Protein 1PFK (pdb70)

InterPro domains:
  IPR000023 Phosphofructokinase domain [PF00365] (4-276)
  IPR012003 ATP-dependent 6-phosphofructokinase, prokaryotic-type [PIRSF000532] (1-318)
  IPR012828 ATP-dependent 6-phosphofructokinase, prokaryotic [MF_00339] (2-320)
  IPR012828 ATP-dependent 6-phosphofructokinase, prokaryotic [TIGR02482] (4-301)
  IPR012828 ATP-dependent 6-phosphofructokinase, prokaryotic [cd00763] (3-320)
  IPR015912 Phosphofructokinase, conserved site [PS00433] (244-262)
  IPR022953 ATP-dependent 6-phosphofructokinase [PR00476] (7-26)
  IPR022953 ATP-dependent 6-phosphofructokinase [PR00476] (32-45)
  IPR022953 ATP-dependent 6-phosphofructokinase [PR00476] (94-110)
  IPR022953 ATP-dependent 6-phosphofructokinase [PR00476] (121-138)
  IPR022953 ATP-dependent 6-phosphofructokinase [PR00476] (139-157)
  IPR022953 ATP-dependent 6-phosphofructokinase [PR00476] (159-175)
  IPR022953 ATP-dependent 6-phosphofructokinase [PR00476] (177-194)
  IPR022953 ATP-dependent 6-phosphofructokinase [PR00476] (213-225)
  IPR022953 ATP-dependent 6-phosphofructokinase [PR00476] (240-262)
  IPR035966 Phosphofructokinase superfamily [G3DSA:3.40.50.460] (143-252)
  IPR035966 Phosphofructokinase superfamily [SSF53784] (3-309)

Foldseek 3Di:
DAQEAEEEEEDFWAFLQLLLVLLQQVLQVVVNHWYKYAAAALVSLLVLPIDTDHNVVSPPRLFFGGDPSHYHDDVCLVDPVSLVSSVVSCVVVVHQAYEYEYDLVSLVSQLSNVVVPHFYEYAFGDCQQPFFPANGGQRVVVLLCVLLVVLVVVCVVLLVALAEEEEEDERPQHCPSLLVSCQSSVAQEEEHNVDDDDLPVVLVSVLVCVVVPNSYHYYGYYPPPDDQVVSQVVSCVSRVHHYYYDYSPPVSRGGTGDPVSSVVSSVLSSVRVVCVVVPDGQKYWHQDPNDIDIDRSCCRSPPGDDDDPVVSVVVSVVSD/DAQEAEEEEEDAFFALQLLLVLLQQVLQVVVNHWYKYAAAGPVSLLVVPIDTDHNVNSPPRLQFGGDPRHHHDDPVLVPVVSVVSSVVSCVVVVHQEYEYEEALVRLVSQLVVVVVRHFYEYAFGDLQQPFFPANGGFRVVVLLVVLLVVLVVVVVVQLVQLAEEEEEDENPQHCPSQLSSCQSSLAQEEEHNVDDDDLVVVLVSVVVCVVVVDSYHYYGYYPPPDDVVVSQVVSCVSRVHHYDYHYPPCVSRGGTGDPVNSVVSNVQSSVRVVCVVVPHGQWYWYADPNDIDIDRSCCRVPPGDDDDPVVSVVVSVVSD

CATH classification: 3.40.50.450 (+1 more: 3.40.50.460)

Nearest PDB structures (foldseek):
  2pfk-assembly2_D  TM=9.946E-01  e=9.854E-57  Escherichia coli
  4i7e-assembly1_A  TM=9.784E-01  e=2.507E-45  Geobacillus stearothermophilus
  4i4i-assembly1_C  TM=9.813E-01  e=7.685E-44  Geobacillus stearothermophilus
  1mto-assembly2_E  TM=9.834E-01  e=1.560E-43  Geobacillus stearothermophilus
  1zxx-assembly1_A  TM=9.725E-01  e=1.229E-40  Lactobacillus delbrueckii subsp. bulgaricus

B-factor: mean 38.92, std 16.3, range [6.6, 99.99]

Sequence (640 aa):
MIKKIGVLTSGGDAPGMNAAIRGVVRSALTEGLEVMGIYDGYLGLYEDRMVQLDRYSVSDMINRGGTFLGSARFPEFRDENIRAVAIENLKKRGIDALVVIGGDGSYMGAMRLTEMGFPCIGLPGTIDNDIKGTDYTIGFFTALSTVVEAIDRLRDTSSSHQRISVVEVMGRYCGDLTLAAAIAGGCEFVVVPEVEFSREDLVNEIKAGIAKGKKHAIVAITEHMCDVDELAHFIEKETGRETRATVLGHIQRGGSPVPYDRILASRMGAYAIDLLLAGYGGRCVGIQNEQLVHHDIIDAIENMKRPFKGDWLDCAKKLYMIKKIGVLTSGGDAPGMNAAIRGVVRSALTEGLEVMGIYDGYLGLYEDRMVQLDRYSVSDMINRGGTFLGSARFPEFRDENIRAVAIENLKKRGIDALVVIGGDGSYMGAMRLTEMGFPCIGLPGTIDNDIKGTDYTIGFFTALSTVVEAIDRLRDTSSSHQRISVVEVMGRYCGDLTLAAAIAGGCEFVVVPEVEFSREDLVNEIKAGIAKGKKHAIVAITEHMCDVDELAHFIEKETGRETRATVLGHIQRGGSPVPYDRILASRMGAYAIDLLLAGYGGRCVGIQNEQLVHHDIIDAIENMKRPFKGDWLDCAKKLY

Structure (mmCIF, N/CA/C/O backbone):
data_1PFK
#
_entry.id   1PFK
#
_cell.length_a   112.300
_cell.length_b   85.400
_cell.length_c   77.100
_cell.angle_alpha   90.00
_cell.angle_beta   90.00
_cell.angle_gamma   90.00
#
_symmetry.space_group_name_H-M   'P 21 21 2'
#
loop_
_entity.id
_entity.type
_entity.pdbx_description
1 polymer PHOSPHOFRUCTOKINASE
2 non-polymer 1,6-di-O-phosphono-beta-D-fructofuranose
3 non-polymer 'MAGNESIUM ION'
4 non-polymer "ADENOSINE-5'-DIPHOSPHATE"
5 water water
#
loop_
_atom_site.group_PDB
_atom_site.id
_atom_site.type_symbol
_atom_site.label_atom_id
_atom_site.label_alt_id
_atom_site.label_comp_id
_atom_site.label_asym_id
_atom_site.label_entity_id
_atom_site.label_seq_id
_atom_site.pdbx_PDB_ins_code
_atom_site.Cartn_x
_atom_site.Cartn_y
_atom_site.Cartn_z
_atom_site.occupancy
_atom_site.B_iso_or_equiv
_atom_site.auth_seq_id
_atom_site.auth_comp_id
_atom_site.auth_asym_id
_atom_site.auth_atom_id
_atom_site.pdbx_PDB_model_num
ATOM 1 N N . MET A 1 1 ? 29.153 15.048 31.593 1.00 81.05 0 MET A N 1
ATOM 2 C CA . MET A 1 1 ? 27.731 15.334 31.887 1.00 80.28 0 MET A CA 1
ATOM 3 C C . MET A 1 1 ? 26.935 14.627 30.789 1.00 74.98 0 MET A C 1
ATOM 4 O O . MET A 1 1 ? 27.544 13.914 29.973 1.00 74.90 0 MET A O 1
ATOM 9 N N . ILE A 1 2 ? 25.651 14.847 30.782 1.00 68.62 1 ILE A N 1
ATOM 10 C CA . ILE A 1 2 ? 24.699 14.268 29.831 1.00 63.20 1 ILE A CA 1
ATOM 11 C C . ILE A 1 2 ? 24.480 12.790 30.182 1.00 57.58 1 ILE A C 1
ATOM 12 O O . ILE A 1 2 ? 25.269 11.910 29.845 1.00 55.46 1 ILE A O 1
ATOM 17 N N . LYS A 1 3 ? 23.381 12.607 30.888 1.00 53.19 2 LYS A N 1
ATOM 18 C CA . LYS A 1 3 ? 22.935 11.287 31.344 1.00 50.10 2 LYS A CA 1
ATOM 19 C C . LYS A 1 3 ? 21.489 11.088 30.885 1.00 44.33 2 LYS A C 1
ATOM 20 O O . LYS A 1 3 ? 21.093 9.942 30.657 1.00 43.91 2 LYS A O 1
ATOM 26 N N . LYS A 1 4 ? 20.764 12.177 30.751 1.00 38.44 3 LYS A N 1
ATOM 27 C CA . LYS A 1 4 ? 19.350 12.097 30.328 1.00 36.88 3 LYS A CA 1
ATOM 28 C C . LYS A 1 4 ? 18.970 13.119 29.270 1.00 35.54 3 LYS A C 1
ATOM 29 O O . LYS A 1 4 ? 19.275 14.321 29.403 1.00 37.45 3 LYS A O 1
ATOM 35 N N . ILE A 1 5 ? 18.320 12.684 28.194 1.00 32.09 4 ILE A N 1
ATOM 36 C CA . ILE A 1 5 ? 17.904 13.556 27.083 1.00 28.83 4 ILE A CA 1
ATOM 37 C C . ILE A 1 5 ? 16.394 13.532 26.902 1.00 26.17 4 ILE A C 1
ATOM 38 O O . ILE A 1 5 ? 15.781 12.561 27.383 1.00 24.84 4 ILE A O 1
ATOM 43 N N . GLY A 1 6 ? 15.874 14.544 26.225 1.00 24.23 5 GLY A N 1
ATOM 44 C CA . GLY A 1 6 ? 14.417 14.633 25.965 1.00 24.77 5 GLY A CA 1
ATOM 45 C C . GLY A 1 6 ? 14.178 14.599 24.449 1.00 25.90 5 GLY A C 1
ATOM 46 O O . GLY A 1 6 ? 15.157 14.844 23.712 1.00 27.33 5 GLY A O 1
ATOM 47 N N . VAL A 1 7 ? 12.966 14.309 24.000 1.00 23.03 6 VAL A N 1
ATOM 48 C CA . VAL A 1 7 ? 12.662 14.250 22.565 1.00 21.76 6 VAL A CA 1
ATOM 49 C C . VAL A 1 7 ? 11.192 14.575 22.282 1.00 20.73 6 VAL A C 1
ATOM 50 O O . VAL A 1 7 ? 10.277 14.011 22.910 1.00 18.83 6 VAL A O 1
ATOM 54 N N . LEU A 1 8 ? 11.030 15.486 21.325 1.00 19.69 7 LEU A N 1
ATOM 55 C CA . LEU A 1 8 ? 9.660 15.890 20.945 1.00 22.15 7 LEU A CA 1
ATOM 56 C C . LEU A 1 8 ? 9.494 16.030 19.428 1.00 23.51 7 LEU A C 1
ATOM 57 O O . LEU A 1 8 ? 10.489 16.091 18.676 1.00 23.00 7 LEU A O 1
ATOM 62 N N . THR A 1 9 ? 8.223 16.092 19.026 1.00 21.21 8 THR A N 1
ATOM 63 C CA . THR A 1 9 ? 7.885 16.286 17.600 1.00 19.01 8 THR A CA 1
ATOM 64 C C . THR A 1 9 ? 7.056 17.572 17.596 1.00 18.61 8 THR A C 1
ATOM 65 O O . THR A 1 9 ? 6.106 17.728 18.372 1.00 17.44 8 THR A O 1
ATOM 69 N N . SER A 1 10 ? 7.470 18.472 16.725 1.00 19.02 9 SER A N 1
ATOM 70 C CA . SER A 1 10 ? 6.846 19.797 16.600 1.00 19.99 9 SER A CA 1
ATOM 71 C C . SER A 1 10 ? 6.477 20.153 15.170 1.00 20.55 9 SER A C 1
ATOM 72 O O . SER A 1 10 ? 7.132 19.704 14.216 1.00 21.68 9 SER A O 1
ATOM 75 N N . GLY A 1 11 ? 5.449 20.965 15.023 1.00 20.48 10 GLY A N 1
ATOM 76 C CA . GLY A 1 11 ? 4.975 21.402 13.705 1.00 21.84 10 GLY A CA 1
ATOM 77 C C . GLY A 1 11 ? 4.110 20.362 12.993 1.00 22.70 10 GLY A C 1
ATOM 78 O O . GLY A 1 11 ? 3.553 19.455 13.626 1.00 20.83 10 GLY A O 1
ATOM 79 N N . GLY A 1 12 ? 4.015 20.547 11.668 1.00 22.35 11 GLY A N 1
ATOM 80 C CA . GLY A 1 12 ? 3.204 19.656 10.822 1.00 21.08 11 GLY A CA 1
ATOM 81 C C . GLY A 1 12 ? 3.785 18.248 10.839 1.00 22.94 11 GLY A C 1
ATOM 82 O O . GLY A 1 12 ? 4.987 18.051 10.588 1.00 23.47 11 GLY A O 1
ATOM 83 N N . ASP A 1 13 ? 2.946 17.270 11.145 1.00 23.28 12 ASP A N 1
ATOM 84 C CA . ASP A 1 13 ? 3.430 15.870 11.184 1.00 21.68 12 ASP A CA 1
ATOM 85 C C . ASP A 1 13 ? 3.854 15.481 9.754 1.00 20.67 12 ASP A C 1
ATOM 86 O O . ASP A 1 13 ? 3.385 15.997 8.731 1.00 16.05 12 ASP A O 1
ATOM 91 N N . ALA A 1 14 ? 4.774 14.533 9.774 1.00 21.60 13 ALA A N 1
ATOM 92 C CA . ALA A 1 14 ? 5.401 13.931 8.606 1.00 22.65 13 ALA A CA 1
ATOM 93 C C . ALA A 1 14 ? 5.740 12.448 8.815 1.00 23.34 13 ALA A C 1
ATOM 94 O O . ALA A 1 14 ? 6.269 12.016 9.853 1.00 23.31 13 ALA A O 1
ATOM 96 N N . PRO A 1 15 ? 5.444 11.682 7.773 1.00 22.67 14 PRO A N 1
ATOM 97 C CA . PRO A 1 15 ? 5.717 10.227 7.787 1.00 21.69 14 PRO A CA 1
ATOM 98 C C . PRO A 1 15 ? 7.214 10.014 7.947 1.00 20.98 14 PRO A C 1
ATOM 99 O O . PRO A 1 15 ? 8.035 10.529 7.159 1.00 19.62 14 PRO A O 1
ATOM 103 N N . GLY A 1 16 ? 7.576 9.274 9.003 1.00 20.54 15 GLY A N 1
ATOM 104 C CA . GLY A 1 16 ? 9.010 9.019 9.280 1.00 18.98 15 GLY A CA 1
ATOM 105 C C . GLY A 1 16 ? 9.388 9.549 10.664 1.00 17.70 15 GLY A C 1
ATOM 106 O O . GLY A 1 16 ? 10.450 9.158 11.207 1.00 16.12 15 GLY A O 1
ATOM 107 N N . MET A 1 17 ? 8.527 10.393 11.205 1.00 17.12 16 MET A N 1
ATOM 108 C CA . MET A 1 17 ? 8.734 10.965 12.554 1.00 18.40 16 MET A CA 1
ATOM 109 C C . MET A 1 17 ? 8.888 9.811 13.566 1.00 17.12 16 MET A C 1
ATOM 110 O O . MET A 1 17 ? 9.860 9.833 14.341 1.00 13.60 16 MET A O 1
ATOM 115 N N . ASN A 1 18 ? 7.952 8.857 13.514 1.00 16.84 17 ASN A N 1
ATOM 116 C CA . ASN A 1 18 ? 8.043 7.703 14.423 1.00 17.12 17 ASN A CA 1
ATOM 117 C C . ASN A 1 18 ? 9.414 7.044 14.242 1.00 17.84 17 ASN A C 1
ATOM 118 O O . ASN A 1 18 ? 10.002 6.658 15.255 1.00 19.49 17 ASN A O 1
ATOM 123 N N . ALA A 1 19 ? 9.885 6.939 13.010 1.00 18.48 18 ALA A N 1
ATOM 124 C CA . ALA A 1 19 ? 11.192 6.331 12.729 1.00 16.83 18 ALA A CA 1
ATOM 125 C C . ALA A 1 19 ? 12.337 7.157 13.323 1.00 19.40 18 ALA A C 1
ATOM 126 O O . ALA A 1 19 ? 13.342 6.542 13.743 1.00 20.92 18 ALA A O 1
ATOM 128 N N . ALA A 1 20 ? 12.204 8.469 13.347 1.00 19.97 19 ALA A N 1
ATOM 129 C CA . ALA A 1 20 ? 13.248 9.357 13.889 1.00 22.17 19 ALA A CA 1
ATOM 130 C C . ALA A 1 20 ? 13.382 9.179 15.413 1.00 20.59 19 ALA A C 1
ATOM 131 O O . ALA A 1 20 ? 14.475 9.083 15.985 1.00 15.96 19 ALA A O 1
ATOM 133 N N . ILE A 1 21 ? 12.204 9.175 16.031 1.00 18.05 20 ILE A N 1
ATOM 134 C CA . ILE A 1 21 ? 12.099 8.996 17.474 1.00 17.87 20 ILE A CA 1
ATOM 135 C C . ILE A 1 21 ? 12.825 7.692 17.838 1.00 19.96 20 ILE A C 1
ATOM 136 O O . ILE A 1 21 ? 13.717 7.670 18.705 1.00 22.26 20 ILE A O 1
ATOM 141 N N . ARG A 1 22 ? 12.401 6.633 17.160 1.00 17.92 21 ARG A N 1
ATOM 142 C CA . ARG A 1 22 ? 12.957 5.287 17.383 1.00 17.83 21 ARG A CA 1
ATOM 143 C C . ARG A 1 22 ? 14.467 5.360 17.203 1.00 18.23 21 ARG A C 1
ATOM 144 O O . ARG A 1 22 ? 15.213 4.752 17.980 1.00 20.04 21 ARG A O 1
ATOM 152 N N . GLY A 1 23 ? 14.896 6.118 16.215 1.00 18.44 22 GLY A N 1
ATOM 153 C CA . GLY A 1 23 ? 16.346 6.250 15.957 1.00 20.04 22 GLY A CA 1
ATOM 154 C C . GLY A 1 23 ? 17.035 6.733 17.234 1.00 22.11 22 GLY A C 1
ATOM 155 O O . GLY A 1 23 ? 17.992 6.095 17.689 1.00 19.99 22 GLY A O 1
ATOM 156 N N . VAL A 1 24 ? 16.515 7.830 17.765 1.00 23.74 23 VAL A N 1
ATOM 157 C CA . VAL A 1 24 ? 16.991 8.498 18.962 1.00 25.74 23 VAL A CA 1
ATOM 158 C C . VAL A 1 24 ? 17.008 7.621 20.219 1.00 25.81 23 VAL A C 1
ATOM 159 O O . VAL A 1 24 ? 18.051 7.503 20.869 1.00 26.32 23 VAL A O 1
ATOM 163 N N . VAL A 1 25 ? 15.857 7.072 20.550 1.00 25.60 24 VAL A N 1
ATOM 164 C CA . VAL A 1 25 ? 15.659 6.240 21.733 1.00 23.95 24 VAL A CA 1
ATOM 165 C C . VAL A 1 25 ? 16.595 5.036 21.727 1.00 27.19 24 VAL A C 1
ATOM 166 O O . VAL A 1 25 ? 17.293 4.782 22.733 1.00 31.62 24 VAL A O 1
ATOM 170 N N . ARG A 1 26 ? 16.612 4.335 20.612 1.00 25.26 25 ARG A N 1
ATOM 171 C CA . ARG A 1 26 ? 17.457 3.141 20.528 1.00 25.04 25 ARG A CA 1
ATOM 172 C C . ARG A 1 26 ? 18.922 3.496 20.667 1.00 25.25 25 ARG A C 1
ATOM 173 O O . ARG A 1 26 ? 19.595 2.777 21.434 1.00 25.93 25 ARG A O 1
ATOM 181 N N . SER A 1 27 ? 19.407 4.519 20.006 1.00 28.41 26 SER A N 1
ATOM 182 C CA . SER A 1 27 ? 20.830 4.902 20.091 1.00 32.03 26 SER A CA 1
ATOM 183 C C . SER A 1 27 ? 21.197 5.284 21.531 1.00 33.89 26 SER A C 1
ATOM 184 O O . SER A 1 27 ? 22.196 4.740 22.045 1.00 35.88 26 SER A O 1
ATOM 187 N N . ALA A 1 28 ? 20.394 6.178 22.080 1.00 31.96 27 ALA A N 1
ATOM 188 C CA . ALA A 1 28 ? 20.583 6.668 23.456 1.00 30.83 27 ALA A CA 1
ATOM 189 C C . ALA A 1 28 ? 20.702 5.529 24.469 1.00 31.14 27 ALA A C 1
ATOM 190 O O . ALA A 1 28 ? 21.632 5.437 25.286 1.00 30.36 27 ALA A O 1
ATOM 192 N N . LEU A 1 29 ? 19.755 4.610 24.435 1.00 33.32 28 LEU A N 1
ATOM 193 C CA . LEU A 1 29 ? 19.723 3.446 25.329 1.00 34.76 28 LEU A CA 1
ATOM 194 C C . LEU A 1 29 ? 21.050 2.702 25.267 1.00 35.91 28 LEU A C 1
ATOM 195 O O . LEU A 1 29 ? 21.636 2.429 26.322 1.00 39.68 28 LEU A O 1
ATOM 200 N N . THR A 1 30 ? 21.472 2.404 24.071 1.00 36.75 29 THR A N 1
ATOM 201 C CA . THR A 1 30 ? 22.728 1.710 23.790 1.00 41.33 29 THR A CA 1
ATOM 202 C C . THR A 1 30 ? 23.929 2.418 24.394 1.00 44.36 29 THR A C 1
ATOM 203 O O . THR A 1 30 ? 24.919 1.745 24.753 1.00 46.56 29 THR A O 1
ATOM 207 N N . GLU A 1 31 ? 23.864 3.739 24.482 1.00 46.20 30 GLU A N 1
ATOM 208 C CA . GLU A 1 31 ? 24.984 4.512 25.033 1.00 47.70 30 GLU A CA 1
ATOM 209 C C . GLU A 1 31 ? 24.856 4.799 26.520 1.00 47.03 30 GLU A C 1
ATOM 210 O O . GLU A 1 31 ? 25.630 5.615 27.045 1.00 47.19 30 GLU A O 1
ATOM 216 N N . GLY A 1 32 ? 23.927 4.134 27.180 1.00 45.87 31 GLY A N 1
ATOM 217 C CA . GLY A 1 32 ? 23.685 4.260 28.602 1.00 45.64 31 GLY A CA 1
ATOM 218 C C . GLY A 1 32 ? 22.782 5.390 29.046 1.00 47.04 31 GLY A C 1
ATOM 219 O O . GLY A 1 32 ? 22.417 5.426 30.249 1.00 49.95 31 GLY A O 1
ATOM 220 N N . LEU A 1 33 ? 22.422 6.288 28.139 1.00 44.20 32 LEU A N 1
ATOM 221 C CA . LEU A 1 33 ? 21.554 7.418 28.470 1.00 39.67 32 LEU A CA 1
ATOM 222 C C . LEU A 1 33 ? 20.121 6.940 28.765 1.00 39.82 32 LEU A C 1
ATOM 223 O O . LEU A 1 33 ? 19.739 5.792 28.512 1.00 39.87 32 LEU A O 1
ATOM 228 N N . GLU A 1 34 ? 19.389 7.906 29.270 1.00 38.77 33 GLU A N 1
ATOM 229 C CA . GLU A 1 34 ? 17.975 7.788 29.622 1.00 39.60 33 GLU A CA 1
ATOM 230 C C . GLU A 1 34 ? 17.220 8.758 28.701 1.00 36.55 33 GLU A C 1
ATOM 231 O O . GLU A 1 34 ? 17.766 9.815 28.358 1.00 36.82 33 GLU A O 1
ATOM 237 N N . VAL A 1 35 ? 16.015 8.386 28.334 1.00 32.80 34 VAL A N 1
ATOM 238 C CA . VAL A 1 35 ? 15.177 9.151 27.425 1.00 29.91 34 VAL A CA 1
ATOM 239 C C . VAL A 1 35 ? 13.786 9.458 27.946 1.00 30.87 34 VAL A C 1
ATOM 240 O O . VAL A 1 35 ? 13.080 8.577 28.429 1.00 32.38 34 VAL A O 1
ATOM 244 N N . MET A 1 36 ? 13.423 10.718 27.788 1.00 31.33 35 MET A N 1
ATOM 245 C CA . MET A 1 36 ? 12.108 11.219 28.201 1.00 32.53 35 MET A CA 1
ATOM 246 C C . MET A 1 36 ? 11.440 11.665 26.895 1.00 31.74 35 MET A C 1
ATOM 247 O O . MET A 1 36 ? 12.114 12.342 26.101 1.00 33.59 35 MET A O 1
ATOM 252 N N . GLY A 1 37 ? 10.192 11.297 26.749 1.00 29.97 36 GLY A N 1
ATOM 253 C CA . GLY A 1 37 ? 9.424 11.690 25.554 1.00 30.15 36 GLY A CA 1
ATOM 254 C C . GLY A 1 37 ? 8.492 12.818 26.020 1.00 30.48 36 GLY A C 1
ATOM 255 O O . GLY A 1 37 ? 7.799 12.658 27.043 1.00 30.68 36 GLY A O 1
ATOM 256 N N . ILE A 1 38 ? 8.517 13.913 25.281 1.00 29.17 37 ILE A N 1
ATOM 257 C CA . ILE A 1 38 ? 7.661 15.065 25.610 1.00 27.45 37 ILE A CA 1
ATOM 258 C C . ILE A 1 38 ? 6.492 15.000 24.631 1.00 27.55 37 ILE A C 1
ATOM 259 O O . ILE A 1 38 ? 6.742 14.834 23.420 1.00 27.46 37 ILE A O 1
ATOM 264 N N . TYR A 1 39 ? 5.302 15.101 25.162 1.00 28.93 38 TYR A N 1
ATOM 265 C CA . TYR A 1 39 ? 4.072 15.064 24.381 1.00 32.84 38 TYR A CA 1
ATOM 266 C C . TYR A 1 39 ? 3.740 16.443 23.790 1.00 31.77 38 TYR A C 1
ATOM 267 O O . TYR A 1 39 ? 4.137 17.451 24.372 1.00 31.25 38 TYR A O 1
ATOM 276 N N . ASP A 1 40 ? 3.006 16.401 22.703 1.00 30.10 39 ASP A N 1
ATOM 277 C CA . ASP A 1 40 ? 2.496 17.561 21.987 1.00 28.91 39 ASP A CA 1
ATOM 278 C C . ASP A 1 40 ? 3.441 18.713 21.732 1.00 28.62 39 ASP A C 1
ATOM 279 O O . ASP A 1 40 ? 3.074 19.875 21.983 1.00 26.06 39 ASP A O 1
ATOM 284 N N . GLY A 1 41 ? 4.623 18.395 21.240 1.00 29.86 40 GLY A N 1
ATOM 285 C CA . GLY A 1 41 ? 5.640 19.392 20.917 1.00 30.02 40 GLY A CA 1
ATOM 286 C C . GLY A 1 41 ? 5.896 20.386 22.044 1.00 29.68 40 GLY A C 1
ATOM 287 O O . GLY A 1 41 ? 6.040 19.997 23.211 1.00 29.08 40 GLY A O 1
ATOM 288 N N . TYR A 1 42 ? 5.971 21.657 21.656 1.00 29.41 41 TYR A N 1
ATOM 289 C CA . TYR A 1 42 ? 6.247 22.724 22.630 1.00 29.30 41 TYR A CA 1
ATOM 290 C C . TYR A 1 42 ? 5.099 22.934 23.604 1.00 29.52 41 TYR A C 1
ATOM 291 O O . TYR A 1 42 ? 5.339 23.603 24.627 1.00 31.85 41 TYR A O 1
ATOM 300 N N . LEU A 1 43 ? 3.923 22.402 23.333 1.00 28.46 42 LEU A N 1
ATOM 301 C CA . LEU A 1 43 ? 2.777 22.555 24.245 1.00 27.75 42 LEU A CA 1
ATOM 302 C C . LEU A 1 43 ? 2.998 21.688 25.484 1.00 29.35 42 LEU A C 1
ATOM 303 O O . LEU A 1 43 ? 2.893 22.195 26.623 1.00 31.89 42 LEU A O 1
ATOM 308 N N . GLY A 1 44 ? 3.332 20.420 25.317 1.00 27.43 43 GLY A N 1
ATOM 309 C CA . GLY A 1 44 ? 3.579 19.501 26.436 1.00 24.16 43 GLY A CA 1
ATOM 310 C C . GLY A 1 44 ? 4.844 19.896 27.172 1.00 25.80 43 GLY A C 1
ATOM 311 O O . GLY A 1 44 ? 4.996 19.606 28.369 1.00 25.38 43 GLY A O 1
ATOM 312 N N . LEU A 1 45 ? 5.763 20.551 26.476 1.00 30.52 44 LEU A N 1
ATOM 313 C CA . LEU A 1 45 ? 7.030 20.974 27.131 1.00 33.68 44 LEU A CA 1
ATOM 314 C C . LEU A 1 45 ? 6.654 22.017 28.189 1.00 38.75 44 LEU A C 1
ATOM 315 O O . LEU A 1 45 ? 7.083 21.962 29.355 1.00 39.55 44 LEU A O 1
ATOM 320 N N . TYR A 1 46 ? 5.806 22.941 27.740 1.00 41.36 45 TYR A N 1
ATOM 321 C CA . TYR A 1 46 ? 5.312 24.028 28.593 1.00 42.57 45 TYR A CA 1
ATOM 322 C C . TYR A 1 46 ? 4.478 23.460 29.739 1.00 42.25 45 TYR A C 1
ATOM 323 O O . TYR A 1 46 ? 4.715 23.807 30.919 1.00 43.32 45 TYR A O 1
ATOM 332 N N . GLU A 1 47 ? 3.532 22.595 29.421 1.00 39.82 46 GLU A N 1
ATOM 333 C CA . GLU A 1 47 ? 2.653 21.971 30.414 1.00 36.98 46 GLU A CA 1
ATOM 334 C C . GLU A 1 47 ? 3.332 20.843 31.164 1.00 35.78 46 GLU A C 1
ATOM 335 O O . GLU A 1 47 ? 2.694 20.178 31.996 1.00 35.92 46 GLU A O 1
ATOM 341 N N . ASP A 1 48 ? 4.598 20.606 30.889 1.00 36.68 47 ASP A N 1
ATOM 342 C CA . ASP A 1 48 ? 5.353 19.533 31.569 1.00 38.40 47 ASP A CA 1
ATOM 343 C C . ASP A 1 48 ? 4.694 18.167 31.419 1.00 38.70 47 ASP A C 1
ATOM 344 O O . ASP A 1 48 ? 4.515 17.457 32.434 1.00 40.98 47 ASP A O 1
ATOM 349 N N . ARG A 1 49 ? 4.336 17.759 30.204 1.00 36.92 48 ARG A N 1
ATOM 350 C CA . ARG A 1 49 ? 3.703 16.449 29.929 1.00 32.94 48 ARG A CA 1
ATOM 351 C C . ARG A 1 49 ? 4.746 15.543 29.291 1.00 31.39 48 ARG A C 1
ATOM 352 O O . ARG A 1 49 ? 5.088 15.715 28.114 1.00 31.57 48 ARG A O 1
ATOM 360 N N . MET A 1 50 ? 5.245 14.591 30.059 1.00 31.53 49 MET A N 1
ATOM 361 C CA . MET A 1 50 ? 6.291 13.674 29.580 1.00 34.12 49 MET A CA 1
ATOM 362 C C . MET A 1 50 ? 6.130 12.271 30.147 1.00 37.53 49 MET A C 1
ATOM 363 O O . MET A 1 50 ? 5.415 12.104 31.153 1.00 42.16 49 MET A O 1
ATOM 368 N N . VAL A 1 51 ? 6.787 11.321 29.524 1.00 38.11 50 VAL A N 1
ATOM 369 C CA . VAL A 1 51 ? 6.839 9.900 29.837 1.00 39.66 50 VAL A CA 1
ATOM 370 C C . VAL A 1 51 ? 8.267 9.370 29.616 1.00 42.01 50 VAL A C 1
ATOM 371 O O . VAL A 1 51 ? 9.015 9.935 28.801 1.00 43.42 50 VAL A O 1
ATOM 375 N N . GLN A 1 52 ? 8.572 8.294 30.320 1.00 43.37 51 GLN A N 1
ATOM 376 C CA . GLN A 1 52 ? 9.905 7.662 30.178 1.00 44.23 51 GLN A CA 1
ATOM 377 C C . GLN A 1 52 ? 9.715 6.663 29.036 1.00 41.80 51 GLN A C 1
ATOM 378 O O . GLN A 1 52 ? 8.630 6.076 28.869 1.00 41.13 51 GLN A O 1
ATOM 384 N N . LEU A 1 53 ? 10.745 6.523 28.224 1.00 39.07 52 LEU A N 1
ATOM 385 C CA . LEU A 1 53 ? 10.724 5.623 27.061 1.00 35.25 52 LEU A CA 1
ATOM 386 C C . LEU A 1 53 ? 11.802 4.556 27.220 1.00 35.71 52 LEU A C 1
ATOM 387 O O . LEU A 1 53 ? 12.941 4.892 27.573 1.00 34.79 52 LEU A O 1
ATOM 392 N N . ASP A 1 54 ? 11.415 3.327 26.953 1.00 37.51 53 ASP A N 1
ATOM 393 C CA . ASP A 1 54 ? 12.335 2.166 27.024 1.00 38.77 53 ASP A CA 1
ATOM 394 C C . ASP A 1 54 ? 12.499 1.700 25.567 1.00 37.44 53 ASP A C 1
ATOM 395 O O . ASP A 1 54 ? 12.023 2.416 24.670 1.00 37.99 53 ASP A O 1
ATOM 400 N N . ARG A 1 55 ? 13.143 0.567 25.375 1.00 35.59 54 ARG A N 1
ATOM 401 C CA . ARG A 1 55 ? 13.372 0.032 24.033 1.00 33.21 54 ARG A CA 1
ATOM 402 C C . ARG A 1 55 ? 12.066 -0.427 23.376 1.00 34.48 54 ARG A C 1
ATOM 403 O O . ARG A 1 55 ? 11.950 -0.366 22.136 1.00 32.77 54 ARG A O 1
ATOM 411 N N . TYR A 1 56 ? 11.109 -0.843 24.188 1.00 34.53 55 TYR A N 1
ATOM 412 C CA . TYR A 1 56 ? 9.822 -1.342 23.707 1.00 35.88 55 TYR A CA 1
ATOM 413 C C . TYR A 1 56 ? 8.836 -0.262 23.308 1.00 32.46 55 TYR A C 1
ATOM 414 O O . TYR A 1 56 ? 7.930 -0.528 22.485 1.00 29.76 55 TYR A O 1
ATOM 423 N N . SER A 1 57 ? 8.991 0.930 23.855 1.00 30.71 56 SER A N 1
ATOM 424 C CA . SER A 1 57 ? 8.041 2.009 23.516 1.00 30.90 56 SER A CA 1
ATOM 425 C C . SER A 1 57 ? 8.144 2.435 22.057 1.00 31.67 56 SER A C 1
ATOM 426 O O . SER A 1 57 ? 7.165 3.026 21.569 1.00 33.50 56 SER A O 1
ATOM 429 N N . VAL A 1 58 ? 9.224 2.147 21.358 1.00 30.56 57 VAL A N 1
ATOM 430 C CA . VAL A 1 58 ? 9.431 2.502 19.952 1.00 27.59 57 VAL A CA 1
ATOM 431 C C . VAL A 1 58 ? 9.304 1.287 19.027 1.00 29.15 57 VAL A C 1
ATOM 432 O O . VAL A 1 58 ? 9.636 1.333 17.814 1.00 29.93 57 VAL A O 1
ATOM 436 N N . SER A 1 59 ? 8.827 0.189 19.579 1.00 29.09 58 SER A N 1
ATOM 437 C CA . SER A 1 59 ? 8.627 -1.058 18.802 1.00 28.38 58 SER A CA 1
ATOM 438 C C . SER A 1 59 ? 7.346 -0.871 17.992 1.00 30.52 58 SER A C 1
ATOM 439 O O . SER A 1 59 ? 6.460 -0.121 18.469 1.00 32.83 58 SER A O 1
ATOM 442 N N . ASP A 1 60 ? 7.271 -1.487 16.834 1.00 31.91 59 ASP A N 1
ATOM 443 C CA . ASP A 1 60 ? 6.069 -1.390 15.982 1.00 34.49 59 ASP A CA 1
ATOM 444 C C . ASP A 1 60 ? 5.721 0.043 15.584 1.00 33.72 59 ASP A C 1
ATOM 445 O O . ASP A 1 60 ? 4.524 0.306 15.362 1.00 32.56 59 ASP A O 1
ATOM 450 N N . MET A 1 61 ? 6.729 0.882 15.481 1.00 33.77 60 MET A N 1
ATOM 451 C CA . MET A 1 61 ? 6.538 2.288 15.118 1.00 35.95 60 MET A CA 1
ATOM 452 C C . MET A 1 61 ? 7.166 2.649 13.765 1.00 34.05 60 MET A C 1
ATOM 453 O O . MET A 1 61 ? 6.729 3.621 13.129 1.00 33.12 60 MET A O 1
ATOM 458 N N . ILE A 1 62 ? 8.201 1.903 13.410 1.00 29.94 61 ILE A N 1
ATOM 459 C CA . ILE A 1 62 ? 8.972 2.147 12.194 1.00 26.48 61 ILE A CA 1
ATOM 460 C C . ILE A 1 62 ? 8.153 2.231 10.916 1.00 26.51 61 ILE A C 1
ATOM 461 O O . ILE A 1 62 ? 8.587 3.033 10.056 1.00 27.60 61 ILE A O 1
ATOM 466 N N . ASN A 1 63 ? 7.064 1.502 10.778 1.00 24.53 62 ASN A N 1
ATOM 467 C CA . ASN A 1 63 ? 6.272 1.573 9.546 1.00 26.29 62 ASN A CA 1
ATOM 468 C C . ASN A 1 63 ? 5.001 2.398 9.665 1.00 27.29 62 ASN A C 1
ATOM 469 O O . ASN A 1 63 ? 4.174 2.308 8.731 1.00 27.53 62 ASN A O 1
ATOM 474 N N . ARG A 1 64 ? 4.839 3.160 10.731 1.00 28.62 63 ARG A N 1
ATOM 475 C CA . ARG A 1 64 ? 3.654 3.990 10.959 1.00 28.80 63 ARG A CA 1
ATOM 476 C C . ARG A 1 64 ? 3.892 5.475 10.709 1.00 26.92 63 ARG A C 1
ATOM 477 O O . ARG A 1 64 ? 4.964 6.046 10.972 1.00 26.63 63 ARG A O 1
ATOM 485 N N . GLY A 1 65 ? 2.848 6.101 10.185 1.00 24.16 64 GLY A N 1
ATOM 486 C CA . GLY A 1 65 ? 2.836 7.542 9.878 1.00 21.45 64 GLY A CA 1
ATOM 487 C C . GLY A 1 65 ? 2.598 8.286 11.209 1.00 20.99 64 GLY A C 1
ATOM 488 O O . GLY A 1 65 ? 2.541 7.657 12.274 1.00 20.90 64 GLY A O 1
ATOM 489 N N . GLY A 1 66 ? 2.489 9.596 11.131 1.00 18.46 65 GLY A N 1
ATOM 490 C CA . GLY A 1 66 ? 2.277 10.425 12.297 1.00 17.89 65 GLY A CA 1
ATOM 491 C C . GLY A 1 66 ? 3.436 10.301 13.291 1.00 17.88 65 GLY A C 1
ATOM 492 O O . GLY A 1 66 ? 4.554 9.821 13.012 1.00 17.55 65 GLY A O 1
ATOM 493 N N . THR A 1 67 ? 3.064 10.767 14.474 1.00 15.99 66 THR A N 1
ATOM 494 C CA . THR A 1 67 ? 3.960 10.803 15.645 1.00 18.91 66 THR A CA 1
ATOM 495 C C . THR A 1 67 ? 3.148 10.405 16.872 1.00 20.55 66 THR A C 1
ATOM 496 O O . THR A 1 67 ? 2.113 11.055 17.127 1.00 21.82 66 THR A O 1
ATOM 500 N N . PHE A 1 68 ? 3.595 9.388 17.568 1.00 21.28 67 PHE A N 1
ATOM 501 C CA . PHE A 1 68 ? 2.928 8.858 18.765 1.00 25.51 67 PHE A CA 1
ATOM 502 C C . PHE A 1 68 ? 3.022 9.775 19.988 1.00 28.26 67 PHE A C 1
ATOM 503 O O . PHE A 1 68 ? 2.279 9.537 20.967 1.00 31.35 67 PHE A O 1
ATOM 511 N N . LEU A 1 69 ? 3.912 10.750 20.006 1.00 27.99 68 LEU A N 1
ATOM 512 C CA . LEU A 1 69 ? 4.075 11.703 21.104 1.00 24.78 68 LEU A CA 1
ATOM 513 C C . LEU A 1 69 ? 3.126 12.894 20.879 1.00 25.99 68 LEU A C 1
ATOM 514 O O . LEU A 1 69 ? 2.881 13.694 21.795 1.00 27.17 68 LEU A O 1
ATOM 519 N N . GLY A 1 70 ? 2.653 12.977 19.655 1.00 25.62 69 GLY A N 1
ATOM 520 C CA . GLY A 1 70 ? 1.760 14.055 19.212 1.00 26.50 69 GLY A CA 1
ATOM 521 C C . GLY A 1 70 ? 2.662 15.226 18.803 1.00 27.68 69 GLY A C 1
ATOM 522 O O . GLY A 1 70 ? 3.880 15.241 19.029 1.00 28.42 69 GLY A O 1
ATOM 523 N N . SER A 1 71 ? 2.049 16.195 18.178 1.00 30.15 70 SER A N 1
ATOM 524 C CA . SER A 1 71 ? 2.737 17.411 17.730 1.00 34.96 70 SER A CA 1
ATOM 525 C C . SER A 1 71 ? 1.723 18.536 17.929 1.00 40.29 70 SER A C 1
ATOM 526 O O . SER A 1 71 ? 0.528 18.226 18.098 1.00 44.23 70 SER A O 1
ATOM 529 N N . ALA A 1 72 ? 2.181 19.766 17.914 1.00 43.94 71 ALA A N 1
ATOM 530 C CA . ALA A 1 72 ? 1.247 20.889 18.090 1.00 47.01 71 ALA A CA 1
ATOM 531 C C . ALA A 1 72 ? 1.852 22.146 17.476 1.00 49.68 71 ALA A C 1
ATOM 532 O O . ALA A 1 72 ? 3.061 22.226 17.217 1.00 51.02 71 ALA A O 1
ATOM 534 N N . ARG A 1 73 ? 0.945 23.081 17.263 1.00 51.02 72 ARG A N 1
ATOM 535 C CA . ARG A 1 73 ? 1.294 24.410 16.722 1.00 50.16 72 ARG A CA 1
ATOM 536 C C . ARG A 1 73 ? 0.951 25.312 17.918 1.00 49.81 72 ARG A C 1
ATOM 537 O O . ARG A 1 73 ? -0.237 25.593 18.118 1.00 50.54 72 ARG A O 1
ATOM 545 N N . PHE A 1 74 ? 1.969 25.648 18.676 1.00 48.02 73 PHE A N 1
ATOM 546 C CA . PHE A 1 74 ? 1.880 26.495 19.889 1.00 45.34 73 PHE A CA 1
ATOM 547 C C . PHE A 1 74 ? 2.651 27.799 19.627 1.00 45.89 73 PHE A C 1
ATOM 548 O O . PHE A 1 74 ? 3.812 27.930 20.046 1.00 44.52 73 PHE A O 1
ATOM 556 N N . PRO A 1 75 ? 1.970 28.717 18.948 1.00 46.38 74 PRO A N 1
ATOM 557 C CA . PRO A 1 75 ? 2.508 30.020 18.574 1.00 46.33 74 PRO A CA 1
ATOM 558 C C . PRO A 1 75 ? 3.050 30.859 19.722 1.00 46.38 74 PRO A C 1
ATOM 559 O O . PRO A 1 75 ? 3.976 31.674 19.533 1.00 48.23 74 PRO A O 1
ATOM 563 N N . GLU A 1 76 ? 2.479 30.660 20.880 1.00 44.06 75 GLU A N 1
ATOM 564 C CA . GLU A 1 76 ? 2.824 31.364 22.112 1.00 45.77 75 GLU A CA 1
ATOM 565 C C . GLU A 1 76 ? 4.276 31.123 22.500 1.00 44.87 75 GLU A C 1
ATOM 566 O O . GLU A 1 76 ? 4.874 31.925 23.248 1.00 44.52 75 GLU A O 1
ATOM 572 N N . PHE A 1 77 ? 4.847 30.042 21.985 1.00 43.31 76 PHE A N 1
ATOM 573 C CA . PHE A 1 77 ? 6.247 29.702 22.285 1.00 42.83 76 PHE A CA 1
ATOM 574 C C . PHE A 1 77 ? 7.154 30.880 21.912 1.00 45.60 76 PHE A C 1
ATOM 575 O O . PHE A 1 77 ? 8.339 30.887 22.280 1.00 45.06 76 PHE A O 1
ATOM 583 N N . ARG A 1 78 ? 6.579 31.830 21.183 1.00 47.98 77 ARG A N 1
ATOM 584 C CA . ARG A 1 78 ? 7.313 33.019 20.742 1.00 50.71 77 ARG A CA 1
ATOM 585 C C . ARG A 1 78 ? 7.663 33.898 21.941 1.00 50.47 77 ARG A C 1
ATOM 586 O O . ARG A 1 78 ? 8.673 34.618 21.882 1.00 47.30 77 ARG A O 1
ATOM 594 N N . ASP A 1 79 ? 6.821 33.786 22.963 1.00 51.73 78 ASP A N 1
ATOM 595 C CA . ASP A 1 79 ? 7.014 34.555 24.205 1.00 53.87 78 ASP A CA 1
ATOM 596 C C . ASP A 1 79 ? 8.175 33.916 24.978 1.00 54.94 78 ASP A C 1
ATOM 597 O O . ASP A 1 79 ? 8.207 32.690 25.192 1.00 55.50 78 ASP A O 1
ATOM 602 N N . GLU A 1 80 ? 9.094 34.769 25.377 1.00 55.48 79 GLU A N 1
ATOM 603 C CA . GLU A 1 80 ? 10.283 34.394 26.137 1.00 57.30 79 GLU A CA 1
ATOM 604 C C . GLU A 1 80 ? 9.947 33.953 27.558 1.00 56.20 79 GLU A C 1
ATOM 605 O O . GLU A 1 80 ? 10.811 33.351 28.226 1.00 55.41 79 GLU A O 1
ATOM 611 N N . ASN A 1 81 ? 8.741 34.263 28.008 1.00 56.25 80 ASN A N 1
ATOM 612 C CA . ASN A 1 81 ? 8.341 33.889 29.379 1.00 57.35 80 ASN A CA 1
ATOM 613 C C . ASN A 1 81 ? 7.786 32.474 29.420 1.00 54.05 80 ASN A C 1
ATOM 614 O O . ASN A 1 81 ? 7.989 31.751 30.413 1.00 53.20 80 ASN A O 1
ATOM 619 N N . ILE A 1 82 ? 7.148 32.126 28.320 1.00 50.84 81 ILE A N 1
ATOM 620 C CA . ILE A 1 82 ? 6.605 30.767 28.161 1.00 47.53 81 ILE A CA 1
ATOM 621 C C . ILE A 1 82 ? 7.813 29.837 28.032 1.00 46.56 81 ILE A C 1
ATOM 622 O O . ILE A 1 82 ? 7.796 28.747 28.621 1.00 48.89 81 ILE A O 1
ATOM 627 N N . ARG A 1 83 ? 8.845 30.258 27.330 1.00 44.27 82 ARG A N 1
ATOM 628 C CA . ARG A 1 83 ? 10.066 29.458 27.139 1.00 41.78 82 ARG A CA 1
ATOM 629 C C . ARG A 1 83 ? 10.798 29.346 28.469 1.00 40.92 82 ARG A C 1
ATOM 630 O O . ARG A 1 83 ? 11.504 28.349 28.700 1.00 42.41 82 ARG A O 1
ATOM 638 N N . ALA A 1 84 ? 10.609 30.359 29.298 1.00 39.72 83 ALA A N 1
ATOM 639 C CA . ALA A 1 84 ? 11.246 30.365 30.636 1.00 39.04 83 ALA A CA 1
ATOM 640 C C . ALA A 1 84 ? 10.681 29.204 31.462 1.00 38.19 83 ALA A C 1
ATOM 641 O O . ALA A 1 84 ? 11.393 28.454 32.152 1.00 36.93 83 ALA A O 1
ATOM 643 N N . VAL A 1 85 ? 9.373 29.052 31.381 1.00 38.48 84 VAL A N 1
ATOM 644 C CA . VAL A 1 85 ? 8.637 27.987 32.079 1.00 40.16 84 VAL A CA 1
ATOM 645 C C . VAL A 1 85 ? 9.133 26.632 31.561 1.00 41.71 84 VAL A C 1
ATOM 646 O O . VAL A 1 85 ? 9.558 25.763 32.346 1.00 43.29 84 VAL A O 1
ATOM 650 N N . ALA A 1 86 ? 9.093 26.462 30.250 1.00 40.88 85 ALA A N 1
ATOM 651 C CA . ALA A 1 86 ? 9.542 25.226 29.598 1.00 38.62 85 ALA A CA 1
ATOM 652 C C . ALA A 1 86 ? 10.922 24.785 30.093 1.00 36.32 85 ALA A C 1
ATOM 653 O O . ALA A 1 86 ? 11.088 23.598 30.414 1.00 30.80 85 ALA A O 1
ATOM 655 N N . ILE A 1 87 ? 11.855 25.728 30.153 1.00 38.15 86 ILE A N 1
ATOM 656 C CA . ILE A 1 87 ? 13.222 25.409 30.593 1.00 42.80 86 ILE A CA 1
ATOM 657 C C . ILE A 1 87 ? 13.288 24.956 32.052 1.00 42.85 86 ILE A C 1
ATOM 658 O O . ILE A 1 87 ? 14.117 24.091 32.411 1.00 40.49 86 ILE A O 1
ATOM 663 N N . GLU A 1 88 ? 12.398 25.547 32.831 1.00 43.94 87 GLU A N 1
ATOM 664 C CA . GLU A 1 88 ? 12.338 25.178 34.256 1.00 46.04 87 GLU A CA 1
ATOM 665 C C . GLU A 1 88 ? 11.898 23.716 34.290 1.00 42.02 87 GLU A C 1
ATOM 666 O O . GLU A 1 88 ? 12.554 22.915 34.978 1.00 41.68 87 GLU A O 1
ATOM 672 N N . ASN A 1 89 ? 10.857 23.404 33.528 1.00 37.41 88 ASN A N 1
ATOM 673 C CA . ASN A 1 89 ? 10.352 22.014 33.485 1.00 34.11 88 ASN A CA 1
ATOM 674 C C . ASN A 1 89 ? 11.500 21.052 33.126 1.00 32.55 88 ASN A C 1
ATOM 675 O O . ASN A 1 89 ? 11.647 19.978 33.741 1.00 30.67 88 ASN A O 1
ATOM 680 N N . LEU A 1 90 ? 12.282 21.464 32.145 1.00 31.46 89 LEU A N 1
ATOM 681 C CA . LEU A 1 90 ? 13.406 20.643 31.698 1.00 34.92 89 LEU A CA 1
ATOM 682 C C . LEU A 1 90 ? 14.383 20.390 32.841 1.00 39.24 89 LEU A C 1
ATOM 683 O O . LEU A 1 90 ? 14.716 19.216 33.079 1.00 39.50 89 LEU A O 1
ATOM 688 N N . LYS A 1 91 ? 14.807 21.442 33.531 1.00 43.46 90 LYS A N 1
ATOM 689 C CA . LYS A 1 91 ? 15.775 21.301 34.637 1.00 46.30 90 LYS A CA 1
ATOM 690 C C . LYS A 1 91 ? 15.240 20.508 35.821 1.00 46.66 90 LYS A C 1
ATOM 691 O O . LYS A 1 91 ? 15.993 19.722 36.443 1.00 47.11 90 LYS A O 1
ATOM 697 N N . LYS A 1 92 ? 13.976 20.657 36.138 1.00 46.04 91 LYS A N 1
ATOM 698 C CA . LYS A 1 92 ? 13.311 19.956 37.232 1.00 47.27 91 LYS A CA 1
ATOM 699 C C . LYS A 1 92 ? 13.283 18.444 37.046 1.00 46.81 91 LYS A C 1
ATOM 700 O O . LYS A 1 92 ? 13.273 17.687 38.032 1.00 47.11 91 LYS A O 1
ATOM 706 N N . ARG A 1 93 ? 13.231 18.027 35.791 1.00 45.64 92 ARG A N 1
ATOM 707 C CA . ARG A 1 93 ? 13.176 16.619 35.404 1.00 43.48 92 ARG A CA 1
ATOM 708 C C . ARG A 1 93 ? 14.567 16.016 35.295 1.00 42.30 92 ARG A C 1
ATOM 709 O O . ARG A 1 93 ? 14.706 14.802 35.095 1.00 42.21 92 ARG A O 1
ATOM 717 N N . GLY A 1 94 ? 15.561 16.865 35.378 1.00 43.58 93 GLY A N 1
ATOM 718 C CA . GLY A 1 94 ? 16.967 16.458 35.282 1.00 45.79 93 GLY A CA 1
ATOM 719 C C . GLY A 1 94 ? 17.440 16.235 33.856 1.00 46.90 93 GLY A C 1
ATOM 720 O O . GLY A 1 94 ? 18.505 15.608 33.670 1.00 49.81 93 GLY A O 1
ATOM 721 N N . ILE A 1 95 ? 16.712 16.734 32.876 1.00 45.38 94 ILE A N 1
ATOM 722 C CA . ILE A 1 95 ? 17.049 16.600 31.449 1.00 42.04 94 ILE A CA 1
ATOM 723 C C . ILE A 1 95 ? 18.199 17.502 31.021 1.00 40.95 94 ILE A C 1
ATOM 724 O O . ILE A 1 95 ? 18.110 18.722 31.208 1.00 42.81 94 ILE A O 1
ATOM 729 N N . ASP A 1 96 ? 19.223 16.938 30.417 1.00 38.84 95 ASP A N 1
ATOM 730 C CA . ASP A 1 96 ? 20.416 17.647 29.955 1.00 37.66 95 ASP A CA 1
ATOM 731 C C . ASP A 1 96 ? 20.348 18.291 28.575 1.00 36.95 95 ASP A C 1
ATOM 732 O O . ASP A 1 96 ? 20.937 19.374 28.354 1.00 36.59 95 ASP A O 1
ATOM 737 N N . ALA A 1 97 ? 19.669 17.626 27.656 1.00 34.54 96 ALA A N 1
ATOM 738 C CA . ALA A 1 97 ? 19.516 18.095 26.275 1.00 29.77 96 ALA A CA 1
ATOM 739 C C . ALA A 1 97 ? 18.190 17.629 25.665 1.00 28.16 96 ALA A C 1
ATOM 740 O O . ALA A 1 97 ? 17.500 16.676 26.063 1.00 25.73 96 ALA A O 1
ATOM 742 N N . LEU A 1 98 ? 17.872 18.380 24.617 1.00 26.93 97 LEU A N 1
ATOM 743 C CA . LEU A 1 98 ? 16.663 18.203 23.822 1.00 23.78 97 LEU A CA 1
ATOM 744 C C . LEU A 1 98 ? 16.983 17.939 22.352 1.00 23.46 97 LEU A C 1
ATOM 745 O O . LEU A 1 98 ? 17.895 18.518 21.747 1.00 23.69 97 LEU A O 1
ATOM 750 N N . VAL A 1 99 ? 16.185 17.051 21.801 1.00 22.55 98 VAL A N 1
ATOM 751 C CA . VAL A 1 99 ? 16.197 16.617 20.403 1.00 19.53 98 VAL A CA 1
ATOM 752 C C . VAL A 1 99 ? 14.789 16.996 19.905 1.00 19.84 98 VAL A C 1
ATOM 753 O O . VAL A 1 99 ? 13.804 16.447 20.412 1.00 19.68 98 VAL A O 1
ATOM 757 N N . VAL A 1 100 ? 14.781 17.926 18.985 1.00 20.14 99 VAL A N 1
ATOM 758 C CA . VAL A 1 100 ? 13.571 18.456 18.368 1.00 19.66 99 VAL A CA 1
ATOM 759 C C . VAL A 1 1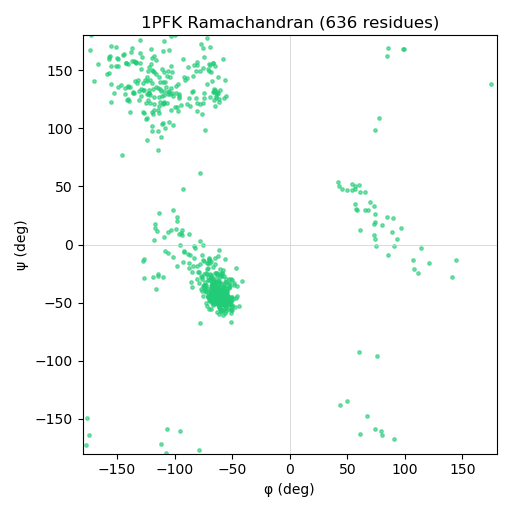00 ? 13.475 17.983 16.917 1.00 20.49 99 VAL A C 1
ATOM 760 O O . VAL A 1 100 ? 14.446 18.175 16.168 1.00 21.68 99 VAL A O 1
ATOM 764 N N . ILE A 1 101 ? 12.325 17.439 16.596 1.00 20.65 100 ILE A N 1
ATOM 765 C CA . ILE A 1 101 ? 12.017 16.949 15.250 1.00 20.44 100 ILE A CA 1
ATOM 766 C C . ILE A 1 101 ? 10.827 17.772 14.751 1.00 21.75 100 ILE A C 1
ATOM 767 O O . ILE A 1 101 ? 9.721 17.636 15.291 1.00 22.54 100 ILE A O 1
ATOM 772 N N . GLY A 1 102 ? 11.082 18.590 13.752 1.00 23.63 101 GLY A N 1
ATOM 773 C CA . GLY A 1 102 ? 10.040 19.447 13.161 1.00 25.22 101 GLY A CA 1
ATOM 774 C C . GLY A 1 102 ? 10.560 20.196 11.936 1.00 26.37 101 GLY A C 1
ATOM 775 O O . GLY A 1 102 ? 11.613 19.849 11.368 1.00 25.45 101 GLY A O 1
ATOM 776 N N . GLY A 1 103 ? 9.802 21.215 11.575 1.00 28.78 102 GLY A N 1
ATOM 777 C CA . GLY A 1 103 ? 10.114 22.053 10.417 1.00 35.58 102 GLY A CA 1
ATOM 778 C C . GLY A 1 103 ? 10.879 23.330 10.722 1.00 40.10 102 GLY A C 1
ATOM 779 O O . GLY A 1 103 ? 11.547 23.520 11.752 1.00 42.17 102 GLY A O 1
ATOM 780 N N . ASP A 1 104 ? 10.779 24.230 9.756 1.00 41.67 103 ASP A N 1
ATOM 781 C CA . ASP A 1 104 ? 11.414 25.552 9.776 1.00 43.08 103 ASP A CA 1
ATOM 782 C C . ASP A 1 104 ? 11.025 26.316 11.049 1.00 43.14 103 ASP A C 1
ATOM 783 O O . ASP A 1 104 ? 11.894 26.961 11.677 1.00 42.16 103 ASP A O 1
ATOM 788 N N . GLY A 1 105 ? 9.755 26.245 11.403 1.00 43.00 104 GLY A N 1
ATOM 789 C CA . GLY A 1 105 ? 9.209 26.910 12.602 1.00 42.00 104 GLY A CA 1
ATOM 790 C C . GLY A 1 105 ? 9.804 26.329 13.883 1.00 40.66 104 GLY A C 1
ATOM 791 O O . GLY A 1 105 ? 10.262 27.051 14.783 1.00 43.07 104 GLY A O 1
ATOM 792 N N . SER A 1 106 ? 9.810 25.010 13.969 1.00 37.31 105 SER A N 1
ATOM 793 C CA . SER A 1 106 ? 10.361 24.284 15.125 1.00 32.81 105 SER A CA 1
ATOM 794 C C . SER A 1 106 ? 11.841 24.613 15.275 1.00 32.17 105 SER A C 1
ATOM 795 O O . SER A 1 106 ? 12.341 24.657 16.414 1.00 32.04 105 SER A O 1
ATOM 798 N N . TYR A 1 107 ? 12.517 24.859 14.162 1.00 31.69 106 TYR A N 1
ATOM 799 C CA . TYR A 1 107 ? 13.948 25.204 14.181 1.00 32.85 106 TYR A CA 1
ATOM 800 C C . TYR A 1 107 ? 14.162 26.544 14.883 1.00 36.27 106 TYR A C 1
ATOM 801 O O . TYR A 1 107 ? 15.198 26.742 15.540 1.00 36.33 106 TYR A O 1
ATOM 810 N N . MET A 1 108 ? 13.186 27.429 14.756 1.00 40.37 107 MET A N 1
ATOM 811 C CA . MET A 1 108 ? 13.252 28.749 15.408 1.00 44.94 107 MET A CA 1
ATOM 812 C C . MET A 1 108 ? 13.148 28.545 16.928 1.00 42.85 107 MET A C 1
ATOM 813 O O . MET A 1 108 ? 13.968 29.140 17.654 1.00 44.05 107 MET A O 1
ATOM 818 N N . GLY A 1 109 ? 12.209 27.723 17.365 1.00 38.51 108 GLY A N 1
ATOM 819 C CA . GLY A 1 109 ? 12.030 27.442 18.792 1.00 35.72 108 GLY A CA 1
ATOM 820 C C . GLY A 1 109 ? 13.317 26.902 19.420 1.00 35.66 108 GLY A C 1
ATOM 821 O O . GLY A 1 109 ? 13.765 27.358 20.491 1.00 34.32 108 GLY A O 1
ATOM 822 N N . ALA A 1 110 ? 13.891 25.923 18.746 1.00 35.43 109 ALA A N 1
ATOM 823 C CA . ALA A 1 110 ? 15.120 25.231 19.131 1.00 35.41 109 ALA A CA 1
ATOM 824 C C . ALA A 1 110 ? 16.289 26.199 19.300 1.00 36.32 109 ALA A C 1
ATOM 825 O O . ALA A 1 110 ? 17.134 26.058 20.192 1.00 33.62 109 ALA A O 1
ATOM 827 N N . MET A 1 111 ? 16.292 27.148 18.382 1.00 40.06 110 MET A N 1
ATOM 828 C CA . MET A 1 111 ? 17.297 28.213 18.307 1.00 42.68 110 MET A CA 1
ATOM 829 C C . MET A 1 111 ? 17.138 29.144 19.512 1.00 41.87 110 MET A C 1
ATOM 830 O O . MET A 1 111 ? 18.130 29.447 20.194 1.00 39.92 110 MET A O 1
ATOM 835 N N . ARG A 1 112 ? 15.903 29.552 19.759 1.00 41.79 111 ARG A N 1
ATOM 836 C CA . ARG A 1 112 ? 15.579 30.428 20.896 1.00 41.82 111 ARG A CA 1
ATOM 837 C C . ARG A 1 112 ? 15.956 29.787 22.234 1.00 39.93 111 ARG A C 1
ATOM 838 O O . ARG A 1 112 ? 16.427 30.515 23.124 1.00 41.15 111 ARG A O 1
ATOM 846 N N . LEU A 1 113 ? 15.743 28.497 22.371 1.00 36.08 112 LEU A N 1
ATOM 847 C CA . LEU A 1 113 ? 16.074 27.731 23.575 1.00 33.02 112 LEU A CA 1
ATOM 848 C C . LEU A 1 113 ? 17.589 27.573 23.748 1.00 32.73 112 LEU A C 1
ATOM 849 O O . LEU A 1 113 ? 18.057 27.434 24.894 1.00 32.71 112 LEU A O 1
ATOM 854 N N . THR A 1 114 ? 18.299 27.543 22.636 1.00 33.37 113 THR A N 1
ATOM 855 C CA . THR A 1 114 ? 19.756 27.387 22.637 1.00 37.31 113 THR A CA 1
ATOM 856 C C . THR A 1 114 ? 20.354 28.721 23.117 1.00 43.55 113 THR A C 1
ATOM 857 O O . THR A 1 114 ? 21.371 28.793 23.828 1.00 44.49 113 THR A O 1
ATOM 861 N N . GLU A 1 115 ? 19.682 29.770 22.671 1.00 46.80 114 GLU A N 1
ATOM 862 C CA . GLU A 1 115 ? 20.027 31.157 22.971 1.00 50.35 114 GLU A CA 1
ATOM 863 C C . GLU A 1 115 ? 19.861 31.438 24.463 1.00 48.24 114 GLU A C 1
ATOM 864 O O . GLU A 1 115 ? 20.515 32.357 24.984 1.00 47.57 114 GLU A O 1
ATOM 870 N N . MET A 1 116 ? 19.010 30.656 25.101 1.00 46.52 115 MET A N 1
ATOM 871 C CA . MET A 1 116 ? 18.682 30.757 26.522 1.00 45.14 115 MET A CA 1
ATOM 872 C C . MET A 1 116 ? 19.579 29.870 27.380 1.00 43.51 115 MET A C 1
ATOM 873 O O . MET A 1 116 ? 19.492 29.920 28.618 1.00 43.63 115 MET A O 1
ATOM 878 N N . GLY A 1 117 ? 20.418 29.076 26.745 1.00 42.01 116 GLY A N 1
ATOM 879 C CA . GLY A 1 117 ? 21.345 28.172 27.403 1.00 40.39 116 GLY A CA 1
ATOM 880 C C . GLY A 1 117 ? 21.020 26.695 27.336 1.00 40.21 116 GLY A C 1
ATOM 881 O O . GLY A 1 117 ? 21.915 25.893 27.657 1.00 41.27 116 GLY A O 1
ATOM 882 N N . PHE A 1 118 ? 19.821 26.308 26.944 1.00 39.26 117 PHE A N 1
ATOM 883 C CA . PHE A 1 118 ? 19.431 24.880 26.854 1.00 35.28 117 PHE A CA 1
ATOM 884 C C . PHE A 1 118 ? 19.827 24.329 25.479 1.00 30.56 117 PHE A C 1
ATOM 885 O O . PHE A 1 118 ? 19.347 24.845 24.453 1.00 28.77 117 PHE A O 1
ATOM 893 N N . PRO A 1 119 ? 20.685 23.324 25.514 1.00 26.84 118 PRO A N 1
ATOM 894 C CA . PRO A 1 119 ? 21.198 22.683 24.310 1.00 26.68 118 PRO A CA 1
ATOM 895 C C . PRO A 1 119 ? 20.232 21.740 23.602 1.00 25.86 118 PRO A C 1
ATOM 896 O O . PRO A 1 119 ? 19.756 20.742 24.177 1.00 24.15 118 PRO A O 1
ATOM 900 N N . CYS A 1 120 ? 20.001 22.087 22.340 1.00 23.71 119 CYS A N 1
ATOM 901 C CA . CYS A 1 120 ? 19.114 21.322 21.465 1.00 24.52 119 CYS A CA 1
ATOM 902 C C . CYS A 1 120 ? 19.853 20.812 20.232 1.00 26.95 119 CYS A C 1
ATOM 903 O O . CYS A 1 120 ? 20.991 21.193 19.934 1.00 28.47 119 CYS A O 1
ATOM 906 N N . ILE A 1 121 ? 19.181 19.925 19.537 1.00 27.77 120 ILE A N 1
ATOM 907 C CA . ILE A 1 121 ? 19.581 19.305 18.285 1.00 27.59 120 ILE A CA 1
ATOM 908 C C . ILE A 1 121 ? 18.286 19.218 17.450 1.00 28.40 120 ILE A C 1
ATOM 909 O O . ILE A 1 121 ? 17.302 18.630 17.940 1.00 28.12 120 ILE A O 1
ATOM 914 N N . GLY A 1 122 ? 18.322 19.792 16.255 1.00 28.13 121 GLY A N 1
ATOM 915 C CA . GLY A 1 122 ? 17.176 19.792 15.332 1.00 25.63 121 GLY A CA 1
ATOM 916 C C . GLY A 1 122 ? 17.357 18.774 14.197 1.00 25.09 121 GLY A C 1
ATOM 917 O O . GLY A 1 122 ? 18.421 18.634 13.579 1.00 24.47 121 GLY A O 1
ATOM 918 N N . LEU A 1 123 ? 16.298 18.028 13.935 1.00 23.46 122 LEU A N 1
ATOM 919 C CA . LEU A 1 123 ? 16.127 16.995 12.917 1.00 21.40 122 LEU A CA 1
ATOM 920 C C . LEU A 1 123 ? 15.003 17.476 11.984 1.00 21.71 122 LEU A C 1
ATOM 921 O O . LEU A 1 123 ? 13.930 17.826 12.493 1.00 21.05 122 LEU A O 1
ATOM 926 N N . PRO A 1 124 ? 15.278 17.495 10.691 1.00 22.78 123 PRO A N 1
ATOM 927 C CA . PRO A 1 124 ? 14.325 17.973 9.674 1.00 22.39 123 PRO A CA 1
ATOM 928 C C . PRO A 1 124 ? 13.152 17.062 9.369 1.00 21.82 123 PRO A C 1
ATOM 929 O O . PRO A 1 124 ? 13.218 16.089 8.585 1.00 19.71 123 PRO A O 1
ATOM 933 N N . GLY A 1 125 ? 12.034 17.403 10.008 1.00 21.00 124 GLY A N 1
ATOM 934 C CA . GLY A 1 125 ? 10.794 16.637 9.866 1.00 18.13 124 GLY A CA 1
ATOM 935 C C . GLY A 1 125 ? 9.665 17.476 9.298 1.00 19.02 124 GLY A C 1
ATOM 936 O O . GLY A 1 125 ? 9.013 18.187 10.074 1.00 22.14 124 GLY A O 1
ATOM 937 N N . THR A 1 126 ? 9.445 17.361 7.993 1.00 17.65 125 THR A N 1
ATOM 938 C CA . THR A 1 126 ? 8.373 18.086 7.302 1.00 12.83 125 THR A CA 1
ATOM 939 C C . THR A 1 126 ? 8.191 17.592 5.875 1.00 13.02 125 THR A C 1
ATOM 940 O O . THR A 1 126 ? 9.208 17.389 5.176 1.00 11.24 125 THR A O 1
ATOM 944 N N . ILE A 1 127 ? 6.959 17.482 5.411 1.00 14.51 126 ILE A N 1
ATOM 945 C CA . ILE A 1 127 ? 6.788 17.027 4.010 1.00 19.94 126 ILE A CA 1
ATOM 946 C C . ILE A 1 127 ? 7.245 18.051 2.968 1.00 23.52 126 ILE A C 1
ATOM 947 O O . ILE A 1 127 ? 7.608 17.706 1.829 1.00 23.64 126 ILE A O 1
ATOM 952 N N . ASP A 1 128 ? 7.239 19.325 3.307 1.00 26.27 127 ASP A N 1
ATOM 953 C CA . ASP A 1 128 ? 7.568 20.476 2.474 1.00 27.22 127 ASP A CA 1
ATOM 954 C C . ASP A 1 128 ? 8.932 20.576 1.802 1.00 27.24 127 ASP A C 1
ATOM 955 O O . ASP A 1 128 ? 8.979 21.121 0.671 1.00 25.90 127 ASP A O 1
ATOM 960 N N . ASN A 1 129 ? 9.995 20.135 2.424 1.00 26.92 128 ASN A N 1
ATOM 961 C CA . ASN A 1 129 ? 11.354 20.169 1.896 1.00 29.75 128 ASN A CA 1
ATOM 962 C C . ASN A 1 129 ? 11.946 21.580 1.921 1.00 31.83 128 ASN A C 1
ATOM 963 O O . ASN A 1 129 ? 12.856 21.876 1.129 1.00 29.54 128 ASN A O 1
ATOM 968 N N . ASP A 1 130 ? 11.466 22.399 2.838 1.00 36.53 129 ASP A N 1
ATOM 969 C CA . ASP A 1 130 ? 11.877 23.797 2.979 1.00 38.87 129 ASP A CA 1
ATOM 970 C C . ASP A 1 130 ? 12.907 24.173 4.026 1.00 38.24 129 ASP A C 1
ATOM 971 O O . ASP A 1 130 ? 13.047 25.392 4.268 1.00 39.04 129 ASP A O 1
ATOM 976 N N . ILE A 1 131 ? 13.618 23.247 4.627 1.00 37.67 130 ILE A N 1
ATOM 977 C CA . ILE A 1 131 ? 14.644 23.596 5.627 1.00 36.69 130 ILE A CA 1
ATOM 978 C C . ILE A 1 131 ? 15.974 23.774 4.889 1.00 38.07 130 ILE A C 1
ATOM 979 O O . ILE A 1 131 ? 16.325 23.054 3.937 1.00 36.66 130 ILE A O 1
ATOM 984 N N . LYS A 1 132 ? 16.701 24.768 5.362 1.00 40.53 131 LYS A N 1
ATOM 985 C CA . LYS A 1 132 ? 18.021 25.077 4.777 1.00 43.19 131 LYS A CA 1
ATOM 986 C C . LYS A 1 132 ? 19.067 24.174 5.420 1.00 41.05 131 LYS A C 1
ATOM 987 O O . LYS A 1 132 ? 19.010 23.772 6.604 1.00 40.01 131 LYS A O 1
ATOM 993 N N . GLY A 1 133 ? 20.025 23.819 4.575 1.00 39.32 132 GLY A N 1
ATOM 994 C CA . GLY A 1 133 ? 21.149 22.965 4.941 1.00 37.76 132 GLY A CA 1
ATOM 995 C C . GLY A 1 133 ? 20.964 21.468 4.799 1.00 35.56 132 GLY A C 1
ATOM 996 O O . GLY A 1 133 ? 21.831 20.715 5.281 1.00 36.64 132 GLY A O 1
ATOM 997 N N . THR A 1 134 ? 19.909 21.020 4.169 1.00 33.13 133 THR A N 1
ATOM 998 C CA . THR A 1 134 ? 19.582 19.615 3.924 1.00 30.42 133 THR A CA 1
ATOM 999 C C . THR A 1 134 ? 18.944 19.484 2.538 1.00 29.70 133 THR A C 1
ATOM 1000 O O . THR A 1 134 ? 18.072 20.308 2.193 1.00 28.25 133 THR A O 1
ATOM 1004 N N . ASP A 1 135 ? 19.392 18.482 1.793 1.00 28.72 134 ASP A N 1
ATOM 1005 C CA . ASP A 1 135 ? 18.845 18.210 0.451 1.00 28.70 134 ASP A CA 1
ATOM 1006 C C . ASP A 1 135 ? 17.371 17.806 0.626 1.00 28.53 134 ASP A C 1
ATOM 1007 O O . ASP A 1 135 ? 16.510 18.287 -0.128 1.00 28.96 134 ASP A O 1
ATOM 1012 N N . TYR A 1 136 ? 17.123 16.965 1.618 1.00 26.69 135 TYR A N 1
ATOM 1013 C CA . TYR A 1 136 ? 15.790 16.466 1.950 1.00 25.21 135 TYR A CA 1
ATOM 1014 C C . TYR A 1 136 ? 15.530 16.464 3.459 1.00 24.95 135 TYR A C 1
ATOM 1015 O O . TYR A 1 136 ? 16.425 16.465 4.304 1.00 24.47 135 TYR A O 1
ATOM 1024 N N . THR A 1 137 ? 14.247 16.465 3.743 1.00 24.55 136 THR A N 1
ATOM 1025 C CA . THR A 1 137 ? 13.610 16.457 5.053 1.00 22.85 136 THR A CA 1
ATOM 1026 C C . THR A 1 137 ? 12.754 15.190 5.142 1.00 23.56 136 THR A C 1
ATOM 1027 O O . THR A 1 137 ? 12.252 14.719 4.097 1.00 25.62 136 THR A O 1
ATOM 1031 N N . ILE A 1 138 ? 12.612 14.702 6.357 1.00 21.11 137 ILE A N 1
ATOM 1032 C CA . ILE A 1 138 ? 11.832 13.487 6.596 1.00 20.85 137 ILE A CA 1
ATOM 1033 C C . ILE A 1 138 ? 10.365 13.707 6.231 1.00 19.99 137 ILE A C 1
ATOM 1034 O O . ILE A 1 138 ? 9.747 14.662 6.735 1.00 20.01 137 ILE A O 1
ATOM 1039 N N . GLY A 1 139 ? 9.867 12.819 5.381 1.00 16.76 138 GLY A N 1
ATOM 1040 C CA . GLY A 1 139 ? 8.475 12.904 4.941 1.00 14.11 138 GLY A CA 1
ATOM 1041 C C . GLY A 1 139 ? 8.361 13.355 3.493 1.00 13.97 138 GLY A C 1
ATOM 1042 O O . GLY A 1 139 ? 7.304 13.121 2.883 1.00 13.29 138 GLY A O 1
ATOM 1043 N N . PHE A 1 140 ? 9.384 13.993 2.958 1.00 14.98 139 PHE A N 1
ATOM 1044 C CA . PHE A 1 140 ? 9.316 14.461 1.558 1.00 18.31 139 PHE A CA 1
ATOM 1045 C C . PHE A 1 140 ? 9.018 13.312 0.589 1.00 19.72 139 PHE A C 1
ATOM 1046 O O . PHE A 1 140 ? 8.005 13.354 -0.146 1.00 19.64 139 PHE A O 1
ATOM 1054 N N . PHE A 1 141 ? 9.882 12.308 0.574 1.00 19.18 140 PHE A N 1
ATOM 1055 C CA . PHE A 1 141 ? 9.725 11.150 -0.325 1.00 19.46 140 PHE A CA 1
ATOM 1056 C C . PHE A 1 141 ? 8.384 10.439 -0.237 1.00 19.08 140 PHE A C 1
ATOM 1057 O O . PHE A 1 141 ? 7.842 9.970 -1.267 1.00 19.07 140 PHE A O 1
ATOM 1065 N N . THR A 1 142 ? 7.867 10.355 0.975 1.00 17.21 141 THR A N 1
ATOM 1066 C CA . THR A 1 142 ? 6.587 9.689 1.230 1.00 15.24 141 THR A CA 1
ATOM 1067 C C . THR A 1 142 ? 5.476 10.522 0.609 1.00 17.80 141 THR A C 1
ATOM 1068 O O . THR A 1 142 ? 4.631 9.951 -0.106 1.00 21.10 141 THR A O 1
ATOM 1072 N N . ALA A 1 143 ? 5.493 11.818 0.876 1.00 17.81 142 ALA A N 1
ATOM 1073 C CA . ALA A 1 143 ? 4.450 12.693 0.285 1.00 17.77 142 ALA A CA 1
ATOM 1074 C C . ALA A 1 143 ? 4.577 12.654 -1.245 1.00 17.32 142 ALA A C 1
ATOM 1075 O O . ALA A 1 143 ? 3.552 12.659 -1.946 1.00 17.22 142 ALA A O 1
ATOM 1077 N N . LEU A 1 144 ? 5.796 12.561 -1.758 1.00 15.10 143 LEU A N 1
ATOM 1078 C CA . LEU A 1 144 ? 6.029 12.479 -3.191 1.00 15.35 143 LEU A CA 1
ATOM 1079 C C . LEU A 1 144 ? 5.330 11.250 -3.783 1.00 19.40 143 LEU A C 1
ATOM 1080 O O . LEU A 1 144 ? 4.814 11.328 -4.923 1.00 23.15 143 LEU A O 1
ATOM 1085 N N . SER A 1 145 ? 5.320 10.141 -3.055 1.00 19.11 144 SER A N 1
ATOM 1086 C CA . SER A 1 145 ? 4.661 8.920 -3.550 1.00 18.16 144 SER A CA 1
ATOM 1087 C C . SER A 1 145 ? 3.145 9.061 -3.487 1.00 19.89 144 SER A C 1
ATOM 1088 O O . SER A 1 145 ? 2.431 8.555 -4.381 1.00 22.38 144 SER A O 1
ATOM 1091 N N . THR A 1 146 ? 2.683 9.710 -2.424 1.00 19.62 145 THR A N 1
ATOM 1092 C CA . THR A 1 146 ? 1.235 9.893 -2.257 1.00 18.98 145 THR A CA 1
ATOM 1093 C C . THR A 1 146 ? 0.683 10.683 -3.455 1.00 18.43 145 THR A C 1
ATOM 1094 O O . THR A 1 146 ? -0.381 10.359 -3.986 1.00 16.64 145 THR A O 1
ATOM 1098 N N . VAL A 1 147 ? 1.441 11.700 -3.821 1.00 17.31 146 VAL A N 1
ATOM 1099 C CA . VAL A 1 147 ? 1.106 12.593 -4.923 1.00 18.17 146 VAL A CA 1
ATOM 1100 C C . VAL A 1 147 ? 1.193 11.875 -6.281 1.00 18.82 146 VAL A C 1
ATOM 1101 O O . VAL A 1 147 ? 0.189 11.928 -7.037 1.00 18.76 146 VAL A O 1
ATOM 1105 N N . VAL A 1 148 ? 2.362 11.301 -6.553 1.00 16.70 147 VAL A N 1
ATOM 1106 C CA . VAL A 1 148 ? 2.568 10.622 -7.842 1.00 17.32 147 VAL A CA 1
ATOM 1107 C C . VAL A 1 148 ? 1.492 9.549 -8.080 1.00 19.40 147 VAL A C 1
ATOM 1108 O O . VAL A 1 148 ? 0.981 9.400 -9.209 1.00 17.70 147 VAL A O 1
ATOM 1112 N N . GLU A 1 149 ? 1.191 8.819 -7.018 1.00 20.65 148 GLU A N 1
ATOM 1113 C CA . GLU A 1 149 ? 0.168 7.768 -7.097 1.00 22.93 148 GLU A CA 1
ATOM 1114 C C . GLU A 1 149 ? -1.151 8.424 -7.466 1.00 22.76 148 GLU A C 1
ATOM 1115 O O . GLU A 1 149 ? -1.893 7.902 -8.308 1.00 24.47 148 GLU A O 1
ATOM 1121 N N . ALA A 1 150 ? -1.453 9.563 -6.857 1.00 23.45 149 ALA A N 1
ATOM 1122 C CA . ALA A 1 150 ? -2.713 10.274 -7.150 1.00 23.87 149 ALA A CA 1
ATOM 1123 C C . ALA A 1 150 ? -2.771 10.579 -8.654 1.00 22.78 149 ALA A C 1
ATOM 1124 O O . ALA A 1 150 ? -3.812 10.382 -9.294 1.00 20.29 149 ALA A O 1
ATOM 1126 N N . ILE A 1 151 ? -1.625 11.050 -9.134 1.00 22.34 150 ILE A N 1
ATOM 1127 C CA . ILE A 1 151 ? -1.503 11.410 -10.555 1.00 22.32 150 ILE A CA 1
ATOM 1128 C C . ILE A 1 151 ? -1.692 10.216 -11.484 1.00 22.67 150 ILE A C 1
ATOM 1129 O O . ILE A 1 151 ? -2.386 10.421 -12.510 1.00 25.18 150 ILE A O 1
ATOM 1134 N N . ASP A 1 152 ? -1.119 9.075 -11.143 1.00 21.32 151 ASP A N 1
ATOM 1135 C CA . ASP A 1 152 ? -1.281 7.882 -12.007 1.00 19.71 151 ASP A CA 1
ATOM 1136 C C . ASP A 1 152 ? -2.788 7.639 -12.207 1.00 20.07 151 ASP A C 1
ATOM 1137 O O . ASP A 1 152 ? -3.261 7.300 -13.311 1.00 22.78 151 ASP A O 1
ATOM 1142 N N . ARG A 1 153 ? -3.544 7.810 -11.143 1.00 18.56 152 ARG A N 1
ATOM 1143 C CA . ARG A 1 153 ? -4.983 7.611 -11.131 1.00 17.85 152 ARG A CA 1
ATOM 1144 C C . ARG A 1 153 ? -5.748 8.624 -11.972 1.00 17.95 152 ARG A C 1
ATOM 1145 O O . ARG A 1 153 ? -6.758 8.191 -12.540 1.00 18.81 152 ARG A O 1
ATOM 1153 N N . LEU A 1 154 ? -5.311 9.860 -11.994 1.00 20.12 153 LEU A N 1
ATOM 1154 C CA . LEU A 1 154 ? -6.003 10.912 -12.760 1.00 22.88 153 LEU A CA 1
ATOM 1155 C C . LEU A 1 154 ? -5.691 10.761 -14.253 1.00 25.91 153 LEU A C 1
ATOM 1156 O O . LEU A 1 154 ? -6.565 11.112 -15.059 1.00 26.41 153 LEU A O 1
ATOM 1161 N N . ARG A 1 155 ? -4.502 10.231 -14.551 1.00 25.66 154 ARG A N 1
ATOM 1162 C CA . ARG A 1 155 ? -4.144 10.016 -15.970 1.00 22.05 154 ARG A CA 1
ATOM 1163 C C . ARG A 1 155 ? -5.167 9.044 -16.575 1.00 24.96 154 ARG A C 1
ATOM 1164 O O . ARG A 1 155 ? -5.639 9.264 -17.718 1.00 26.98 154 ARG A O 1
ATOM 1172 N N . ASP A 1 156 ? -5.512 8.001 -15.811 1.00 22.51 155 ASP A N 1
ATOM 1173 C CA . ASP A 1 156 ? -6.467 7.028 -16.347 1.00 23.71 155 ASP A CA 1
ATOM 1174 C C . ASP A 1 156 ? -7.838 7.636 -16.677 1.00 24.74 155 ASP A C 1
ATOM 1175 O O . ASP A 1 156 ? -8.405 7.303 -17.739 1.00 27.73 155 ASP A O 1
ATOM 1180 N N . THR A 1 157 ? -8.371 8.437 -15.778 1.00 22.04 156 THR A N 1
ATOM 1181 C CA . THR A 1 157 ? -9.714 9.005 -15.977 1.00 20.34 156 THR A CA 1
ATOM 1182 C C . THR A 1 157 ? -9.755 10.159 -16.964 1.00 23.20 156 THR A C 1
ATOM 1183 O O . THR A 1 157 ? -10.718 10.271 -17.762 1.00 23.49 156 THR A O 1
ATOM 1187 N N . SER A 1 158 ? -8.716 10.989 -16.896 1.00 23.57 157 SER A N 1
ATOM 1188 C CA . SER A 1 158 ? -8.708 12.134 -17.834 1.00 26.66 157 SER A CA 1
ATOM 1189 C C . SER A 1 158 ? -8.431 11.594 -19.236 1.00 28.32 157 SER A C 1
ATOM 1190 O O . SER A 1 158 ? -8.927 12.255 -20.173 1.00 30.52 157 SER A O 1
ATOM 1193 N N . SER A 1 159 ? -7.769 10.457 -19.381 1.00 27.37 158 SER A N 1
ATOM 1194 C CA . SER A 1 159 ? -7.540 9.887 -20.717 1.00 27.95 158 SER A CA 1
ATOM 1195 C C . SER A 1 159 ? -8.838 9.364 -21.353 1.00 27.79 158 SER A C 1
ATOM 1196 O O . SER A 1 159 ? -9.050 9.621 -22.547 1.00 28.05 158 SER A O 1
ATOM 1199 N N . SER A 1 160 ? -9.626 8.644 -20.585 1.00 27.11 159 SER A N 1
ATOM 1200 C CA . SER A 1 160 ? -10.883 8.072 -21.062 1.00 29.48 159 SER A CA 1
ATOM 1201 C C . SER A 1 160 ? -11.841 9.148 -21.577 1.00 31.48 159 SER A C 1
ATOM 1202 O O . SER A 1 160 ? -12.752 8.902 -22.392 1.00 33.13 159 SER A O 1
ATOM 1205 N N . HIS A 1 161 ? -11.638 10.346 -21.060 1.00 32.68 160 HIS A N 1
ATOM 1206 C CA . HIS A 1 161 ? -12.515 11.479 -21.391 1.00 32.61 160 HIS A CA 1
ATOM 1207 C C . HIS A 1 161 ? -11.892 12.666 -22.097 1.00 32.49 160 HIS A C 1
ATOM 1208 O O . HIS A 1 161 ? -12.614 13.653 -22.330 1.00 31.95 160 HIS A O 1
ATOM 1215 N N . GLN A 1 162 ? -10.627 12.595 -22.445 1.00 33.08 161 GLN A N 1
ATOM 1216 C CA . GLN A 1 162 ? -9.977 13.725 -23.136 1.00 35.20 161 GLN A CA 1
ATOM 1217 C C . GLN A 1 162 ? -10.185 14.989 -22.302 1.00 34.33 161 GLN A C 1
ATOM 1218 O O . GLN A 1 162 ? -10.657 16.028 -22.793 1.00 35.95 161 GLN A O 1
ATOM 1224 N N . ARG A 1 163 ? -9.828 14.890 -21.028 1.00 31.20 162 ARG A N 1
ATOM 1225 C CA . ARG A 1 163 ? -9.964 16.005 -20.088 1.00 26.82 162 ARG A CA 1
ATOM 1226 C C . ARG A 1 163 ? -8.603 16.556 -19.683 1.00 25.22 162 ARG A C 1
ATOM 1227 O O . ARG A 1 163 ? -7.562 15.961 -19.931 1.00 26.14 162 ARG A O 1
ATOM 1235 N N . ILE A 1 164 ? -8.668 17.720 -19.069 1.00 24.44 163 ILE A N 1
ATOM 1236 C CA . ILE A 1 164 ? -7.500 18.427 -18.535 1.00 22.60 163 ILE A CA 1
ATOM 1237 C C . ILE A 1 164 ? -7.763 18.355 -17.016 1.00 23.75 163 ILE A C 1
ATOM 1238 O O . ILE A 1 164 ? -8.901 18.588 -16.574 1.00 24.49 163 ILE A O 1
ATOM 1243 N N . SER A 1 165 ? -6.709 18.006 -16.322 1.00 22.73 164 SER A N 1
ATOM 1244 C CA . SER A 1 165 ? -6.800 17.863 -14.857 1.00 22.09 164 SER A CA 1
ATOM 1245 C C . SER A 1 165 ? -5.798 18.796 -14.187 1.00 22.25 164 SER A C 1
ATOM 1246 O O . SER A 1 165 ? -4.625 18.835 -14.602 1.00 20.51 164 SER A O 1
ATOM 1249 N N . VAL A 1 166 ? -6.303 19.548 -13.211 1.00 22.08 165 VAL A N 1
ATOM 1250 C CA . VAL A 1 166 ? -5.463 20.481 -12.425 1.00 22.40 165 VAL A CA 1
ATOM 1251 C C . VAL A 1 166 ? -5.379 19.866 -11.008 1.00 22.17 165 VAL A C 1
ATOM 1252 O O . VAL A 1 166 ? -6.423 19.638 -10.353 1.00 22.36 165 VAL A O 1
ATOM 1256 N N . VAL A 1 167 ? -4.155 19.597 -10.620 1.00 19.16 166 VAL A N 1
ATOM 1257 C CA . VAL A 1 167 ? -3.836 19.001 -9.322 1.00 18.85 166 VAL A CA 1
ATOM 1258 C C . VAL A 1 167 ? -3.079 20.017 -8.447 1.00 18.56 166 VAL A C 1
ATOM 1259 O O . VAL A 1 167 ? -2.000 20.459 -8.903 1.00 14.45 166 VAL A O 1
ATOM 1263 N N . GLU A 1 168 ? -3.683 20.264 -7.293 1.00 16.82 167 GLU A N 1
ATOM 1264 C CA . GLU A 1 168 ? -3.103 21.199 -6.318 1.00 17.94 167 GLU A CA 1
ATOM 1265 C C . GLU A 1 168 ? -2.338 20.409 -5.251 1.00 16.43 167 GLU A C 1
ATOM 1266 O O . GLU A 1 168 ? -2.908 19.593 -4.519 1.00 14.58 167 GLU A O 1
ATOM 1272 N N . VAL A 1 169 ? -1.057 20.662 -5.189 1.00 17.74 168 VAL A N 1
ATOM 1273 C CA . VAL A 1 169 ? -0.095 20.045 -4.300 1.00 20.78 168 VAL A CA 1
ATOM 1274 C C . VAL A 1 169 ? 0.304 20.899 -3.104 1.00 24.76 168 VAL A C 1
ATOM 1275 O O . VAL A 1 169 ? 0.356 22.135 -3.188 1.00 28.35 168 VAL A O 1
ATOM 1279 N N . MET A 1 170 ? 0.598 20.211 -2.011 1.00 27.66 169 MET A N 1
ATOM 1280 C CA . MET A 1 170 ? 1.042 20.880 -0.774 1.00 31.26 169 MET A CA 1
ATOM 1281 C C . MET A 1 170 ? 2.476 21.391 -1.008 1.00 35.02 169 MET A C 1
ATOM 1282 O O . MET A 1 170 ? 3.069 21.157 -2.087 1.00 35.35 169 MET A O 1
ATOM 1287 N N . GLY A 1 171 ? 2.998 22.062 0.010 1.00 36.78 170 GLY A N 1
ATOM 1288 C CA . GLY A 1 171 ? 4.359 22.601 -0.081 1.00 42.69 170 GLY A CA 1
ATOM 1289 C C . GLY A 1 171 ? 4.456 23.968 0.574 1.00 47.43 170 GLY A C 1
ATOM 1290 O O . GLY A 1 171 ? 5.543 24.322 1.070 1.00 50.52 170 GLY A O 1
ATOM 1291 N N . ARG A 1 172 ? 3.348 24.693 0.584 1.00 49.37 171 ARG A N 1
ATOM 1292 C CA . ARG A 1 172 ? 3.287 26.035 1.201 1.00 49.31 171 ARG A CA 1
ATOM 1293 C C . ARG A 1 172 ? 3.971 27.055 0.296 1.00 47.82 171 ARG A C 1
ATOM 1294 O O . ARG A 1 172 ? 3.347 27.580 -0.645 1.00 45.31 171 ARG A O 1
ATOM 1302 N N . TYR A 1 173 ? 5.232 27.333 0.560 1.00 48.13 172 TYR A N 1
ATOM 1303 C CA . TYR A 1 173 ? 6.013 28.290 -0.228 1.00 50.00 172 TYR A CA 1
ATOM 1304 C C . TYR A 1 173 ? 7.184 27.608 -0.923 1.00 47.21 172 TYR A C 1
ATOM 1305 O O . TYR A 1 173 ? 8.118 28.296 -1.377 1.00 48.87 172 TYR A O 1
ATOM 1314 N N . CYS A 1 174 ? 7.128 26.292 -1.028 1.00 41.20 173 CYS A N 1
ATOM 1315 C CA . CYS A 1 174 ? 8.206 25.519 -1.680 1.00 35.78 173 CYS A CA 1
ATOM 1316 C C . CYS A 1 174 ? 7.629 24.616 -2.770 1.00 34.05 173 CYS A C 1
ATOM 1317 O O . CYS A 1 174 ? 6.627 23.891 -2.612 1.00 35.68 173 CYS A O 1
ATOM 1320 N N . GLY A 1 175 ? 8.299 24.693 -3.903 1.00 31.45 174 GLY A N 1
ATOM 1321 C CA . GLY A 1 175 ? 7.960 23.954 -5.106 1.00 30.70 174 GLY A CA 1
ATOM 1322 C C . GLY A 1 175 ? 8.542 22.570 -5.278 1.00 28.51 174 GLY A C 1
ATOM 1323 O O . GLY A 1 175 ? 8.084 21.941 -6.253 1.00 30.16 174 GLY A O 1
ATOM 1324 N N . ASP A 1 176 ? 9.450 22.094 -4.453 1.00 26.58 175 ASP A N 1
ATOM 1325 C CA . ASP A 1 176 ? 10.032 20.741 -4.620 1.00 25.42 175 ASP A CA 1
ATOM 1326 C C . ASP A 1 176 ? 8.958 19.686 -4.857 1.00 23.77 175 ASP A C 1
ATOM 1327 O O . ASP A 1 176 ? 8.983 18.934 -5.855 1.00 21.22 175 ASP A O 1
ATOM 1332 N N . LEU A 1 177 ? 7.989 19.637 -3.945 1.00 22.89 176 LEU A N 1
ATOM 1333 C CA . LEU A 1 177 ? 6.909 18.652 -4.067 1.00 22.73 176 LEU A CA 1
ATOM 1334 C C . LEU A 1 177 ? 6.273 18.702 -5.458 1.00 21.48 176 LEU A C 1
ATOM 1335 O O . LEU A 1 177 ? 6.239 17.670 -6.142 1.00 19.53 176 LEU A O 1
ATOM 1340 N N . THR A 1 178 ? 5.763 19.885 -5.790 1.00 17.92 177 THR A N 1
ATOM 1341 C CA . THR A 1 178 ? 5.108 20.052 -7.080 1.00 17.58 177 THR A CA 1
ATOM 1342 C C . THR A 1 178 ? 5.997 19.652 -8.258 1.00 21.39 177 THR A C 1
ATOM 1343 O O . THR A 1 178 ? 5.537 18.933 -9.187 1.00 22.60 177 THR A O 1
ATOM 1347 N N . LEU A 1 179 ? 7.245 20.091 -8.207 1.00 20.64 178 LEU A N 1
ATOM 1348 C CA . LEU A 1 179 ? 8.202 19.839 -9.292 1.00 22.28 178 LEU A CA 1
ATOM 1349 C C . LEU A 1 179 ? 8.611 18.376 -9.459 1.00 23.02 178 LEU A C 1
ATOM 1350 O O . LEU A 1 179 ? 8.538 17.861 -10.612 1.00 20.90 178 LEU A O 1
ATOM 1355 N N . ALA A 1 180 ? 9.015 17.741 -8.366 1.00 20.45 179 ALA A N 1
ATOM 1356 C CA . ALA A 1 180 ? 9.393 16.315 -8.484 1.00 19.87 179 ALA A CA 1
ATOM 1357 C C . ALA A 1 180 ? 8.166 15.532 -8.974 1.00 18.80 179 ALA A C 1
ATOM 1358 O O . ALA A 1 180 ? 8.248 14.622 -9.832 1.00 19.51 179 ALA A O 1
ATOM 1360 N N . ALA A 1 181 ? 7.009 15.901 -8.455 1.00 15.66 180 ALA A N 1
ATOM 1361 C CA . ALA A 1 181 ? 5.767 15.227 -8.841 1.00 18.61 180 ALA A CA 1
ATOM 1362 C C . ALA A 1 181 ? 5.464 15.385 -10.337 1.00 21.81 180 ALA A C 1
ATOM 1363 O O . ALA A 1 181 ? 5.104 14.355 -10.945 1.00 23.28 180 ALA A O 1
ATOM 1365 N N . ALA A 1 182 ? 5.642 16.583 -10.891 1.00 21.23 181 ALA A N 1
ATOM 1366 C CA . ALA A 1 182 ? 5.339 16.819 -12.311 1.00 20.46 181 ALA A CA 1
ATOM 1367 C C . ALA A 1 182 ? 6.220 15.990 -13.254 1.00 19.95 181 ALA A C 1
ATOM 1368 O O . ALA A 1 182 ? 5.717 15.488 -14.290 1.00 16.99 181 ALA A O 1
ATOM 1370 N N . ILE A 1 183 ? 7.481 15.840 -12.893 1.00 17.49 182 ILE A N 1
ATOM 1371 C CA . ILE A 1 183 ? 8.372 15.027 -13.741 1.00 16.80 182 ILE A CA 1
ATOM 1372 C C . ILE A 1 183 ? 7.996 13.552 -13.616 1.00 18.84 182 ILE A C 1
ATOM 1373 O O . ILE A 1 183 ? 7.883 12.849 -14.634 1.00 20.61 182 ILE A O 1
ATOM 1378 N N . ALA A 1 184 ? 7.756 13.085 -12.389 1.00 19.02 183 ALA A N 1
ATOM 1379 C CA . ALA A 1 184 ? 7.423 11.665 -12.162 1.00 16.56 183 ALA A CA 1
ATOM 1380 C C . ALA A 1 184 ? 6.063 11.282 -12.732 1.00 16.78 183 ALA A C 1
ATOM 1381 O O . ALA A 1 184 ? 5.897 10.087 -13.112 1.00 16.01 183 ALA A O 1
ATOM 1383 N N . GLY A 1 185 ? 5.156 12.244 -12.802 1.00 13.75 184 GLY A N 1
ATOM 1384 C CA . GLY A 1 185 ? 3.838 11.894 -13.358 1.00 20.22 184 GLY A CA 1
ATOM 1385 C C . GLY A 1 185 ? 3.753 12.230 -14.852 1.00 25.66 184 GLY A C 1
ATOM 1386 O O . GLY A 1 185 ? 2.682 11.991 -15.427 1.00 27.69 184 GLY A O 1
ATOM 1387 N N . GLY A 1 186 ? 4.814 12.772 -15.428 1.00 26.66 185 GLY A N 1
ATOM 1388 C CA . GLY A 1 186 ? 4.865 13.168 -16.840 1.00 26.42 185 GLY A CA 1
ATOM 1389 C C . GLY A 1 186 ? 3.822 14.241 -17.165 1.00 25.50 185 GLY A C 1
ATOM 1390 O O . GLY A 1 186 ? 3.096 14.174 -18.163 1.00 24.00 185 GLY A O 1
ATOM 1391 N N . CYS A 1 187 ? 3.754 15.225 -16.290 1.00 25.72 186 CYS A N 1
ATOM 1392 C CA . CYS A 1 187 ? 2.811 16.345 -16.393 1.00 27.85 186 CYS A CA 1
ATOM 1393 C C . CYS A 1 187 ? 3.119 17.268 -17.563 1.00 31.85 186 CYS A C 1
ATOM 1394 O O . CYS A 1 187 ? 4.287 17.454 -17.947 1.00 33.43 186 CYS A O 1
ATOM 1397 N N . GLU A 1 188 ? 2.061 17.844 -18.116 1.00 33.07 187 GLU A N 1
ATOM 1398 C CA . GLU A 1 188 ? 2.064 18.756 -19.256 1.00 32.16 187 GLU A CA 1
ATOM 1399 C C . GLU A 1 188 ? 2.580 20.155 -18.973 1.00 32.22 187 GLU A C 1
ATOM 1400 O O . GLU A 1 188 ? 3.194 20.797 -19.841 1.00 32.13 187 GLU A O 1
ATOM 1406 N N . PHE A 1 189 ? 2.331 20.587 -17.758 1.00 33.34 188 PHE A N 1
ATOM 1407 C CA . PHE A 1 189 ? 2.761 21.914 -17.298 1.00 34.36 188 PHE A CA 1
ATOM 1408 C C . PHE A 1 189 ? 2.859 21.891 -15.776 1.00 30.67 188 PHE A C 1
ATOM 1409 O O . PHE A 1 189 ? 2.107 21.217 -15.071 1.00 29.53 188 PHE A O 1
ATOM 1417 N N . VAL A 1 190 ? 3.804 22.665 -15.298 1.00 28.75 189 VAL A N 1
ATOM 1418 C CA . VAL A 1 190 ? 4.056 22.800 -13.861 1.00 28.82 189 VAL A CA 1
ATOM 1419 C C . VAL A 1 190 ? 4.091 24.286 -13.497 1.00 33.12 189 VAL A C 1
ATOM 1420 O O . VAL A 1 190 ? 4.749 25.084 -14.198 1.00 35.81 189 VAL A O 1
ATOM 1424 N N . VAL A 1 191 ? 3.400 24.606 -12.424 1.00 33.54 190 VAL A N 1
ATOM 1425 C CA . VAL A 1 191 ? 3.303 25.962 -11.879 1.00 33.70 190 VAL A CA 1
ATOM 1426 C C . VAL A 1 191 ? 3.903 25.968 -10.468 1.00 33.30 190 VAL A C 1
ATOM 1427 O O . VAL A 1 191 ? 3.297 25.256 -9.635 1.00 35.22 190 VAL A O 1
ATOM 1431 N N . VAL A 1 192 ? 4.976 26.678 -10.218 1.00 31.67 191 VAL A N 1
ATOM 1432 C CA . VAL A 1 192 ? 5.566 26.719 -8.864 1.00 33.74 191 VAL A CA 1
ATOM 1433 C C . VAL A 1 192 ? 5.744 28.185 -8.456 1.00 36.02 191 VAL A C 1
ATOM 1434 O O . VAL A 1 192 ? 5.755 29.100 -9.292 1.00 38.20 191 VAL A O 1
ATOM 1438 N N . PRO A 1 193 ? 5.885 28.423 -7.169 1.00 37.66 192 PRO A N 1
ATOM 1439 C CA . PRO A 1 193 ? 6.039 29.787 -6.646 1.00 40.17 192 PRO A CA 1
ATOM 1440 C C . PRO A 1 193 ? 7.390 30.429 -6.878 1.00 42.02 192 PRO A C 1
ATOM 1441 O O . PRO A 1 193 ? 7.502 31.662 -6.725 1.00 42.80 192 PRO A O 1
ATOM 1445 N N . GLU A 1 194 ? 8.404 29.678 -7.248 1.00 44.36 193 GLU A N 1
ATOM 1446 C CA . GLU A 1 194 ? 9.749 30.215 -7.485 1.00 47.45 193 GLU A CA 1
ATOM 1447 C C . GLU A 1 194 ? 9.887 30.802 -8.887 1.00 50.36 193 GLU A C 1
ATOM 1448 O O . GLU A 1 194 ? 10.877 31.491 -9.200 1.00 51.28 193 GLU A O 1
ATOM 1454 N N . VAL A 1 195 ? 8.898 30.513 -9.711 1.00 52.27 194 VAL A N 1
ATOM 1455 C CA . VAL A 1 195 ? 8.893 31.022 -11.104 1.00 54.71 194 VAL A CA 1
ATOM 1456 C C . VAL A 1 195 ? 7.606 31.808 -11.306 1.00 56.76 194 VAL A C 1
ATOM 1457 O O . VAL A 1 195 ? 6.575 31.546 -10.674 1.00 55.64 194 VAL A O 1
ATOM 1461 N N . GLU A 1 196 ? 7.718 32.792 -12.170 1.00 60.94 195 GLU A N 1
ATOM 1462 C CA . GLU A 1 196 ? 6.628 33.702 -12.560 1.00 64.70 195 GLU A CA 1
ATOM 1463 C C . GLU A 1 196 ? 5.536 32.890 -13.245 1.00 62.91 195 GLU A C 1
ATOM 1464 O O . GLU A 1 196 ? 5.886 32.120 -14.155 1.00 62.33 195 GLU A O 1
ATOM 1470 N N . PHE A 1 197 ?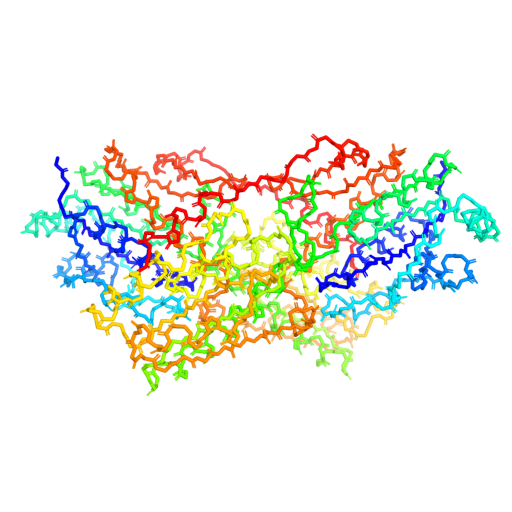 4.293 33.057 -12.848 1.00 62.03 196 PHE A N 1
ATOM 1471 C CA . PHE A 1 197 ? 3.163 32.305 -13.436 1.00 62.30 196 PHE A CA 1
ATOM 1472 C C . PHE A 1 197 ? 2.389 33.100 -14.486 1.00 63.43 196 PHE A C 1
ATOM 1473 O O . PHE A 1 197 ? 1.750 34.132 -14.236 1.00 64.37 196 PHE A O 1
ATOM 1481 N N . SER A 1 198 ? 2.406 32.558 -15.691 1.00 64.08 197 SER A N 1
ATOM 1482 C CA . SER A 1 198 ? 1.796 33.073 -16.913 1.00 63.18 197 SER A CA 1
ATOM 1483 C C . SER A 1 198 ? 0.617 32.328 -17.512 1.00 61.62 197 SER A C 1
ATOM 1484 O O . SER A 1 198 ? 0.832 31.430 -18.355 1.00 61.20 197 SER A O 1
ATOM 1487 N N . ARG A 1 199 ? -0.597 32.703 -17.153 1.00 60.76 198 ARG A N 1
ATOM 1488 C CA . ARG A 1 199 ? -1.808 32.065 -17.674 1.00 62.07 198 ARG A CA 1
ATOM 1489 C C . ARG A 1 199 ? -1.702 31.787 -19.180 1.00 63.74 198 ARG A C 1
ATOM 1490 O O . ARG A 1 199 ? -2.277 30.839 -19.730 1.00 62.08 198 ARG A O 1
ATOM 1498 N N . GLU A 1 200 ? -0.965 32.661 -19.829 1.00 66.78 199 GLU A N 1
ATOM 1499 C CA . GLU A 1 200 ? -0.736 32.636 -21.275 1.00 70.56 199 GLU A CA 1
ATOM 1500 C C . GLU A 1 200 ? 0.008 31.396 -21.746 1.00 68.96 199 GLU A C 1
ATOM 1501 O O . GLU A 1 200 ? -0.476 30.623 -22.596 1.00 66.92 199 GLU A O 1
ATOM 1507 N N . ASP A 1 201 ? 1.185 31.227 -21.175 1.00 68.56 200 ASP A N 1
ATOM 1508 C CA . ASP A 1 201 ? 2.082 30.098 -21.472 1.00 68.48 200 ASP A CA 1
ATOM 1509 C C . ASP A 1 201 ? 1.370 28.763 -21.272 1.00 65.32 200 ASP A C 1
ATOM 1510 O O . ASP A 1 201 ? 1.560 27.821 -22.053 1.00 63.88 200 ASP A O 1
ATOM 1515 N N . LEU A 1 202 ? 0.577 28.736 -20.223 1.00 62.80 201 LEU A N 1
ATOM 1516 C CA . LEU A 1 202 ? -0.208 27.556 -19.821 1.00 61.22 201 LEU A CA 1
ATOM 1517 C C . LEU A 1 202 ? -1.213 27.154 -20.896 1.00 59.18 201 LEU A C 1
ATOM 1518 O O . LEU A 1 202 ? -1.251 25.989 -21.344 1.00 58.18 201 LEU A O 1
ATOM 1523 N N . VAL A 1 203 ? -2.012 28.107 -21.333 1.00 57.65 202 VAL A N 1
ATOM 1524 C CA . VAL A 1 203 ? -3.015 27.848 -22.382 1.00 57.79 202 VAL A CA 1
ATOM 1525 C C . VAL A 1 203 ? -2.316 27.463 -23.690 1.00 58.77 202 VAL A C 1
ATOM 1526 O O . VAL A 1 203 ? -2.700 26.506 -24.384 1.00 57.64 202 VAL A O 1
ATOM 1530 N N . ASN A 1 204 ? -1.262 28.202 -23.993 1.00 60.62 203 ASN A N 1
ATOM 1531 C CA . ASN A 1 204 ? -0.483 27.960 -25.220 1.00 62.52 203 ASN A CA 1
ATOM 1532 C C . ASN A 1 204 ? 0.164 26.581 -25.195 1.00 61.59 203 ASN A C 1
ATOM 1533 O O . ASN A 1 204 ? 0.132 25.888 -26.241 1.00 60.92 203 ASN A O 1
ATOM 1538 N N . GLU A 1 205 ? 0.711 26.193 -24.051 1.00 60.79 204 GLU A N 1
ATOM 1539 C CA . GLU A 1 205 ? 1.356 24.862 -23.979 1.00 59.56 204 GLU A CA 1
ATOM 1540 C C . GLU A 1 205 ? 0.330 23.755 -24.201 1.00 56.71 204 GLU A C 1
ATOM 1541 O O . GLU A 1 205 ? 0.552 22.831 -24.998 1.00 56.41 204 GLU A O 1
ATOM 1547 N N . ILE A 1 206 ? -0.783 23.850 -23.520 1.00 54.29 205 ILE A N 1
ATOM 1548 C CA . ILE A 1 206 ? -1.906 22.910 -23.578 1.00 52.70 205 ILE A CA 1
ATOM 1549 C C . ILE A 1 206 ? -2.453 22.770 -24.994 1.00 52.32 205 ILE A C 1
ATOM 1550 O O . ILE A 1 206 ? -2.702 21.654 -25.487 1.00 51.79 205 ILE A O 1
ATOM 1555 N N . LYS A 1 207 ? -2.650 23.897 -25.652 1.00 51.69 206 LYS A N 1
ATOM 1556 C CA . LYS A 1 207 ? -3.159 23.950 -27.034 1.00 50.53 206 LYS A CA 1
ATOM 1557 C C . LYS A 1 207 ? -2.198 23.184 -27.937 1.00 49.01 206 LYS A C 1
ATOM 1558 O O . LYS A 1 207 ? -2.631 22.384 -28.782 1.00 45.72 206 LYS A O 1
ATOM 1564 N N . ALA A 1 208 ? -0.917 23.437 -27.701 1.00 49.24 207 ALA A N 1
ATOM 1565 C CA . ALA A 1 208 ? 0.173 22.780 -28.434 1.00 51.76 207 ALA A CA 1
ATOM 1566 C C . ALA A 1 208 ? -0.019 21.259 -28.322 1.00 52.98 207 ALA A C 1
ATOM 1567 O O . ALA A 1 208 ? -0.049 20.507 -29.310 1.00 53.28 207 ALA A O 1
ATOM 1569 N N . GLY A 1 209 ? -0.185 20.837 -27.078 1.00 52.94 208 GLY A N 1
ATOM 1570 C CA . GLY A 1 209 ? -0.404 19.438 -26.708 1.00 52.24 208 GLY A CA 1
ATOM 1571 C C . GLY A 1 209 ? -1.539 18.795 -27.508 1.00 50.79 208 GLY A C 1
ATOM 1572 O O . GLY A 1 209 ? -1.363 17.654 -27.983 1.00 50.67 208 GLY A O 1
ATOM 1573 N N . ILE A 1 210 ? -2.638 19.508 -27.633 1.00 48.70 209 ILE A N 1
ATOM 1574 C CA . ILE A 1 210 ? -3.812 19.044 -28.372 1.00 50.05 209 ILE A CA 1
ATOM 1575 C C . ILE A 1 210 ? -3.522 18.936 -29.876 1.00 50.86 209 ILE A C 1
ATOM 1576 O O . ILE A 1 210 ? -4.064 18.048 -30.566 1.00 49.87 209 ILE A O 1
ATOM 1581 N N . ALA A 1 211 ? -2.682 19.835 -30.362 1.00 51.73 210 ALA A N 1
ATOM 1582 C CA . ALA A 1 211 ? -2.302 19.860 -31.777 1.00 54.13 210 ALA A CA 1
ATOM 1583 C C . ALA A 1 211 ? -1.598 18.545 -32.127 1.00 56.18 210 ALA A C 1
ATOM 1584 O O . ALA A 1 211 ? -1.868 17.942 -33.175 1.00 58.05 210 ALA A O 1
ATOM 1586 N N . LYS A 1 212 ? -0.704 18.139 -31.245 1.00 56.39 211 LYS A N 1
ATOM 1587 C CA . LYS A 1 212 ? 0.104 16.925 -31.339 1.00 55.22 211 LYS A CA 1
ATOM 1588 C C . LYS A 1 212 ? -0.686 15.653 -31.027 1.00 52.45 211 LYS A C 1
ATOM 1589 O O . LYS A 1 212 ? -0.100 14.556 -31.089 1.00 51.48 211 LYS A O 1
ATOM 1595 N N . GLY A 1 213 ? -1.959 15.770 -30.710 1.00 50.11 212 GLY A N 1
ATOM 1596 C CA . GLY A 1 213 ? -2.855 14.681 -30.403 1.00 48.19 212 GLY A CA 1
ATOM 1597 C C . GLY A 1 213 ? -2.925 14.100 -29.002 1.00 47.08 212 GLY A C 1
ATOM 1598 O O . GLY A 1 213 ? -3.373 12.932 -28.864 1.00 47.89 212 GLY A O 1
ATOM 1599 N N . LYS A 1 214 ? -2.544 14.844 -27.974 1.00 42.60 213 LYS A N 1
ATOM 1600 C CA . LYS A 1 214 ? -2.590 14.366 -26.588 1.00 38.02 213 LYS A CA 1
ATOM 1601 C C . LYS A 1 214 ? -4.047 14.180 -26.178 1.00 38.97 213 LYS A C 1
ATOM 1602 O O . LYS A 1 214 ? -4.840 15.117 -26.417 1.00 39.38 213 LYS A O 1
ATOM 1608 N N . LYS A 1 215 ? -4.327 13.022 -25.601 1.00 37.91 214 LYS A N 1
ATOM 1609 C CA . LYS A 1 215 ? -5.689 12.700 -25.143 1.00 38.18 214 LYS A CA 1
ATOM 1610 C C . LYS A 1 215 ? -6.003 13.384 -23.810 1.00 39.27 214 LYS A C 1
ATOM 1611 O O . LYS A 1 215 ? -7.176 13.751 -23.603 1.00 41.48 214 LYS A O 1
ATOM 1614 N N . HIS A 1 216 ? -5.018 13.553 -22.948 1.00 37.81 215 HIS A N 1
ATOM 1615 C CA . HIS A 1 216 ? -5.202 14.217 -21.650 1.00 35.41 215 HIS A CA 1
ATOM 1616 C C . HIS A 1 216 ? -4.128 15.300 -21.477 1.00 33.27 215 HIS A C 1
ATOM 1617 O O . HIS A 1 216 ? -3.195 15.481 -22.279 1.00 34.49 215 HIS A O 1
ATOM 1624 N N . ALA A 1 217 ? -4.285 15.992 -20.365 1.00 29.45 216 ALA A N 1
ATOM 1625 C CA . ALA A 1 217 ? -3.302 17.014 -19.970 1.00 27.40 216 ALA A CA 1
ATOM 1626 C C . ALA A 1 217 ? -3.407 17.153 -18.445 1.00 25.15 216 ALA A C 1
ATOM 1627 O O . ALA A 1 217 ? -4.508 17.432 -17.943 1.00 22.37 216 ALA A O 1
ATOM 1629 N N . ILE A 1 218 ? -2.259 16.927 -17.804 1.00 22.42 217 ILE A N 1
ATOM 1630 C CA . ILE A 1 218 ? -2.207 17.064 -16.342 1.00 19.97 217 ILE A CA 1
ATOM 1631 C C . ILE A 1 218 ? -1.391 18.301 -15.961 1.00 21.36 217 ILE A C 1
ATOM 1632 O O . ILE A 1 218 ? -0.197 18.346 -16.349 1.00 21.70 217 ILE A O 1
ATOM 1637 N N . VAL A 1 219 ? -1.992 19.223 -15.230 1.00 22.27 218 VAL A N 1
ATOM 1638 C CA . VAL A 1 219 ? -1.285 20.431 -14.752 1.00 25.09 218 VAL A CA 1
ATOM 1639 C C . VAL A 1 219 ? -1.117 20.317 -13.221 1.00 24.99 218 VAL A C 1
ATOM 1640 O O . VAL A 1 219 ? -2.129 20.200 -12.504 1.00 26.36 218 VAL A O 1
ATOM 1644 N N . ALA A 1 220 ? 0.114 20.354 -12.791 1.00 25.82 219 ALA A N 1
ATOM 1645 C CA . ALA A 1 220 ? 0.544 20.261 -11.391 1.00 27.88 219 ALA A CA 1
ATOM 1646 C C . ALA A 1 220 ? 0.926 21.663 -10.885 1.00 29.50 219 ALA A C 1
ATOM 1647 O O . ALA A 1 220 ? 1.911 22.225 -11.385 1.00 30.56 219 ALA A O 1
ATOM 1649 N N . ILE A 1 221 ? 0.173 22.142 -9.922 1.00 31.04 220 ILE A N 1
ATOM 1650 C CA . ILE A 1 221 ? 0.362 23.458 -9.315 1.00 32.75 220 ILE A CA 1
ATOM 1651 C C . ILE A 1 221 ? 0.476 23.485 -7.791 1.00 32.17 220 ILE A C 1
ATOM 1652 O O . ILE A 1 221 ? -0.260 22.818 -7.046 1.00 32.84 220 ILE A O 1
ATOM 1657 N N . THR A 1 222 ? 1.399 24.314 -7.309 1.00 30.66 221 THR A N 1
ATOM 1658 C CA . THR A 1 222 ? 1.605 24.481 -5.861 1.00 29.10 221 THR A CA 1
ATOM 1659 C C . THR A 1 222 ? 0.415 25.222 -5.246 1.00 31.30 221 THR A C 1
ATOM 1660 O O . THR A 1 222 ? -0.223 26.047 -5.916 1.00 30.74 221 THR A O 1
ATOM 1664 N N . GLU A 1 223 ? 0.121 24.920 -3.988 1.00 34.89 222 GLU A N 1
ATOM 1665 C CA . GLU A 1 223 ? -0.992 25.583 -3.276 1.00 37.33 222 GLU A CA 1
ATOM 1666 C C . GLU A 1 223 ? -0.690 27.056 -2.994 1.00 39.45 222 GLU A C 1
ATOM 1667 O O . GLU A 1 223 ? 0.460 27.511 -2.896 1.00 38.76 222 GLU A O 1
ATOM 1673 N N . HIS A 1 224 ? -1.760 27.813 -2.861 1.00 43.50 223 HIS A N 1
ATOM 1674 C CA . HIS A 1 224 ? -1.795 29.246 -2.576 1.00 46.18 223 HIS A CA 1
ATOM 1675 C C . HIS A 1 224 ? -1.288 30.078 -3.749 1.00 47.77 223 HIS A C 1
ATOM 1676 O O . HIS A 1 224 ? -0.599 31.102 -3.520 1.00 50.48 223 HIS A O 1
ATOM 1683 N N . MET A 1 225 ? -1.595 29.655 -4.959 1.00 47.15 224 MET A N 1
ATOM 1684 C CA . MET A 1 225 ? -1.123 30.417 -6.138 1.00 46.49 224 MET A CA 1
ATOM 1685 C C . MET A 1 225 ? -2.303 31.005 -6.879 1.00 48.10 224 MET A C 1
ATOM 1686 O O . MET A 1 225 ? -2.164 32.027 -7.559 1.00 50.86 224 MET A O 1
ATOM 1691 N N . CYS A 1 226 ? -3.419 30.339 -6.686 1.00 49.66 225 CYS A N 1
ATOM 1692 C CA . CYS A 1 226 ? -4.686 30.752 -7.292 1.00 51.63 225 CYS A CA 1
ATOM 1693 C C . CYS A 1 226 ? -5.772 29.804 -6.797 1.00 51.06 225 CYS A C 1
ATOM 1694 O O . CYS A 1 226 ? -5.570 28.970 -5.909 1.00 52.45 225 CYS A O 1
ATOM 1697 N N . ASP A 1 227 ? -6.913 29.991 -7.407 1.00 49.61 226 ASP A N 1
ATOM 1698 C CA . ASP A 1 227 ? -8.132 29.212 -7.138 1.00 47.63 226 ASP A CA 1
ATOM 1699 C C . ASP A 1 227 ? -8.199 28.203 -8.289 1.00 47.13 226 ASP A C 1
ATOM 1700 O O . ASP A 1 227 ? -8.563 28.584 -9.419 1.00 47.71 226 ASP A O 1
ATOM 1705 N N . VAL A 1 228 ? -7.818 26.982 -7.959 1.00 45.00 227 VAL A N 1
ATOM 1706 C CA . VAL A 1 228 ? -7.796 25.893 -8.964 1.00 41.65 227 VAL A CA 1
ATOM 1707 C C . VAL A 1 228 ? -9.160 25.807 -9.640 1.00 41.78 227 VAL A C 1
ATOM 1708 O O . VAL A 1 228 ? -9.220 25.462 -10.827 1.00 41.46 227 VAL A O 1
ATOM 1712 N N . ASP A 1 229 ? -10.219 26.162 -8.946 1.00 43.61 228 ASP A N 1
ATOM 1713 C CA . ASP A 1 229 ? -11.577 26.153 -9.494 1.00 47.19 228 ASP A CA 1
ATOM 1714 C C . ASP A 1 229 ? -11.758 27.242 -10.561 1.00 47.73 228 ASP A C 1
ATOM 1715 O O . ASP A 1 229 ? -12.430 27.017 -11.583 1.00 46.95 228 ASP A O 1
ATOM 1720 N N . GLU A 1 230 ? -11.179 28.394 -10.257 1.00 48.36 229 GLU A N 1
ATOM 1721 C CA . GLU A 1 230 ? -11.278 29.542 -11.167 1.00 50.71 229 GLU A CA 1
ATOM 1722 C C . GLU A 1 230 ? -10.422 29.251 -12.397 1.00 47.78 229 GLU A C 1
ATOM 1723 O O . GLU A 1 230 ? -10.835 29.435 -13.553 1.00 45.91 229 GLU A O 1
ATOM 1729 N N . LEU A 1 231 ? -9.228 28.763 -12.091 1.00 44.19 230 LEU A N 1
ATOM 1730 C CA . LEU A 1 231 ? -8.233 28.402 -13.092 1.00 41.43 230 LEU A CA 1
ATOM 1731 C C . LEU A 1 231 ? -8.737 27.295 -14.020 1.00 42.08 230 LEU A C 1
ATOM 1732 O O . LEU A 1 231 ? -8.361 27.262 -15.198 1.00 41.43 230 LEU A O 1
ATOM 1737 N N . ALA A 1 232 ? -9.559 26.426 -13.470 1.00 43.11 231 ALA A N 1
ATOM 1738 C CA . ALA A 1 232 ? -10.132 25.281 -14.175 1.00 44.00 231 ALA A CA 1
ATOM 1739 C C . ALA A 1 232 ? -11.132 25.737 -15.229 1.00 46.45 231 ALA A C 1
ATOM 1740 O O . ALA A 1 232 ? -11.066 25.256 -16.369 1.00 46.09 231 ALA A O 1
ATOM 1742 N N . HIS A 1 233 ? -12.006 26.610 -14.792 1.00 50.77 232 HIS A N 1
ATOM 1743 C CA . HIS A 1 233 ? -13.051 27.213 -15.641 1.00 55.31 232 HIS A CA 1
ATOM 1744 C C . HIS A 1 233 ? -12.376 27.978 -16.783 1.00 52.64 232 HIS A C 1
ATOM 1745 O O . HIS A 1 233 ? -12.710 27.826 -17.967 1.00 51.93 232 HIS A O 1
ATOM 1752 N N . PHE A 1 234 ? -11.387 28.782 -16.425 1.00 50.04 233 PHE A N 1
ATOM 1753 C CA . PHE A 1 234 ? -10.636 29.596 -17.395 1.00 47.88 233 PHE A CA 1
ATOM 1754 C C . PHE A 1 234 ? -10.047 28.709 -18.496 1.00 47.65 233 PHE A C 1
ATOM 1755 O O . PHE A 1 234 ? -10.083 29.091 -19.687 1.00 48.99 233 PHE A O 1
ATOM 1763 N N . ILE A 1 235 ? -9.512 27.563 -18.096 1.00 43.37 234 ILE A N 1
ATOM 1764 C CA . ILE A 1 235 ? -8.899 26.627 -19.064 1.00 37.74 234 ILE A CA 1
ATOM 1765 C C . ILE A 1 235 ? -9.952 26.013 -19.967 1.00 35.32 234 ILE A C 1
ATOM 1766 O O . ILE A 1 235 ? -9.763 25.940 -21.192 1.00 35.72 234 ILE A O 1
ATOM 1771 N N . GLU A 1 236 ? -11.046 25.623 -19.355 1.00 34.06 235 GLU A N 1
ATOM 1772 C CA . GLU A 1 236 ? -12.161 25.018 -20.096 1.00 36.88 235 GLU A CA 1
ATOM 1773 C C . GLU A 1 236 ? -12.671 25.936 -21.205 1.00 40.32 235 GLU A C 1
ATOM 1774 O O . GLU A 1 236 ? -12.905 25.472 -22.351 1.00 42.10 235 GLU A O 1
ATOM 1780 N N . LYS A 1 237 ? -12.821 27.220 -20.900 1.00 39.93 236 LYS A N 1
ATOM 1781 C CA . LYS A 1 237 ? -13.316 28.219 -21.852 1.00 38.62 236 LYS A CA 1
ATOM 1782 C C . LYS A 1 237 ? -12.353 28.430 -23.021 1.00 46.47 236 LYS A C 1
ATOM 1783 O O . LYS A 1 237 ? -12.804 28.354 -24.180 1.00 50.63 236 LYS A O 1
ATOM 1785 N N . GLU A 1 238 ? -11.111 28.671 -22.674 1.00 51.30 237 GLU A N 1
ATOM 1786 C CA . GLU A 1 238 ? -10.033 28.899 -23.630 1.00 55.14 237 GLU A CA 1
ATOM 1787 C C . GLU A 1 238 ? -9.572 27.711 -24.458 1.00 56.17 237 GLU A C 1
ATOM 1788 O O . GLU A 1 238 ? -8.808 27.950 -25.424 1.00 56.73 237 GLU A O 1
ATOM 1794 N N . THR A 1 239 ? -9.979 26.489 -24.139 1.00 56.28 238 THR A N 1
ATOM 1795 C CA . THR A 1 239 ? -9.541 25.308 -24.896 1.00 55.21 238 THR A CA 1
ATOM 1796 C C . THR A 1 239 ? -10.668 24.418 -25.400 1.00 52.77 238 THR A C 1
ATOM 1797 O O . THR A 1 239 ? -10.408 23.531 -26.237 1.00 52.15 238 THR A O 1
ATOM 1801 N N . GLY A 1 240 ? -11.862 24.612 -24.885 1.00 50.70 239 GLY A N 1
ATOM 1802 C CA . GLY A 1 240 ? -13.018 23.810 -25.294 1.00 49.99 239 GLY A CA 1
ATOM 1803 C C . GLY A 1 240 ? -12.986 22.398 -24.724 1.00 49.42 239 GLY A C 1
ATOM 1804 O O . GLY A 1 240 ? -13.871 21.589 -25.057 1.00 50.07 239 GLY A O 1
ATOM 1805 N N . ARG A 1 241 ? -12.005 22.129 -23.883 1.00 47.92 240 ARG A N 1
ATOM 1806 C CA . ARG A 1 241 ? -11.851 20.807 -23.257 1.00 46.85 240 ARG A CA 1
ATOM 1807 C C . ARG A 1 241 ? -12.257 20.819 -21.791 1.00 43.82 240 ARG A C 1
ATOM 1808 O O . ARG A 1 241 ? -11.797 21.709 -21.050 1.00 44.19 240 ARG A O 1
ATOM 1816 N N . GLU A 1 242 ? -13.080 19.859 -21.387 1.00 40.19 241 GLU A N 1
ATOM 1817 C CA . GLU A 1 242 ? -13.515 19.816 -19.973 1.00 39.51 241 GLU A CA 1
ATOM 1818 C C . GLU A 1 242 ? -12.307 19.661 -19.044 1.00 35.66 241 GLU A C 1
ATOM 1819 O O . GLU A 1 242 ? -11.375 18.871 -19.250 1.00 35.45 241 GLU A O 1
ATOM 1825 N N . THR A 1 243 ? -12.320 20.490 -18.017 1.00 30.79 242 THR A N 1
ATOM 1826 C CA . THR A 1 243 ? -11.266 20.571 -17.001 1.00 28.84 242 THR A CA 1
ATOM 1827 C C . THR A 1 243 ? -11.804 20.220 -15.625 1.00 27.67 242 THR A C 1
ATOM 1828 O O . THR A 1 243 ? -12.984 20.448 -15.350 1.00 27.17 242 THR A O 1
ATOM 1832 N N . ARG A 1 244 ? -10.920 19.647 -14.844 1.00 28.61 243 ARG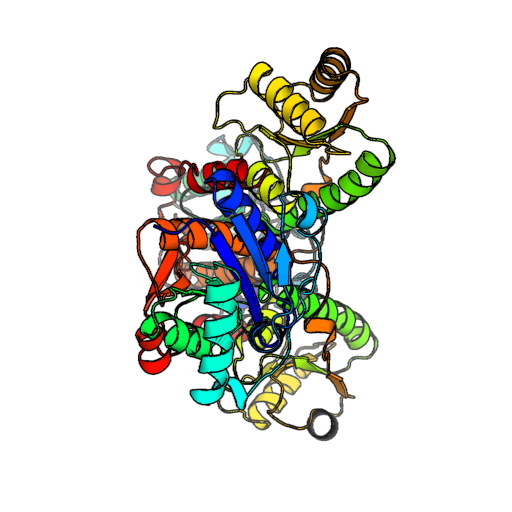 A N 1
ATOM 1833 C CA . ARG A 1 244 ? -11.268 19.224 -13.470 1.00 29.91 243 ARG A CA 1
ATOM 1834 C C . ARG A 1 244 ? -10.077 19.548 -12.570 1.00 28.99 243 ARG A C 1
ATOM 1835 O O . ARG A 1 244 ? -8.905 19.343 -12.937 1.00 28.05 243 ARG A O 1
ATOM 1843 N N . ALA A 1 245 ? -10.463 20.118 -11.431 1.00 28.30 244 ALA A N 1
ATOM 1844 C CA . ALA A 1 245 ? -9.453 20.492 -10.420 1.00 27.98 244 ALA A CA 1
ATOM 1845 C C . ALA A 1 245 ? -9.598 19.528 -9.233 1.00 25.65 244 ALA A C 1
ATOM 1846 O O . ALA A 1 245 ? -10.707 19.254 -8.735 1.00 22.73 244 ALA A O 1
ATOM 1848 N N . THR A 1 246 ? -8.443 19.026 -8.833 1.00 23.56 245 THR A N 1
ATOM 1849 C CA . THR A 1 246 ? -8.405 18.107 -7.684 1.00 24.13 245 THR A CA 1
ATOM 1850 C C . THR A 1 246 ? -7.435 18.675 -6.642 1.00 23.34 245 THR A C 1
ATOM 1851 O O . THR A 1 246 ? -6.283 18.985 -7.033 1.00 21.80 245 THR A O 1
ATOM 1855 N N . VAL A 1 247 ? -7.917 18.754 -5.407 1.00 20.63 246 VAL A N 1
ATOM 1856 C CA . VAL A 1 247 ? -7.083 19.260 -4.288 1.00 20.92 246 VAL A CA 1
ATOM 1857 C C . VAL A 1 247 ? -6.714 18.082 -3.381 1.00 20.01 246 VAL A C 1
ATOM 1858 O O . VAL A 1 247 ? -7.561 17.679 -2.572 1.00 22.73 246 VAL A O 1
ATOM 1862 N N . LEU A 1 248 ? -5.513 17.553 -3.520 1.00 18.74 247 LEU A N 1
ATOM 1863 C CA . LEU A 1 248 ? -5.034 16.390 -2.755 1.00 18.60 247 LEU A CA 1
ATOM 1864 C C . LEU A 1 248 ? -5.224 16.572 -1.257 1.00 20.68 247 LEU A C 1
ATOM 1865 O O . LEU A 1 248 ? -5.718 15.656 -0.560 1.00 21.22 247 LEU A O 1
ATOM 1870 N N . GLY A 1 249 ? -4.833 17.732 -0.769 1.00 21.76 248 GLY A N 1
ATOM 1871 C CA . GLY A 1 249 ? -4.997 18.033 0.658 1.00 24.86 248 GLY A CA 1
ATOM 1872 C C . GLY A 1 249 ? -4.135 17.193 1.599 1.00 26.47 248 GLY A C 1
ATOM 1873 O O . GLY A 1 249 ? -3.008 16.770 1.269 1.00 23.12 248 GLY A O 1
ATOM 1874 N N . HIS A 1 250 ? -4.738 16.980 2.764 1.00 26.15 249 HIS A N 1
ATOM 1875 C CA . HIS A 1 250 ? -4.171 16.266 3.900 1.00 26.83 249 HIS A CA 1
ATOM 1876 C C . HIS A 1 250 ? -3.806 14.808 3.726 1.00 27.57 249 HIS A C 1
ATOM 1877 O O . HIS A 1 250 ? -3.100 14.299 4.643 1.00 29.09 249 HIS A O 1
ATOM 1884 N N . ILE A 1 251 ? -4.180 14.176 2.627 1.00 25.77 250 ILE A N 1
ATOM 1885 C CA . ILE A 1 251 ? -3.794 12.772 2.386 1.00 22.36 250 ILE A CA 1
ATOM 1886 C C . ILE A 1 251 ? -2.271 12.753 2.209 1.00 23.19 250 ILE A C 1
ATOM 1887 O O . ILE A 1 251 ? -1.582 11.790 2.600 1.00 25.69 250 ILE A O 1
ATOM 1892 N N . GLN A 1 252 ? -1.731 13.844 1.677 1.00 20.19 251 GLN A N 1
ATOM 1893 C CA . GLN A 1 252 ? -0.293 14.001 1.463 1.00 16.77 251 GLN A CA 1
ATOM 1894 C C . GLN A 1 252 ? 0.511 13.893 2.755 1.00 18.82 251 GLN A C 1
ATOM 1895 O O . GLN A 1 252 ? 1.696 13.526 2.668 1.00 20.03 251 GLN A O 1
ATOM 1901 N N . ARG A 1 253 ? -0.062 14.221 3.900 1.00 21.21 252 ARG A N 1
ATOM 1902 C CA . ARG A 1 253 ? 0.613 14.223 5.199 1.00 21.37 252 ARG A CA 1
ATOM 1903 C C . ARG A 1 253 ? 0.709 12.910 5.975 1.00 22.14 252 ARG A C 1
ATOM 1904 O O . ARG A 1 253 ? 1.531 12.821 6.906 1.00 22.13 252 ARG A O 1
ATOM 1912 N N . GLY A 1 254 ? -0.127 11.958 5.630 1.00 22.86 253 GLY A N 1
ATOM 1913 C CA . GLY A 1 254 ? -0.267 10.663 6.230 1.00 24.83 253 GLY A CA 1
ATOM 1914 C C . GLY A 1 254 ? 0.199 9.443 5.455 1.00 26.57 253 GLY A C 1
ATOM 1915 O O . GLY A 1 254 ? 0.631 9.468 4.302 1.00 26.63 253 GLY A O 1
ATOM 1916 N N . GLY A 1 255 ? 0.106 8.319 6.158 1.00 27.43 254 GLY A N 1
ATOM 1917 C CA . GLY A 1 255 ? 0.481 7.003 5.660 1.00 27.87 254 GLY A CA 1
ATOM 1918 C C . GLY A 1 255 ? 1.866 6.532 6.077 1.00 26.01 254 GLY A C 1
ATOM 1919 O O . GLY A 1 255 ? 2.743 7.246 6.581 1.00 24.59 254 GLY A O 1
ATOM 1920 N N . SER A 1 256 ? 2.044 5.254 5.807 1.00 26.53 255 SER A N 1
ATOM 1921 C CA . SER A 1 256 ? 3.286 4.536 6.128 1.00 27.89 255 SER A CA 1
ATOM 1922 C C . SER A 1 256 ? 4.487 5.035 5.327 1.00 26.69 255 SER A C 1
ATOM 1923 O O . SER A 1 256 ? 4.486 5.048 4.090 1.00 27.42 255 SER A O 1
ATOM 1926 N N . PRO A 1 257 ? 5.522 5.430 6.054 1.00 24.81 256 PRO A N 1
ATOM 1927 C CA . PRO A 1 257 ? 6.735 5.955 5.423 1.00 23.15 256 PRO A CA 1
ATOM 1928 C C . PRO A 1 257 ? 7.361 4.993 4.425 1.00 20.38 256 PRO A C 1
ATOM 1929 O O . PRO A 1 257 ? 7.420 3.766 4.633 1.00 18.22 256 PRO A O 1
ATOM 1933 N N . VAL A 1 258 ? 7.838 5.613 3.348 1.00 18.09 257 VAL A N 1
ATOM 1934 C CA . VAL A 1 258 ? 8.526 4.889 2.261 1.00 16.39 257 VAL A CA 1
ATOM 1935 C C . VAL A 1 258 ? 9.919 4.550 2.826 1.00 16.19 257 VAL A C 1
ATOM 1936 O O . VAL A 1 258 ? 10.388 5.187 3.792 1.00 15.57 257 VAL A O 1
ATOM 1940 N N . PRO A 1 259 ? 10.539 3.580 2.178 1.00 15.46 258 PRO A N 1
ATOM 1941 C CA . PRO A 1 259 ? 11.880 3.116 2.558 1.00 15.46 258 PRO A CA 1
ATOM 1942 C C . PRO A 1 259 ? 12.860 4.227 2.867 1.00 16.90 258 PRO A C 1
ATOM 1943 O O . PRO A 1 259 ? 13.503 4.238 3.944 1.00 16.58 258 PRO A O 1
ATOM 1947 N N . TYR A 1 260 ? 13.028 5.175 1.974 1.00 19.34 259 TYR A N 1
ATOM 1948 C CA . TYR A 1 260 ? 13.910 6.331 2.123 1.00 20.63 259 TYR A CA 1
ATOM 1949 C C . TYR A 1 260 ? 13.698 7.094 3.437 1.00 20.99 259 TYR A C 1
ATOM 1950 O O . TYR A 1 260 ? 14.679 7.424 4.137 1.00 22.89 259 TYR A O 1
ATOM 1959 N N . ASP A 1 261 ? 12.451 7.394 3.746 1.00 19.41 260 ASP A N 1
ATOM 1960 C CA . ASP A 1 261 ? 12.083 8.147 4.975 1.00 17.44 260 ASP A CA 1
ATOM 1961 C C . ASP A 1 261 ? 12.481 7.322 6.196 1.00 16.53 260 ASP A C 1
ATOM 1962 O O . ASP A 1 261 ? 13.199 7.769 7.098 1.00 16.38 260 ASP A O 1
ATOM 1967 N N . ARG A 1 262 ? 12.059 6.069 6.207 1.00 17.33 261 ARG A N 1
ATOM 1968 C CA . ARG A 1 262 ? 12.390 5.141 7.286 1.00 18.37 261 ARG A CA 1
ATOM 1969 C C . ARG A 1 262 ? 13.892 5.135 7.591 1.00 21.07 261 ARG A C 1
ATOM 1970 O O . ARG A 1 262 ? 14.261 5.162 8.781 1.00 24.40 261 ARG A O 1
ATOM 1978 N N . ILE A 1 263 ? 14.702 5.082 6.548 1.00 20.19 262 ILE A N 1
ATOM 1979 C CA . ILE A 1 263 ? 16.160 4.996 6.663 1.00 18.21 262 ILE A CA 1
ATOM 1980 C C . ILE A 1 263 ? 16.863 6.284 7.062 1.00 19.74 262 ILE A C 1
ATOM 1981 O O . ILE A 1 263 ? 17.802 6.267 7.881 1.00 18.53 262 ILE A O 1
ATOM 1986 N N . LEU A 1 264 ? 16.400 7.346 6.405 1.00 20.78 263 LEU A N 1
ATOM 1987 C CA . LEU A 1 264 ? 16.982 8.676 6.651 1.00 20.56 263 LEU A CA 1
ATOM 1988 C C . LEU A 1 264 ? 16.758 9.031 8.125 1.00 21.85 263 LEU A C 1
ATOM 1989 O O . LEU A 1 264 ? 17.690 9.433 8.837 1.00 22.72 263 LEU A O 1
ATOM 1994 N N . ALA A 1 265 ? 15.513 8.854 8.525 1.00 21.11 264 ALA A N 1
ATOM 1995 C CA . ALA A 1 265 ? 15.038 9.118 9.888 1.00 21.59 264 ALA A CA 1
ATOM 1996 C C . ALA A 1 265 ? 15.875 8.354 10.912 1.00 21.78 264 ALA A C 1
ATOM 1997 O O . ALA A 1 265 ? 16.324 8.937 11.918 1.00 22.49 264 ALA A O 1
ATOM 1999 N N . SER A 1 266 ? 16.077 7.068 10.675 1.00 19.94 265 SER A N 1
ATOM 2000 C CA . SER A 1 266 ? 16.880 6.235 11.568 1.00 20.16 265 SER A CA 1
ATOM 2001 C C . SER A 1 266 ? 18.305 6.789 11.650 1.00 22.57 265 SER A C 1
ATOM 2002 O O . SER A 1 266 ? 18.906 6.919 12.738 1.00 23.56 265 SER A O 1
ATOM 2005 N N . ARG A 1 267 ? 18.866 7.094 10.490 1.00 23.58 266 ARG A N 1
ATOM 2006 C CA . ARG A 1 267 ? 20.251 7.601 10.407 1.00 23.47 266 ARG A CA 1
ATOM 2007 C C . ARG A 1 267 ? 20.497 8.925 11.111 1.00 25.33 266 ARG A C 1
ATOM 2008 O O . ARG A 1 267 ? 21.568 9.156 11.715 1.00 22.50 266 ARG A O 1
ATOM 2016 N N . MET A 1 268 ? 19.507 9.803 11.041 1.00 29.02 267 MET A N 1
ATOM 2017 C CA . MET A 1 268 ? 19.568 11.145 11.648 1.00 30.74 267 MET A CA 1
ATOM 2018 C C . MET A 1 268 ? 19.391 11.009 13.160 1.00 32.11 267 MET A C 1
ATOM 2019 O O . MET A 1 268 ? 20.022 11.737 13.946 1.00 33.26 267 MET A O 1
ATOM 2024 N N . GLY A 1 269 ? 18.543 10.049 13.504 1.00 31.27 268 GLY A N 1
ATOM 2025 C CA . GLY A 1 269 ? 18.272 9.768 14.921 1.00 29.33 268 GLY A CA 1
ATOM 2026 C C . GLY A 1 269 ? 19.576 9.352 15.615 1.00 28.63 268 GLY A C 1
ATOM 2027 O O . GLY A 1 269 ? 19.967 9.927 16.637 1.00 26.96 268 GLY A O 1
ATOM 2028 N N . ALA A 1 270 ? 20.233 8.341 15.061 1.00 26.69 269 ALA A N 1
ATOM 2029 C CA . ALA A 1 270 ? 21.486 7.828 15.629 1.00 27.03 269 ALA A CA 1
ATOM 2030 C C . ALA A 1 270 ? 22.562 8.909 15.688 1.00 28.18 269 ALA A C 1
ATOM 2031 O O . ALA A 1 270 ? 23.323 8.981 16.675 1.00 29.85 269 ALA A O 1
ATOM 2033 N N . TYR A 1 271 ? 22.599 9.725 14.660 1.00 28.20 270 TYR A N 1
ATOM 2034 C CA . TYR A 1 271 ? 23.561 10.826 14.526 1.00 30.81 270 TYR A CA 1
ATOM 2035 C C . TYR A 1 271 ? 23.342 11.897 15.596 1.00 31.24 270 TYR A C 1
ATOM 2036 O O . TYR A 1 271 ? 24.335 12.457 16.110 1.00 31.86 270 TYR A O 1
ATOM 2045 N N . ALA A 1 272 ? 22.097 12.181 15.926 1.00 30.28 271 ALA A N 1
ATOM 2046 C CA . ALA A 1 272 ? 21.800 13.197 16.956 1.00 32.18 271 ALA A CA 1
ATOM 2047 C C . ALA A 1 272 ? 22.582 12.831 18.224 1.00 34.15 271 ALA A C 1
ATOM 2048 O O . ALA A 1 272 ? 23.379 13.634 18.748 1.00 36.84 271 ALA A O 1
ATOM 2050 N N . ILE A 1 273 ? 22.375 11.620 18.697 1.00 33.66 272 ILE A N 1
ATOM 2051 C CA . ILE A 1 273 ? 23.039 11.110 19.905 1.00 32.84 272 ILE A CA 1
ATOM 2052 C C . ILE A 1 273 ? 24.555 11.213 19.817 1.00 33.45 272 ILE A C 1
ATOM 2053 O O . ILE A 1 273 ? 25.182 11.565 20.825 1.00 33.14 272 ILE A O 1
ATOM 2058 N N . ASP A 1 274 ? 25.107 10.921 18.649 1.00 35.10 273 ASP A N 1
ATOM 2059 C CA . ASP A 1 274 ? 26.575 10.996 18.494 1.00 37.59 273 ASP A CA 1
ATOM 2060 C C . ASP A 1 274 ? 27.024 12.444 18.729 1.00 36.77 273 ASP A C 1
ATOM 2061 O O . ASP A 1 274 ? 28.019 12.641 19.440 1.00 36.20 273 ASP A O 1
ATOM 2066 N N . LEU A 1 275 ? 26.286 13.368 18.147 1.00 35.90 274 LEU A N 1
ATOM 2067 C CA . LEU A 1 275 ? 26.589 14.793 18.303 1.00 37.18 274 LEU A CA 1
ATOM 2068 C C . LEU A 1 275 ? 26.521 15.149 19.798 1.00 37.87 274 LEU A 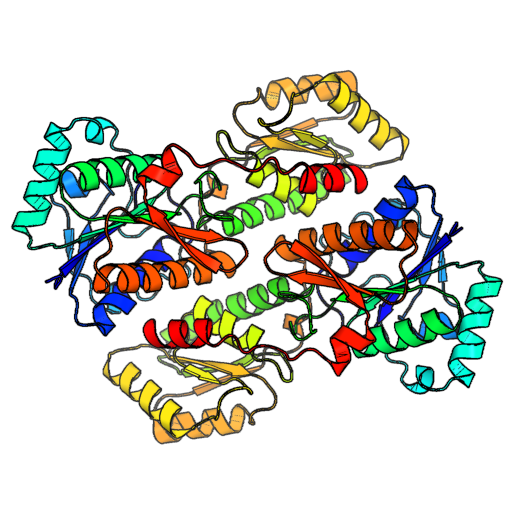C 1
ATOM 2069 O O . LEU A 1 275 ? 27.460 15.835 20.254 1.00 37.34 274 LEU A O 1
ATOM 2074 N N . LEU A 1 276 ? 25.468 14.688 20.462 1.00 37.17 275 LEU A N 1
ATOM 2075 C CA . LEU A 1 276 ? 25.300 14.992 21.889 1.00 38.59 275 LEU A CA 1
ATOM 2076 C C . LEU A 1 276 ? 26.487 14.555 22.741 1.00 40.30 275 LEU A C 1
ATOM 2077 O O . LEU A 1 276 ? 26.989 15.361 23.536 1.00 41.30 275 LEU A O 1
ATOM 2082 N N . LEU A 1 277 ? 26.909 13.323 22.574 1.00 41.90 276 LEU A N 1
ATOM 2083 C CA . LEU A 1 277 ? 28.031 12.767 23.322 1.00 44.15 276 LEU A CA 1
ATOM 2084 C C . LEU A 1 277 ? 29.363 13.439 23.011 1.00 46.61 276 LEU A C 1
ATOM 2085 O O . LEU A 1 277 ? 30.340 13.175 23.740 1.00 48.61 276 LEU A O 1
ATOM 2090 N N . ALA A 1 278 ? 29.396 14.242 21.965 1.00 47.24 277 ALA A N 1
ATOM 2091 C CA . ALA A 1 278 ? 30.595 14.941 21.495 1.00 45.63 277 ALA A CA 1
ATOM 2092 C C . ALA A 1 278 ? 30.709 16.336 22.083 1.00 46.40 277 ALA A C 1
ATOM 2093 O O . ALA A 1 278 ? 31.780 16.960 21.997 1.00 46.44 277 ALA A O 1
ATOM 2095 N N . GLY A 1 279 ? 29.600 16.792 22.639 1.00 46.93 278 GLY A N 1
ATOM 2096 C CA . GLY A 1 279 ? 29.501 18.086 23.279 1.00 47.96 278 GLY A CA 1
ATOM 2097 C C . GLY A 1 279 ? 28.936 19.208 22.441 1.00 50.81 278 GLY A C 1
ATOM 2098 O O . GLY A 1 279 ? 29.074 20.380 22.866 1.00 53.17 278 GLY A O 1
ATOM 2099 N N . TYR A 1 280 ? 28.318 18.904 21.312 1.00 51.67 279 TYR A N 1
ATOM 2100 C CA . TYR A 1 280 ? 27.718 19.939 20.452 1.00 50.68 279 TYR A CA 1
ATOM 2101 C C . TYR A 1 280 ? 26.280 20.191 20.919 1.00 48.25 279 TYR A C 1
ATOM 2102 O O . TYR A 1 280 ? 25.614 19.311 21.490 1.00 49.17 279 TYR A O 1
ATOM 2111 N N . GLY A 1 281 ? 25.829 21.405 20.667 1.00 44.30 280 GLY A N 1
ATOM 2112 C CA . GLY A 1 281 ? 24.465 21.830 21.033 1.00 41.70 280 GLY A CA 1
ATOM 2113 C C . GLY A 1 281 ? 24.153 22.997 20.095 1.00 41.35 280 GLY A C 1
ATOM 2114 O O . GLY A 1 281 ? 25.123 23.573 19.572 1.00 42.90 280 GLY A O 1
ATOM 2115 N N . GLY A 1 282 ? 22.890 23.291 19.916 1.00 40.50 281 GLY A N 1
ATOM 2116 C CA . GLY A 1 282 ? 22.476 24.380 19.020 1.00 41.55 281 GLY A CA 1
ATOM 2117 C C . GLY A 1 282 ? 22.785 24.038 17.558 1.00 41.94 281 GLY A C 1
ATOM 2118 O O . GLY A 1 282 ? 23.027 24.939 16.728 1.00 43.83 281 GLY A O 1
ATOM 2119 N N . ARG A 1 283 ? 22.765 22.756 17.236 1.00 39.70 282 ARG A N 1
ATOM 2120 C CA . ARG A 1 283 ? 23.037 22.247 15.893 1.00 36.42 282 ARG A CA 1
ATOM 2121 C C . ARG A 1 283 ? 21.801 21.559 15.308 1.00 35.69 282 ARG A C 1
ATOM 2122 O O . ARG A 1 283 ? 20.904 21.091 16.020 1.00 36.12 282 ARG A O 1
ATOM 2130 N N . CYS A 1 284 ? 21.799 21.472 13.993 1.00 34.98 283 CYS A N 1
ATOM 2131 C CA . CYS A 1 284 ? 20.753 20.817 13.197 1.00 32.34 283 CYS A CA 1
ATOM 2132 C C . CYS A 1 284 ? 21.437 19.904 12.177 1.00 30.19 283 CYS A C 1
ATOM 2133 O O . CYS A 1 284 ? 22.472 20.257 11.600 1.00 28.30 283 CYS A O 1
ATOM 2136 N N . VAL A 1 285 ? 20.854 18.732 12.014 1.00 29.60 284 VAL A N 1
ATOM 2137 C CA . VAL A 1 285 ? 21.320 17.676 11.108 1.00 28.78 284 VAL A CA 1
ATOM 2138 C C . VAL A 1 285 ? 20.660 17.778 9.734 1.00 30.25 284 VAL A C 1
ATOM 2139 O O . VAL A 1 285 ? 19.455 18.073 9.609 1.00 32.05 284 VAL A O 1
ATOM 2143 N N . GLY A 1 286 ? 21.417 17.457 8.696 1.00 31.15 285 GLY A N 1
ATOM 2144 C CA . GLY A 1 286 ? 20.860 17.478 7.322 1.00 28.09 285 GLY A CA 1
ATOM 2145 C C . GLY A 1 286 ? 21.625 16.435 6.504 1.00 28.28 285 GLY A C 1
ATOM 2146 O O . GLY A 1 286 ? 22.647 15.878 6.954 1.00 24.78 285 GLY A O 1
ATOM 2147 N N . ILE A 1 287 ? 21.067 16.209 5.317 1.00 29.27 286 ILE A N 1
ATOM 2148 C CA . ILE A 1 287 ? 21.704 15.277 4.369 1.00 30.05 286 ILE A CA 1
ATOM 2149 C C . ILE A 1 287 ? 22.131 16.175 3.193 1.00 32.13 286 ILE A C 1
ATOM 2150 O O . ILE A 1 287 ? 21.301 16.799 2.519 1.00 31.43 286 ILE A O 1
ATOM 2155 N N . GLN A 1 288 ? 23.443 16.243 3.013 1.00 35.75 287 GLN A N 1
ATOM 2156 C CA . GLN A 1 288 ? 23.992 17.094 1.945 1.00 40.48 287 GLN A CA 1
ATOM 2157 C C . GLN A 1 288 ? 24.938 16.300 1.051 1.00 39.92 287 GLN A C 1
ATOM 2158 O O . GLN A 1 288 ? 26.005 15.875 1.503 1.00 38.81 287 GLN A O 1
ATOM 2164 N N . ASN A 1 289 ? 24.468 16.160 -0.185 1.00 40.47 288 ASN A N 1
ATOM 2165 C CA . ASN A 1 289 ? 25.224 15.439 -1.222 1.00 39.89 288 ASN A CA 1
ATOM 2166 C C . ASN A 1 289 ? 25.590 14.038 -0.729 1.00 39.81 288 ASN A C 1
ATOM 2167 O O . ASN A 1 289 ? 26.745 13.611 -0.844 1.00 39.16 288 ASN A O 1
ATOM 2172 N N . GLU A 1 290 ? 24.595 13.372 -0.176 1.00 40.11 289 GLU A N 1
ATOM 2173 C CA . GLU A 1 290 ? 24.678 12.028 0.367 1.00 39.12 289 GLU A CA 1
ATOM 2174 C C . GLU A 1 290 ? 25.422 11.918 1.685 1.00 39.18 289 GLU A C 1
ATOM 2175 O O . GLU A 1 290 ? 25.675 10.782 2.131 1.00 39.24 289 GLU A O 1
ATOM 2181 N N . GLN A 1 291 ? 25.770 13.041 2.278 1.00 41.80 290 GLN A N 1
ATOM 2182 C CA . GLN A 1 291 ? 26.503 13.060 3.545 1.00 44.15 290 GLN A CA 1
ATOM 2183 C C . GLN A 1 291 ? 25.650 13.615 4.697 1.00 40.12 290 GLN A C 1
ATOM 2184 O O . GLN A 1 291 ? 24.929 14.610 4.551 1.00 38.63 290 GLN A O 1
ATOM 2190 N N . LEU A 1 292 ? 25.850 12.930 5.804 1.00 37.80 291 LEU A N 1
ATOM 2191 C CA . LEU A 1 292 ? 25.176 13.330 7.061 1.00 36.98 291 LEU A CA 1
ATOM 2192 C C . LEU A 1 292 ? 26.012 14.525 7.549 1.00 37.15 291 LEU A C 1
ATOM 2193 O O . LEU A 1 292 ? 27.238 14.357 7.747 1.00 37.49 291 LEU A O 1
ATOM 2198 N N . VAL A 1 293 ? 25.352 15.655 7.685 1.00 36.64 292 VAL A N 1
ATOM 2199 C CA . VAL A 1 293 ? 26.020 16.890 8.119 1.00 37.27 292 VAL A CA 1
ATOM 2200 C C . VAL A 1 293 ? 25.274 17.660 9.215 1.00 38.90 292 VAL A C 1
ATOM 2201 O O . VAL A 1 293 ? 24.039 17.569 9.344 1.00 40.19 292 VAL A O 1
ATOM 2205 N N . HIS A 1 294 ? 26.055 18.449 9.940 1.00 38.18 293 HIS A N 1
ATOM 2206 C CA . HIS A 1 294 ? 25.506 19.296 11.008 1.00 39.61 293 HIS A CA 1
ATOM 2207 C C . HIS A 1 294 ? 26.033 20.730 10.883 1.00 39.40 293 HIS A C 1
ATOM 2208 O O . HIS A 1 294 ? 27.194 21.009 10.546 1.00 37.19 293 HIS A O 1
ATOM 2215 N N . HIS A 1 295 ? 25.112 21.639 11.162 1.00 41.39 294 HIS A N 1
ATOM 2216 C CA . HIS A 1 295 ? 25.327 23.081 11.122 1.00 44.18 294 HIS A CA 1
ATOM 2217 C C . HIS A 1 295 ? 24.747 23.754 12.373 1.00 46.21 294 HIS A C 1
ATOM 2218 O O . HIS A 1 295 ? 23.836 23.210 13.014 1.00 47.95 294 HIS A O 1
ATOM 2225 N N . ASP A 1 296 ? 25.310 24.927 12.619 1.00 45.79 295 ASP A N 1
ATOM 2226 C CA . ASP A 1 296 ? 24.835 25.744 13.763 1.00 45.64 295 ASP A CA 1
ATOM 2227 C C . ASP A 1 296 ? 23.397 26.097 13.343 1.00 42.98 295 ASP A C 1
ATOM 2228 O O . ASP A 1 296 ? 23.269 26.497 12.156 1.00 42.12 295 ASP A O 1
ATOM 2233 N N . ILE A 1 297 ? 22.424 25.958 14.229 1.00 39.19 296 ILE A N 1
ATOM 2234 C CA . ILE A 1 297 ? 21.050 26.281 13.821 1.00 39.10 296 ILE A CA 1
ATOM 2235 C C . ILE A 1 297 ? 21.006 27.687 13.196 1.00 41.21 296 ILE A C 1
ATOM 2236 O O . ILE A 1 297 ? 20.458 27.918 12.104 1.00 38.52 296 ILE A O 1
ATOM 2241 N N . ILE A 1 298 ? 21.568 28.587 14.004 1.00 45.05 297 ILE A N 1
ATOM 2242 C CA . ILE A 1 298 ? 21.583 30.001 13.586 1.00 48.33 297 ILE A CA 1
ATOM 2243 C C . ILE A 1 298 ? 22.037 30.152 12.135 1.00 49.13 297 ILE A C 1
ATOM 2244 O O . ILE A 1 298 ? 21.365 30.903 11.397 1.00 48.52 297 ILE A O 1
ATOM 2249 N N . ASP A 1 299 ? 23.109 29.457 11.786 1.00 50.17 298 ASP A N 1
ATOM 2250 C CA . ASP A 1 299 ? 23.655 29.539 10.420 1.00 52.43 298 ASP A CA 1
ATOM 2251 C C . ASP A 1 299 ? 22.664 29.130 9.342 1.00 52.73 298 ASP A C 1
ATOM 2252 O O . ASP A 1 299 ? 22.630 29.796 8.298 1.00 52.56 298 ASP A O 1
ATOM 2257 N N . ALA A 1 300 ? 21.907 28.083 9.578 1.00 54.87 299 ALA A N 1
ATOM 2258 C CA . ALA A 1 300 ? 20.921 27.559 8.624 1.00 55.34 299 ALA A CA 1
ATOM 2259 C C . ALA A 1 300 ? 19.720 28.480 8.436 1.00 56.03 299 ALA A C 1
ATOM 2260 O O . ALA A 1 300 ? 19.323 28.765 7.287 1.00 54.64 299 ALA A O 1
ATOM 2262 N N . ILE A 1 301 ? 19.164 28.926 9.544 1.00 58.43 300 ILE A N 1
ATOM 2263 C CA . ILE A 1 301 ? 17.995 29.810 9.523 1.00 62.89 300 ILE A CA 1
ATOM 2264 C C . ILE A 1 301 ? 18.266 31.109 8.774 1.00 65.16 300 ILE A C 1
ATOM 2265 O O . ILE A 1 301 ? 17.556 31.444 7.810 1.00 66.21 300 ILE A O 1
ATOM 2270 N N . GLU A 1 302 ? 19.278 31.810 9.245 1.00 67.12 301 GLU A N 1
ATOM 2271 C CA . GLU A 1 302 ? 19.701 33.105 8.736 1.00 68.71 301 GLU A CA 1
ATOM 2272 C C . GLU A 1 302 ? 20.515 33.225 7.466 1.00 68.26 301 GLU A C 1
ATOM 2273 O O . GLU A 1 302 ? 19.999 33.781 6.479 1.00 67.25 301 GLU A O 1
ATOM 2279 N N . ASN A 1 303 ? 21.759 32.761 7.474 1.00 68.25 302 ASN A N 1
ATOM 2280 C CA . ASN A 1 303 ? 22.634 32.915 6.311 1.00 69.52 302 ASN A CA 1
ATOM 2281 C C . ASN A 1 303 ? 22.802 31.788 5.321 1.00 70.53 302 ASN A C 1
ATOM 2282 O O . ASN A 1 303 ? 23.810 31.856 4.575 1.00 70.81 302 ASN A O 1
ATOM 2287 N N . MET A 1 304 ? 21.898 30.836 5.267 1.00 72.55 303 MET A N 1
ATOM 2288 C CA . MET A 1 304 ? 22.051 29.767 4.246 1.00 74.77 303 MET A CA 1
ATOM 2289 C C . MET A 1 304 ? 21.101 30.174 3.110 1.00 78.32 303 MET A C 1
ATOM 2290 O O . MET A 1 304 ? 20.456 31.233 3.255 1.00 78.87 303 MET A O 1
ATOM 2295 N N . LYS A 1 305 ? 21.054 29.373 2.067 1.00 81.89 304 LYS A N 1
ATOM 2296 C CA . LYS A 1 305 ? 20.189 29.698 0.924 1.00 85.81 304 LYS A CA 1
ATOM 2297 C C . LYS A 1 305 ? 19.697 28.460 0.189 1.00 88.80 304 LYS A C 1
ATOM 2298 O O . LYS A 1 305 ? 20.318 27.393 0.180 1.00 88.16 304 LYS A O 1
ATOM 2304 N N . ARG A 1 306 ? 18.546 28.669 -0.424 1.00 92.75 305 ARG A N 1
ATOM 2305 C CA . ARG A 1 306 ? 17.803 27.698 -1.225 1.00 95.87 305 ARG A CA 1
ATOM 2306 C C . ARG A 1 306 ? 18.281 27.737 -2.680 1.00 97.43 305 ARG A C 1
ATOM 2307 O O . ARG A 1 306 ? 18.297 28.803 -3.325 1.00 97.83 305 ARG A O 1
ATOM 2315 N N . PRO A 1 307 ? 18.650 26.564 -3.163 1.00 98.41 306 PRO A N 1
ATOM 2316 C CA . PRO A 1 307 ? 19.148 26.415 -4.530 1.00 98.92 306 PRO A CA 1
ATOM 2317 C C . PRO A 1 307 ? 18.054 26.363 -5.586 1.00 98.92 306 PRO A C 1
ATOM 2318 O O . PRO A 1 307 ? 17.163 25.501 -5.566 1.00 98.44 306 PRO A O 1
ATOM 2322 N N . PHE A 1 308 ? 18.173 27.318 -6.497 1.00 98.88 307 PHE A N 1
ATOM 2323 C CA . PHE A 1 308 ? 17.234 27.429 -7.645 1.00 98.58 307 PHE A CA 1
ATOM 2324 C C . PHE A 1 308 ? 17.518 26.144 -8.442 1.00 97.80 307 PHE A C 1
ATOM 2325 O O . PHE A 1 308 ? 18.670 25.932 -8.861 1.00 97.67 307 PHE A O 1
ATOM 2333 N N . LYS A 1 309 ? 16.493 25.329 -8.585 1.00 96.23 308 LYS A N 1
ATOM 2334 C CA . LYS A 1 309 ? 16.601 24.045 -9.291 1.00 94.80 308 LYS A CA 1
ATOM 2335 C C . LYS A 1 309 ? 16.253 24.112 -10.772 1.00 94.82 308 LYS A C 1
ATOM 2336 O O . LYS A 1 309 ? 15.500 23.265 -11.287 1.00 94.10 308 LYS A O 1
ATOM 2342 N N . GLY A 1 310 ? 16.818 25.100 -11.443 1.00 95.40 309 GLY A N 1
ATOM 2343 C CA . GLY A 1 310 ? 16.605 25.311 -12.892 1.00 95.56 309 GLY A CA 1
ATOM 2344 C C . GLY A 1 310 ? 16.822 23.963 -13.597 1.00 95.57 309 GLY A C 1
ATOM 2345 O O . GLY A 1 310 ? 16.190 23.625 -14.602 1.00 95.44 309 GLY A O 1
ATOM 2346 N N . ASP A 1 311 ? 17.736 23.222 -13.009 1.00 95.26 310 ASP A N 1
ATOM 2347 C CA . ASP A 1 311 ? 18.177 21.891 -13.396 1.00 94.36 310 ASP A CA 1
ATOM 2348 C C . ASP A 1 311 ? 17.013 20.919 -13.612 1.00 92.26 310 ASP A C 1
ATOM 2349 O O . ASP A 1 311 ? 16.952 20.274 -14.678 1.00 93.20 310 ASP A O 1
ATOM 2354 N N . TRP A 1 312 ? 16.153 20.822 -12.604 1.00 87.80 311 TRP A N 1
ATOM 2355 C CA . TRP A 1 312 ? 15.013 19.896 -12.721 1.00 83.32 311 TRP A CA 1
ATOM 2356 C C . TRP A 1 312 ? 14.001 20.447 -13.729 1.00 81.64 311 TRP A C 1
ATOM 2357 O O . TRP A 1 312 ? 13.456 19.664 -14.525 1.00 82.00 311 TRP A O 1
ATOM 2368 N N . LEU A 1 313 ? 13.777 21.741 -13.685 1.00 79.08 312 LEU A N 1
ATOM 2369 C CA . LEU A 1 313 ? 12.835 22.435 -14.565 1.00 77.29 312 LEU A CA 1
ATOM 2370 C C . LEU A 1 313 ? 13.204 22.444 -16.048 1.00 76.47 312 LEU A C 1
ATOM 2371 O O . LEU A 1 313 ? 12.282 22.358 -16.887 1.00 74.04 312 LEU A O 1
ATOM 2376 N N . ASP A 1 314 ? 14.487 22.561 -16.356 1.00 76.80 313 ASP A N 1
ATOM 2377 C CA . ASP A 1 314 ? 14.933 22.579 -17.770 1.00 76.92 313 ASP A CA 1
ATOM 2378 C C . ASP A 1 314 ? 14.679 21.195 -18.373 1.00 73.46 313 ASP A C 1
ATOM 2379 O O . ASP A 1 314 ? 14.301 21.059 -19.545 1.00 73.26 313 ASP A O 1
ATOM 2384 N N . CYS A 1 315 ? 14.873 20.200 -17.546 1.00 70.02 314 CYS A N 1
ATOM 2385 C CA . CYS A 1 315 ? 14.656 18.789 -17.916 1.00 67.22 314 CYS A CA 1
ATOM 2386 C C . CYS A 1 315 ? 13.152 18.559 -18.057 1.00 66.29 314 CYS A C 1
ATOM 2387 O O . CYS A 1 315 ? 12.696 17.946 -19.042 1.00 67.43 314 CYS A O 1
ATOM 2390 N N . ALA A 1 316 ? 12.358 19.061 -17.145 1.00 64.12 315 ALA A N 1
ATOM 2391 C CA . ALA A 1 316 ? 10.896 18.934 -17.177 1.00 62.70 315 ALA A CA 1
ATOM 2392 C C . ALA A 1 316 ? 10.323 19.341 -18.536 1.00 61.76 315 ALA A C 1
ATOM 2393 O O . ALA A 1 316 ? 9.553 18.570 -19.127 1.00 58.51 315 ALA A O 1
ATOM 2395 N N . LYS A 1 317 ? 10.674 20.523 -19.016 1.00 63.24 316 LYS A N 1
ATOM 2396 C CA . LYS A 1 317 ? 10.213 21.058 -20.298 1.00 64.77 316 LYS A CA 1
ATOM 2397 C C . LYS A 1 317 ? 10.646 20.248 -21.528 1.00 62.69 316 LYS A C 1
ATOM 2398 O O . LYS A 1 317 ? 9.976 20.321 -22.575 1.00 60.32 316 LYS A O 1
ATOM 2404 N N . LYS A 1 318 ? 11.741 19.526 -21.385 1.00 61.42 317 LYS A N 1
ATOM 2405 C CA . LYS A 1 318 ? 12.311 18.704 -22.445 1.00 60.98 317 LYS A CA 1
ATOM 2406 C C . LYS A 1 318 ? 11.522 17.430 -22.759 1.00 60.53 317 LYS A C 1
ATOM 2407 O O . LYS A 1 318 ? 11.444 16.964 -23.906 1.00 58.62 317 LYS A O 1
ATOM 2413 N N . LEU A 1 319 ? 10.962 16.889 -21.689 1.00 60.60 318 LEU A N 1
ATOM 2414 C CA . LEU A 1 319 ? 10.212 15.635 -21.723 1.00 59.12 318 LEU A CA 1
ATOM 2415 C C . LEU A 1 319 ? 8.721 15.740 -21.950 1.00 57.14 318 LEU A C 1
ATOM 2416 O O . LEU A 1 319 ? 8.113 14.662 -22.103 1.00 55.69 318 LEU A O 1
ATOM 2421 N N . TYR A 1 320 ? 8.198 16.948 -21.962 1.00 55.09 319 TYR A N 1
ATOM 2422 C CA . TYR A 1 320 ? 6.768 17.203 -22.158 1.00 52.67 319 TYR A CA 1
ATOM 2423 C C . TYR A 1 320 ? 6.188 16.418 -23.336 1.00 49.80 319 TYR A C 1
ATOM 2424 O O . TYR A 1 320 ? 5.060 15.913 -23.139 1.00 48.22 319 TYR A O 1
ATOM 2434 N N . MET B 1 1 ? 28.570 15.854 -36.239 1.00 86.09 0 MET B N 1
ATOM 2435 C CA . MET B 1 1 ? 27.471 15.205 -36.973 1.00 85.69 0 MET B CA 1
ATOM 2436 C C . MET B 1 1 ? 26.384 14.734 -35.987 1.00 80.50 0 MET B C 1
ATOM 2437 O O . MET B 1 1 ? 26.029 15.415 -35.006 1.00 80.56 0 MET B O 1
ATOM 2442 N N . ILE B 1 2 ? 25.881 13.549 -36.279 1.00 72.66 1 ILE B N 1
ATOM 2443 C CA . ILE B 1 2 ? 24.844 12.839 -35.548 1.00 64.75 1 ILE B CA 1
ATOM 2444 C C . ILE B 1 2 ? 23.486 13.457 -35.910 1.00 60.86 1 ILE B C 1
ATOM 2445 O O . ILE B 1 2 ? 23.197 14.589 -35.512 1.00 59.67 1 ILE B O 1
ATOM 2450 N N . LYS B 1 3 ? 22.742 12.676 -36.660 1.00 57.15 2 LYS B N 1
ATOM 2451 C CA . LYS B 1 3 ? 21.408 13.045 -37.122 1.00 55.46 2 LYS B CA 1
ATOM 2452 C C . LYS B 1 3 ? 20.388 12.072 -36.520 1.00 53.27 2 LYS B C 1
ATOM 2453 O O . LYS B 1 3 ? 19.283 12.502 -36.149 1.00 54.53 2 LYS B O 1
ATOM 2459 N N . LYS B 1 4 ? 20.796 10.821 -36.441 1.00 47.80 3 LYS B N 1
ATOM 2460 C CA . LYS B 1 4 ? 19.976 9.723 -35.918 1.00 43.35 3 LYS B CA 1
ATOM 2461 C C . LYS B 1 4 ? 20.746 8.823 -34.946 1.00 40.21 3 LYS B C 1
ATOM 2462 O O . LYS B 1 4 ? 21.934 8.553 -35.170 1.00 37.66 3 LYS B O 1
ATOM 2468 N N . ILE B 1 5 ? 20.088 8.383 -33.885 1.00 36.42 4 ILE B N 1
ATOM 2469 C CA . ILE B 1 5 ? 20.592 7.544 -32.825 1.00 33.82 4 ILE B CA 1
ATOM 2470 C C . ILE B 1 5 ? 19.713 6.326 -32.496 1.00 32.93 4 ILE B C 1
ATOM 2471 O O . ILE B 1 5 ? 18.495 6.329 -32.703 1.00 32.96 4 ILE B O 1
ATOM 2476 N N . GLY B 1 6 ? 20.419 5.357 -31.922 1.00 31.58 5 GLY B N 1
ATOM 2477 C CA . GLY B 1 6 ? 19.808 4.099 -31.489 1.00 31.52 5 GLY B CA 1
ATOM 2478 C C . GLY B 1 6 ? 19.767 3.943 -29.969 1.00 29.33 5 GLY B C 1
ATOM 2479 O O . GLY B 1 6 ? 20.627 4.450 -29.230 1.00 28.60 5 GLY B O 1
ATOM 2480 N N . VAL B 1 7 ? 18.753 3.208 -29.528 1.00 26.80 6 VAL B N 1
ATOM 2481 C CA . VAL B 1 7 ? 18.538 2.935 -28.109 1.00 26.82 6 VAL B CA 1
ATOM 2482 C C . VAL B 1 7 ? 18.113 1.482 -27.885 1.00 29.27 6 VAL B C 1
ATOM 2483 O O . VAL B 1 7 ? 17.242 0.965 -28.609 1.00 25.49 6 VAL B O 1
ATOM 2487 N N . LEU B 1 8 ? 18.753 0.902 -26.866 1.00 30.48 7 LEU B N 1
ATOM 2488 C CA . LEU B 1 8 ? 18.458 -0.501 -26.504 1.00 30.17 7 LEU B CA 1
ATOM 2489 C C . LEU B 1 8 ? 18.650 -0.760 -25.003 1.00 26.90 7 LEU B C 1
ATOM 2490 O O . LEU B 1 8 ? 19.370 -0.037 -24.287 1.00 22.57 7 LEU B O 1
ATOM 2495 N N . THR B 1 9 ? 17.995 -1.844 -24.617 1.00 24.48 8 THR B N 1
ATOM 2496 C CA . THR B 1 9 ? 18.054 -2.315 -23.217 1.00 24.21 8 THR B CA 1
ATOM 2497 C C . THR B 1 9 ? 18.612 -3.747 -23.272 1.00 25.55 8 THR B C 1
ATOM 2498 O O . THR B 1 9 ? 18.042 -4.611 -23.953 1.00 26.51 8 THR B O 1
ATOM 2502 N N . SER B 1 10 ? 19.704 -3.927 -22.578 1.00 25.49 9 SER B N 1
ATOM 2503 C CA . SER B 1 10 ? 20.434 -5.199 -22.494 1.00 28.68 9 SER B CA 1
ATOM 2504 C C . SER B 1 10 ? 20.627 -5.705 -21.075 1.00 30.28 9 SER B C 1
ATOM 2505 O O . SER B 1 10 ? 20.848 -4.856 -20.182 1.00 33.13 9 SER B O 1
ATOM 2508 N N . GLY B 1 11 ? 20.581 -7.009 -20.846 1.00 29.93 10 GLY B N 1
ATOM 2509 C CA . GLY B 1 11 ? 20.782 -7.537 -19.471 1.00 30.68 10 GLY B CA 1
ATOM 2510 C C . GLY B 1 11 ? 19.485 -7.675 -18.690 1.00 31.20 10 GLY B C 1
ATOM 2511 O O . GLY B 1 11 ? 18.413 -7.588 -19.311 1.00 32.37 10 GLY B O 1
ATOM 2512 N N . GLY B 1 12 ? 19.565 -7.895 -17.381 1.00 30.35 11 GLY B N 1
ATOM 2513 C CA . GLY B 1 12 ? 18.354 -8.035 -16.548 1.00 30.17 11 GLY B CA 1
ATOM 2514 C C . GLY B 1 12 ? 17.516 -6.753 -16.472 1.00 30.25 11 GLY B C 1
ATOM 2515 O O . GLY B 1 12 ? 18.018 -5.643 -16.221 1.00 29.51 11 GLY B O 1
ATOM 2516 N N . ASP B 1 13 ? 16.210 -6.908 -16.664 1.00 29.61 12 ASP B N 1
ATOM 2517 C CA . ASP B 1 13 ? 15.268 -5.764 -16.639 1.00 29.30 12 ASP B CA 1
ATOM 2518 C C . ASP B 1 13 ? 15.175 -5.161 -15.234 1.00 28.04 12 ASP B C 1
ATOM 2519 O O . ASP B 1 13 ? 15.469 -5.823 -14.225 1.00 26.69 12 ASP B O 1
ATOM 2524 N N . ALA B 1 14 ? 14.774 -3.896 -15.201 1.00 27.33 13 ALA B N 1
ATOM 2525 C CA . ALA B 1 14 ? 14.618 -3.162 -13.922 1.00 27.22 13 ALA B CA 1
ATOM 2526 C C . ALA B 1 14 ? 13.619 -2.022 -14.108 1.00 26.75 13 ALA B C 1
ATOM 2527 O O . ALA B 1 14 ? 13.676 -1.359 -15.146 1.00 27.98 13 ALA B O 1
ATOM 2529 N N . PRO B 1 15 ? 12.751 -1.836 -13.129 1.00 26.04 14 PRO B N 1
ATOM 2530 C CA . PRO B 1 15 ? 11.722 -0.777 -13.171 1.00 24.03 14 PRO B CA 1
ATOM 2531 C C . PRO B 1 15 ? 12.390 0.578 -13.351 1.00 22.10 14 PRO B C 1
ATOM 2532 O O . PRO B 1 15 ? 13.305 0.960 -12.599 1.00 20.86 14 PRO B O 1
ATOM 2536 N N . GLY B 1 16 ? 11.925 1.267 -14.380 1.00 22.60 15 GLY B N 1
ATOM 2537 C CA . GLY B 1 16 ? 12.468 2.595 -14.722 1.00 24.59 15 GLY B CA 1
ATOM 2538 C C . GLY B 1 16 ? 13.189 2.615 -16.072 1.00 24.73 15 GLY B C 1
ATOM 2539 O O . GLY B 1 16 ? 13.640 3.702 -16.501 1.00 25.25 15 GLY B O 1
ATOM 2540 N N . MET B 1 17 ? 13.274 1.451 -16.706 1.00 21.64 16 MET B N 1
ATOM 2541 C CA . MET B 1 17 ? 13.930 1.337 -18.025 1.00 17.77 16 MET B CA 1
ATOM 2542 C C . MET B 1 17 ? 13.054 2.082 -19.040 1.00 18.77 16 MET B C 1
ATOM 2543 O O . MET B 1 17 ? 13.601 2.763 -19.922 1.00 19.03 16 MET B O 1
ATOM 2548 N N . ASN B 1 18 ? 11.739 1.984 -18.876 1.00 18.20 17 ASN B N 1
ATOM 2549 C CA . ASN B 1 18 ? 10.819 2.692 -19.793 1.00 19.78 17 ASN B CA 1
ATOM 2550 C C . ASN B 1 18 ? 10.981 4.208 -19.640 1.00 22.82 17 ASN B C 1
ATOM 2551 O O . ASN B 1 18 ? 10.960 4.900 -20.669 1.00 25.01 17 ASN B O 1
ATOM 2556 N N . ALA B 1 19 ? 11.138 4.697 -18.416 1.00 22.43 18 ALA B N 1
ATOM 2557 C CA . ALA B 1 19 ? 11.310 6.133 -18.154 1.00 20.55 18 ALA B CA 1
ATOM 2558 C C . ALA B 1 19 ? 12.590 6.636 -18.833 1.00 21.20 18 ALA B C 1
ATOM 2559 O O . ALA B 1 19 ? 12.593 7.747 -19.406 1.00 19.81 18 ALA B O 1
ATOM 2561 N N . ALA 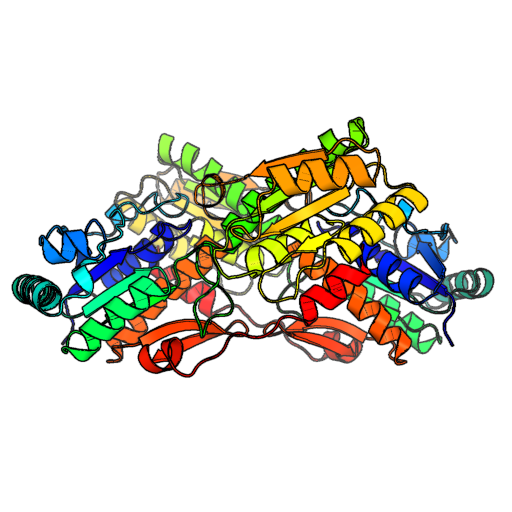B 1 20 ? 13.632 5.819 -18.776 1.00 20.31 19 ALA B N 1
ATOM 2562 C CA . ALA B 1 20 ? 14.933 6.114 -19.392 1.00 20.11 19 ALA B CA 1
ATOM 2563 C C . ALA B 1 20 ? 14.787 6.234 -20.913 1.00 21.79 19 ALA B C 1
ATOM 2564 O O . ALA B 1 20 ? 15.224 7.235 -21.525 1.00 23.52 19 ALA B O 1
ATOM 2566 N N . ILE B 1 21 ? 14.173 5.250 -21.544 1.00 21.44 20 ILE B N 1
ATOM 2567 C CA . ILE B 1 21 ? 13.953 5.277 -22.996 1.00 23.27 20 ILE B CA 1
ATOM 2568 C C . ILE B 1 21 ? 13.187 6.547 -23.387 1.00 24.93 20 ILE B C 1
ATOM 2569 O O . ILE B 1 21 ? 13.561 7.207 -24.375 1.00 27.04 20 ILE B O 1
ATOM 2574 N N . ARG B 1 22 ? 12.142 6.862 -22.655 1.00 24.49 21 ARG B N 1
ATOM 2575 C CA . ARG B 1 22 ? 11.297 8.057 -22.884 1.00 23.98 21 ARG B CA 1
ATOM 2576 C C . ARG B 1 22 ? 12.193 9.295 -22.777 1.00 23.38 21 ARG B C 1
ATOM 2577 O O . ARG B 1 22 ? 12.200 10.230 -23.592 1.00 21.74 21 ARG B O 1
ATOM 2585 N N . GLY B 1 23 ? 13.004 9.228 -21.731 1.00 23.01 22 GLY B N 1
ATOM 2586 C CA . GLY B 1 23 ? 13.960 10.307 -21.446 1.00 24.30 22 GLY B CA 1
ATOM 2587 C C . GLY B 1 23 ? 14.815 10.568 -22.684 1.00 26.13 22 GLY B C 1
ATOM 2588 O O . GLY B 1 23 ? 15.067 11.732 -23.028 1.00 26.64 22 GLY B O 1
ATOM 2589 N N . VAL B 1 24 ? 15.265 9.493 -23.308 1.00 29.33 23 VAL B N 1
ATOM 2590 C CA . VAL B 1 24 ? 16.133 9.588 -24.500 1.00 30.59 23 VAL B CA 1
ATOM 2591 C C . VAL B 1 24 ? 15.364 10.105 -25.711 1.00 30.08 23 VAL B C 1
ATOM 2592 O O . VAL B 1 24 ? 15.747 11.118 -26.306 1.00 31.20 23 VAL B O 1
ATOM 2596 N N . VAL B 1 25 ? 14.289 9.426 -26.035 1.00 29.22 24 VAL B N 1
ATOM 2597 C CA . VAL B 1 25 ? 13.441 9.764 -27.183 1.00 29.86 24 VAL B CA 1
ATOM 2598 C C . VAL B 1 25 ? 13.020 11.224 -27.206 1.00 32.33 24 VAL B C 1
ATOM 2599 O O . VAL B 1 25 ? 13.282 11.910 -28.220 1.00 33.08 24 VAL B O 1
ATOM 2603 N N . ARG B 1 26 ? 12.402 11.686 -26.142 1.00 34.26 25 ARG B N 1
ATOM 2604 C CA . ARG B 1 26 ? 11.918 13.069 -25.999 1.00 34.68 25 ARG B CA 1
ATOM 2605 C C . ARG B 1 26 ? 13.078 14.062 -26.078 1.00 34.35 25 ARG B C 1
ATOM 2606 O O . ARG B 1 26 ? 12.934 15.120 -26.730 1.00 34.76 25 ARG B O 1
ATOM 2614 N N . SER B 1 27 ? 14.195 13.755 -25.447 1.00 32.08 26 SER B N 1
ATOM 2615 C CA . SER B 1 27 ? 15.366 14.633 -25.487 1.00 34.12 26 SER B CA 1
ATOM 2616 C C . SER B 1 27 ? 15.868 14.804 -26.927 1.00 34.89 26 SER B C 1
ATOM 2617 O O . SER B 1 27 ? 16.141 15.905 -27.393 1.00 35.34 26 SER B O 1
ATOM 2620 N N . ALA B 1 28 ? 16.023 13.669 -27.581 1.00 35.99 27 ALA B N 1
ATOM 2621 C CA . ALA B 1 28 ? 16.485 13.537 -28.958 1.00 35.70 27 ALA B CA 1
ATOM 2622 C C . ALA B 1 28 ? 15.616 14.366 -29.911 1.00 36.98 27 ALA B C 1
ATOM 2623 O O . ALA B 1 28 ? 16.124 15.233 -30.637 1.00 36.36 27 ALA B O 1
ATOM 2625 N N . LEU B 1 29 ? 14.325 14.079 -29.879 1.00 36.97 28 LEU B N 1
ATOM 2626 C CA . LEU B 1 29 ? 13.343 14.754 -30.727 1.00 38.94 28 LEU B CA 1
ATOM 2627 C C . LEU B 1 29 ? 13.466 16.268 -30.633 1.00 43.40 28 LEU B C 1
ATOM 2628 O O . LEU B 1 29 ? 13.638 16.969 -31.653 1.00 46.39 28 LEU B O 1
ATOM 2633 N N . THR B 1 30 ? 13.371 16.754 -29.421 1.00 45.63 29 THR B N 1
ATOM 2634 C CA . THR B 1 30 ? 13.473 18.175 -29.074 1.00 47.52 29 THR B CA 1
ATOM 2635 C C . THR B 1 30 ? 14.716 18.805 -29.691 1.00 49.02 29 THR B C 1
ATOM 2636 O O . THR B 1 30 ? 14.729 20.014 -30.010 1.00 49.79 29 THR B O 1
ATOM 2640 N N . GLU B 1 31 ? 15.758 18.001 -29.857 1.00 48.27 30 GLU B N 1
ATOM 2641 C CA . GLU B 1 31 ? 17.029 18.450 -30.431 1.00 48.55 30 GLU B CA 1
ATOM 2642 C C . GLU B 1 31 ? 17.122 18.205 -31.941 1.00 48.27 30 GLU B C 1
ATOM 2643 O O . GLU B 1 31 ? 18.191 18.366 -32.547 1.00 47.68 30 GLU B O 1
ATOM 2649 N N . GLY B 1 32 ? 16.017 17.821 -32.545 1.00 47.58 31 GLY B N 1
ATOM 2650 C CA . GLY B 1 32 ? 15.927 17.553 -33.970 1.00 47.06 31 GLY B CA 1
ATOM 2651 C C . GLY B 1 32 ? 16.580 16.255 -34.420 1.00 47.57 31 GLY B C 1
ATOM 2652 O O . GLY B 1 32 ? 16.869 16.154 -35.634 1.00 49.14 31 GLY B O 1
ATOM 2653 N N . LEU B 1 33 ? 16.810 15.321 -33.508 1.00 45.06 32 LEU B N 1
ATOM 2654 C CA . LEU B 1 33 ? 17.413 14.034 -33.893 1.00 42.50 32 LEU B CA 1
ATOM 2655 C C . LEU B 1 33 ? 16.281 13.043 -34.173 1.00 42.97 32 LEU B C 1
ATOM 2656 O O . LEU B 1 33 ? 15.143 13.250 -33.727 1.00 43.24 32 LEU B O 1
ATOM 2661 N N . GLU B 1 34 ? 16.627 12.014 -34.917 1.00 43.41 33 GLU B N 1
ATOM 2662 C CA . GLU B 1 34 ? 15.676 10.938 -35.259 1.00 44.52 33 GLU B CA 1
ATOM 2663 C C . GLU B 1 34 ? 16.068 9.771 -34.345 1.00 41.62 33 GLU B C 1
ATOM 2664 O O . GLU B 1 34 ? 17.258 9.755 -33.958 1.00 38.25 33 GLU B O 1
ATOM 2670 N N . VAL B 1 35 ? 15.134 8.886 -34.025 1.00 39.09 34 VAL B N 1
ATOM 2671 C CA . VAL B 1 35 ? 15.443 7.774 -33.126 1.00 35.40 34 VAL B CA 1
ATOM 2672 C C . VAL B 1 35 ? 14.929 6.386 -33.506 1.00 34.10 34 VAL B C 1
ATOM 2673 O O . VAL B 1 35 ? 13.733 6.171 -33.770 1.00 32.21 34 VAL B O 1
ATOM 2677 N N . MET B 1 36 ? 15.884 5.463 -33.432 1.00 32.93 35 MET B N 1
ATOM 2678 C CA . MET B 1 36 ? 15.542 4.055 -33.700 1.00 34.57 35 MET B CA 1
ATOM 2679 C C . MET B 1 36 ? 15.598 3.359 -32.316 1.00 33.20 35 MET B C 1
ATOM 2680 O O . MET B 1 36 ? 16.504 3.615 -31.512 1.00 29.85 35 MET B O 1
ATOM 2685 N N . GLY B 1 37 ? 14.639 2.491 -32.130 1.00 32.78 36 GLY B N 1
ATOM 2686 C CA . GLY B 1 37 ? 14.457 1.650 -30.943 1.00 31.46 36 GLY B CA 1
ATOM 2687 C C . GLY B 1 37 ? 14.811 0.241 -31.439 1.00 32.02 36 GLY B C 1
ATOM 2688 O O . GLY B 1 37 ? 14.222 -0.252 -32.409 1.00 33.20 36 GLY B O 1
ATOM 2689 N N . ILE B 1 38 ? 15.774 -0.360 -30.784 1.00 32.68 37 ILE B N 1
ATOM 2690 C CA . ILE B 1 38 ? 16.259 -1.711 -31.102 1.00 31.41 37 ILE B CA 1
ATOM 2691 C C . ILE B 1 38 ? 15.684 -2.736 -30.133 1.00 32.61 37 ILE B C 1
ATOM 2692 O O . ILE B 1 38 ? 15.783 -2.535 -28.915 1.00 33.82 37 ILE B O 1
ATOM 2697 N N . TYR B 1 39 ? 15.098 -3.791 -30.657 1.00 33.33 38 TYR B N 1
ATOM 2698 C CA . TYR B 1 39 ? 14.498 -4.876 -29.881 1.00 34.59 38 TYR B CA 1
ATOM 2699 C C . TYR B 1 39 ? 15.516 -5.826 -29.269 1.00 36.47 38 TYR B C 1
ATOM 2700 O O . TYR B 1 39 ? 16.614 -5.986 -29.821 1.00 39.69 38 TYR B O 1
ATOM 2709 N N . ASP B 1 40 ? 15.197 -6.459 -28.158 1.00 36.27 39 ASP B N 1
ATOM 2710 C CA . ASP B 1 40 ? 16.042 -7.436 -27.461 1.00 33.78 39 ASP B CA 1
ATOM 2711 C C . ASP B 1 40 ? 17.517 -7.070 -27.360 1.00 31.79 39 ASP B C 1
ATOM 2712 O O . ASP B 1 40 ? 18.396 -7.900 -27.670 1.00 30.37 39 ASP B O 1
ATOM 2717 N N . GLY B 1 41 ? 17.793 -5.866 -26.901 1.00 30.27 40 GLY B N 1
ATOM 2718 C CA . GLY B 1 41 ? 19.187 -5.425 -26.731 1.00 31.40 40 GLY B CA 1
ATOM 2719 C C . GLY B 1 41 ? 20.045 -5.808 -27.928 1.00 32.35 40 GLY B C 1
ATOM 2720 O O . GLY B 1 41 ? 19.620 -5.675 -29.087 1.00 32.66 40 GLY B O 1
ATOM 2721 N N . TYR B 1 42 ? 21.251 -6.269 -27.634 1.00 32.96 41 TYR B N 1
ATOM 2722 C CA . TYR B 1 42 ? 22.218 -6.641 -28.669 1.00 34.51 41 TYR B CA 1
ATOM 2723 C C . TYR B 1 42 ? 21.767 -7.685 -29.677 1.00 34.27 41 TYR B C 1
ATOM 2724 O O . TYR B 1 42 ? 22.243 -7.579 -30.838 1.00 34.97 41 TYR B O 1
ATOM 2733 N N . LEU B 1 43 ? 20.933 -8.649 -29.345 1.00 34.12 42 LEU B N 1
ATOM 2734 C CA . LEU B 1 43 ? 20.522 -9.643 -30.348 1.00 36.68 42 LEU B CA 1
ATOM 2735 C C . LEU B 1 43 ? 19.806 -8.942 -31.510 1.00 39.94 42 LEU B C 1
ATOM 2736 O O . LEU B 1 43 ? 20.108 -9.147 -32.700 1.00 40.25 42 LEU B O 1
ATOM 2741 N N . GLY B 1 44 ? 18.845 -8.110 -31.149 1.00 42.03 43 GLY B N 1
ATOM 2742 C CA . GLY B 1 44 ? 18.034 -7.331 -32.097 1.00 40.92 43 GLY B CA 1
ATOM 2743 C C . GLY B 1 44 ? 18.956 -6.551 -33.031 1.00 40.90 43 GLY B C 1
ATOM 2744 O O . GLY B 1 44 ? 18.648 -6.428 -34.232 1.00 41.68 43 GLY B O 1
ATOM 2745 N N . LEU B 1 45 ? 20.049 -6.057 -32.468 1.00 40.27 44 LEU B N 1
ATOM 2746 C CA . LEU B 1 45 ? 21.014 -5.287 -33.270 1.00 41.14 44 LEU B CA 1
ATOM 2747 C C . LEU B 1 45 ? 21.539 -6.190 -34.394 1.00 43.82 44 LEU B C 1
ATOM 2748 O O . LEU B 1 45 ? 21.432 -5.853 -35.573 1.00 44.45 44 LEU B O 1
ATOM 2753 N N . TYR B 1 46 ? 22.060 -7.326 -33.966 1.00 46.49 45 TYR B N 1
ATOM 2754 C CA . TYR B 1 46 ? 22.615 -8.358 -34.830 1.00 46.68 45 TYR B CA 1
ATOM 2755 C C . TYR B 1 46 ? 21.675 -8.786 -35.956 1.00 45.16 45 TYR B C 1
ATOM 2756 O O . TYR B 1 46 ? 22.101 -8.867 -37.115 1.00 45.47 45 TYR B O 1
ATOM 2765 N N . GLU B 1 47 ? 20.449 -9.072 -35.603 1.00 43.68 46 GLU B N 1
ATOM 2766 C CA . GLU B 1 47 ? 19.383 -9.517 -36.479 1.00 43.17 46 GLU B CA 1
ATOM 2767 C C . GLU B 1 47 ? 18.649 -8.418 -37.238 1.00 44.65 46 GLU B C 1
ATOM 2768 O O . GLU B 1 47 ? 17.730 -8.695 -38.037 1.00 42.75 46 GLU B O 1
ATOM 2774 N N . ASP B 1 48 ? 19.030 -7.187 -36.951 1.00 47.26 47 ASP B N 1
ATOM 2775 C CA . ASP B 1 48 ? 18.427 -6.017 -37.600 1.00 50.19 47 ASP B CA 1
ATOM 2776 C C . ASP B 1 48 ? 16.924 -5.892 -37.361 1.00 49.30 47 ASP B C 1
ATOM 2777 O O . ASP B 1 48 ? 16.139 -5.706 -38.321 1.00 48.92 47 ASP B O 1
ATOM 2782 N N . ARG B 1 49 ? 16.531 -5.958 -36.097 1.00 46.51 48 ARG B N 1
ATOM 2783 C CA . ARG B 1 49 ? 15.097 -5.813 -35.749 1.00 45.14 48 ARG B CA 1
ATOM 2784 C C . ARG B 1 49 ? 15.001 -4.473 -35.020 1.00 43.32 48 ARG B C 1
ATOM 2785 O O . ARG B 1 49 ? 15.407 -4.372 -33.854 1.00 44.12 48 ARG B O 1
ATOM 2793 N N . MET B 1 50 ? 14.494 -3.490 -35.735 1.00 41.34 49 MET B N 1
ATOM 2794 C CA . MET B 1 50 ? 14.342 -2.109 -35.259 1.00 39.33 49 MET B CA 1
ATOM 2795 C C . MET B 1 50 ? 12.997 -1.503 -35.658 1.00 40.94 49 MET B C 1
ATOM 2796 O O . MET B 1 50 ? 12.246 -2.083 -36.455 1.00 41.65 49 MET B O 1
ATOM 2801 N N . VAL B 1 51 ? 12.709 -0.350 -35.078 1.00 42.01 50 VAL B N 1
ATOM 2802 C CA . VAL B 1 51 ? 11.515 0.445 -35.275 1.00 44.16 50 VAL B CA 1
ATOM 2803 C C . VAL B 1 51 ? 11.868 1.938 -35.096 1.00 45.49 50 VAL B C 1
ATOM 2804 O O . VAL B 1 51 ? 12.793 2.329 -34.383 1.00 43.94 50 VAL B O 1
ATOM 2808 N N . GLN B 1 52 ? 11.039 2.708 -35.780 1.00 47.96 51 GLN B N 1
ATOM 2809 C CA . GLN B 1 52 ? 11.158 4.175 -35.762 1.00 50.19 51 GLN B CA 1
ATOM 2810 C C . GLN B 1 52 ? 10.395 4.616 -34.504 1.00 46.08 51 GLN B C 1
ATOM 2811 O O . GLN B 1 52 ? 9.261 4.106 -34.397 1.00 43.89 51 GLN B O 1
ATOM 2817 N N . LEU B 1 53 ? 11.021 5.458 -33.711 1.00 42.23 52 LEU B N 1
ATOM 2818 C CA . LEU B 1 53 ? 10.335 5.922 -32.494 1.00 41.77 52 LEU B CA 1
ATOM 2819 C C . LEU B 1 53 ? 10.046 7.422 -32.589 1.00 42.58 52 LEU B C 1
ATOM 2820 O O . LEU B 1 53 ? 10.957 8.219 -32.844 1.00 42.19 52 LEU B O 1
ATOM 2825 N N . ASP B 1 54 ? 8.790 7.738 -32.372 1.00 44.68 53 ASP B N 1
ATOM 2826 C CA . ASP B 1 54 ? 8.288 9.130 -32.373 1.00 47.72 53 ASP B CA 1
ATOM 2827 C C . ASP B 1 54 ? 7.997 9.465 -30.899 1.00 48.15 53 ASP B C 1
ATOM 2828 O O . ASP B 1 54 ? 8.212 8.589 -30.032 1.00 48.08 53 ASP B O 1
ATOM 2833 N N . ARG B 1 55 ? 7.518 10.667 -30.614 1.00 48.09 54 ARG B N 1
ATOM 2834 C CA . ARG B 1 55 ? 7.210 11.056 -29.230 1.00 47.79 54 ARG B CA 1
ATOM 2835 C C . ARG B 1 55 ? 6.064 10.254 -28.617 1.00 47.03 54 ARG B C 1
ATOM 2836 O O . ARG B 1 55 ? 6.092 10.034 -27.396 1.00 46.14 54 ARG B O 1
ATOM 2844 N N . TYR B 1 56 ? 5.097 9.817 -29.392 1.00 47.85 55 TYR B N 1
ATOM 2845 C CA . TYR B 1 56 ? 3.941 9.054 -28.908 1.00 49.65 55 TYR B CA 1
ATOM 2846 C C . TYR B 1 56 ? 4.246 7.606 -28.547 1.00 47.08 55 TYR B C 1
ATOM 2847 O O . TYR B 1 56 ? 3.545 6.992 -27.716 1.00 45.53 55 TYR B O 1
ATOM 2856 N N . SER B 1 57 ? 5.279 7.054 -29.145 1.00 45.58 56 SER B N 1
ATOM 2857 C CA . SER B 1 57 ? 5.681 5.662 -28.890 1.00 44.10 56 SER B CA 1
ATOM 2858 C C . SER B 1 57 ? 6.264 5.491 -27.482 1.00 43.04 56 SER B C 1
ATOM 2859 O O . SER B 1 57 ? 6.391 4.320 -27.051 1.00 43.72 56 SER B O 1
ATOM 2862 N N . VAL B 1 58 ? 6.584 6.585 -26.797 1.00 37.50 57 VAL B N 1
ATOM 2863 C CA . VAL B 1 58 ? 7.106 6.551 -25.436 1.00 33.27 57 VAL B CA 1
ATOM 2864 C C . VAL B 1 58 ? 6.069 7.080 -24.422 1.00 34.26 57 VAL B C 1
ATOM 2865 O O . VAL B 1 58 ? 6.412 7.244 -23.235 1.00 34.99 57 VAL B O 1
ATOM 2869 N N . SER B 1 59 ? 4.862 7.353 -24.853 1.00 34.53 58 SER B N 1
ATOM 2870 C CA . SER B 1 59 ? 3.771 7.840 -24.007 1.00 36.96 58 SER B CA 1
ATOM 2871 C C . SER B 1 59 ? 3.188 6.602 -23.290 1.00 38.13 58 SER B C 1
ATOM 2872 O O . SER B 1 59 ? 3.326 5.488 -23.823 1.00 36.94 58 SER B O 1
ATOM 2875 N N . ASP B 1 60 ? 2.593 6.864 -22.139 1.00 38.58 59 ASP B N 1
ATOM 2876 C CA . ASP B 1 60 ? 1.977 5.811 -21.314 1.00 38.59 59 ASP B CA 1
ATOM 2877 C C . ASP B 1 60 ? 2.969 4.715 -20.919 1.00 36.32 59 ASP B C 1
ATOM 2878 O O . ASP B 1 60 ? 2.556 3.557 -20.787 1.00 33.35 59 ASP B O 1
ATOM 2883 N N . MET B 1 61 ? 4.212 5.102 -20.776 1.00 36.78 60 MET B N 1
ATOM 2884 C CA . MET B 1 61 ? 5.344 4.265 -20.445 1.00 37.94 60 MET B CA 1
ATOM 2885 C C . MET B 1 61 ? 6.061 4.622 -19.134 1.00 36.39 60 MET B C 1
ATOM 2886 O O . MET B 1 61 ? 6.698 3.703 -18.595 1.00 37.07 60 MET B O 1
ATOM 2891 N N . ILE B 1 62 ? 6.018 5.876 -18.734 1.00 32.93 61 ILE B N 1
ATOM 2892 C CA . ILE B 1 62 ? 6.724 6.351 -17.546 1.00 31.85 61 ILE B CA 1
ATOM 2893 C C . ILE B 1 62 ? 6.474 5.599 -16.243 1.00 33.13 61 ILE B C 1
ATOM 2894 O O . ILE B 1 62 ? 7.404 5.425 -15.426 1.00 32.47 61 ILE B O 1
ATOM 2899 N N . ASN B 1 63 ? 5.246 5.168 -16.054 1.00 34.04 62 ASN B N 1
ATOM 2900 C CA . ASN B 1 63 ? 4.813 4.436 -14.850 1.00 32.52 62 ASN B CA 1
ATOM 2901 C C . ASN B 1 63 ? 4.713 2.939 -15.117 1.00 30.92 62 ASN B C 1
ATOM 2902 O O . ASN B 1 63 ? 3.886 2.291 -14.474 1.00 29.10 62 ASN B O 1
ATOM 2907 N N . ARG B 1 64 ? 5.524 2.434 -16.027 1.00 32.36 63 ARG B N 1
ATOM 2908 C CA . ARG B 1 64 ? 5.533 1.020 -16.393 1.00 33.40 63 ARG B CA 1
ATOM 2909 C C . ARG B 1 64 ? 6.879 0.334 -16.204 1.00 31.11 63 ARG B C 1
ATOM 2910 O O . ARG B 1 64 ? 7.969 0.811 -16.566 1.00 27.66 63 ARG B O 1
ATOM 2918 N N . GLY B 1 65 ? 6.694 -0.835 -15.575 1.00 28.97 64 GLY B N 1
ATOM 2919 C CA . GLY B 1 65 ? 7.861 -1.706 -15.270 1.00 28.34 64 GLY B CA 1
ATOM 2920 C C . GLY B 1 65 ? 8.281 -2.362 -16.597 1.00 26.62 64 GLY B C 1
ATOM 2921 O O . GLY B 1 65 ? 7.535 -2.261 -17.583 1.00 27.00 64 GLY B O 1
ATOM 2922 N N . GLY B 1 66 ? 9.432 -2.997 -16.595 1.00 24.53 65 GLY B N 1
ATOM 2923 C CA . GLY B 1 66 ? 9.956 -3.671 -17.779 1.00 25.35 65 GLY B CA 1
ATOM 2924 C C . GLY B 1 66 ? 10.616 -2.728 -18.775 1.00 24.40 65 GLY B C 1
ATOM 2925 O O . GLY B 1 66 ? 10.990 -1.588 -18.512 1.00 26.64 65 GLY B O 1
ATOM 2926 N N . THR B 1 67 ? 10.788 -3.245 -19.966 1.00 23.69 66 THR B N 1
ATOM 2927 C CA . THR B 1 67 ? 11.387 -2.592 -21.142 1.00 20.98 66 THR B CA 1
ATOM 2928 C C . THR B 1 67 ? 10.518 -3.003 -22.330 1.00 20.83 66 THR B C 1
ATOM 2929 O O . THR B 1 67 ? 10.442 -4.205 -22.622 1.00 21.53 66 THR B O 1
ATOM 2933 N N . PHE B 1 68 ? 9.844 -2.045 -22.920 1.00 21.20 67 PHE B N 1
ATOM 2934 C CA . PHE B 1 68 ? 8.946 -2.300 -24.055 1.00 24.50 67 PHE B CA 1
ATOM 2935 C C . PHE B 1 68 ? 9.721 -2.825 -25.276 1.00 25.18 67 PHE B C 1
ATOM 2936 O O . PHE B 1 68 ? 9.127 -3.507 -26.127 1.00 23.15 67 PHE B O 1
ATOM 2944 N N . LEU B 1 69 ? 11.007 -2.516 -25.347 1.00 24.82 68 LEU B N 1
ATOM 2945 C CA . LEU B 1 69 ? 11.884 -2.928 -26.432 1.00 24.83 68 LEU B CA 1
ATOM 2946 C C . LEU B 1 69 ? 12.387 -4.362 -26.278 1.00 27.73 68 LEU B C 1
ATOM 2947 O O . LEU B 1 69 ? 12.886 -4.961 -27.250 1.00 29.15 68 LEU B O 1
ATOM 2952 N N . GLY B 1 70 ? 12.291 -4.866 -25.059 1.00 27.58 69 GLY B N 1
ATOM 2953 C CA . GLY B 1 70 ? 12.753 -6.225 -24.740 1.00 25.58 69 GLY B CA 1
ATOM 2954 C C . GLY B 1 70 ? 14.258 -6.182 -24.452 1.00 25.25 69 GLY B C 1
ATOM 2955 O O . GLY B 1 70 ? 15.001 -5.244 -24.771 1.00 21.32 69 GLY B O 1
ATOM 2956 N N . SER B 1 71 ? 14.670 -7.256 -23.803 1.00 27.45 70 SER B N 1
ATOM 2957 C CA . SER B 1 71 ? 16.067 -7.493 -23.417 1.00 30.25 70 SER B CA 1
ATOM 2958 C C . SER B 1 71 ? 16.375 -8.948 -23.773 1.00 33.85 70 SER B C 1
ATOM 2959 O O . SER B 1 71 ? 15.428 -9.750 -23.901 1.00 35.97 70 SER B O 1
ATOM 2962 N N . ALA B 1 72 ? 17.645 -9.252 -23.946 1.00 38.02 71 ALA B N 1
ATOM 2963 C CA . ALA B 1 72 ? 18.025 -10.646 -24.280 1.00 42.68 71 ALA B CA 1
ATOM 2964 C C . ALA B 1 72 ? 19.525 -10.788 -24.085 1.00 47.40 71 ALA B C 1
ATOM 2965 O O . ALA B 1 72 ? 20.246 -9.772 -24.143 1.00 50.71 71 ALA B O 1
ATOM 2967 N N . ARG B 1 73 ? 19.940 -12.017 -23.843 1.00 51.36 72 ARG B N 1
ATOM 2968 C CA . ARG B 1 73 ? 21.390 -12.258 -23.658 1.00 54.06 72 ARG B CA 1
ATOM 2969 C C . ARG B 1 73 ? 21.928 -12.768 -24.989 1.00 52.19 72 ARG B C 1
ATOM 2970 O O . ARG B 1 73 ? 21.289 -13.591 -25.672 1.00 52.36 72 ARG B O 1
ATOM 2978 N N . PHE B 1 74 ? 23.083 -12.199 -25.297 1.00 48.27 73 PHE B N 1
ATOM 2979 C CA . PHE B 1 74 ? 23.761 -12.546 -26.574 1.00 45.70 73 PHE B CA 1
ATOM 2980 C C . PHE B 1 74 ? 25.271 -12.523 -26.354 1.00 45.82 73 PHE B C 1
ATOM 2981 O O . PHE B 1 74 ? 25.966 -11.567 -26.727 1.00 45.51 73 PHE B O 1
ATOM 2989 N N . PRO B 1 75 ? 25.734 -13.593 -25.725 1.00 46.11 74 PRO B N 1
ATOM 2990 C CA . PRO B 1 75 ? 27.154 -13.757 -25.406 1.00 45.49 74 PRO B CA 1
ATOM 2991 C C . PRO B 1 75 ? 28.024 -13.659 -26.643 1.00 44.75 74 PRO B C 1
ATOM 2992 O O . PRO B 1 75 ? 29.142 -13.119 -26.556 1.00 46.94 74 PRO B O 1
ATOM 2996 N N . GLU B 1 76 ? 27.525 -14.165 -27.745 1.00 43.95 75 GLU B N 1
ATOM 2997 C CA . GLU B 1 76 ? 28.234 -14.168 -29.026 1.00 46.85 75 GLU B CA 1
ATOM 2998 C C . GLU B 1 76 ? 28.818 -12.800 -29.367 1.00 46.08 75 GLU B C 1
ATOM 2999 O O . GLU B 1 76 ? 29.914 -12.708 -29.945 1.00 44.54 75 GLU B O 1
ATOM 3005 N N . PHE B 1 77 ? 28.109 -11.758 -28.982 1.00 46.29 76 PHE B N 1
ATOM 3006 C CA . PHE B 1 77 ? 28.494 -10.364 -29.215 1.00 47.42 76 PHE B CA 1
ATOM 3007 C C . PHE B 1 77 ? 29.948 -10.082 -28.858 1.00 48.71 76 PHE B C 1
ATOM 3008 O O . PHE B 1 77 ? 30.503 -9.082 -29.352 1.00 49.84 76 PHE B O 1
ATOM 3016 N N . ARG B 1 78 ? 30.564 -10.913 -28.048 1.00 50.71 77 ARG B N 1
ATOM 3017 C CA . ARG B 1 78 ? 31.968 -10.754 -27.641 1.00 51.32 77 ARG B CA 1
ATOM 3018 C C . ARG B 1 78 ? 32.926 -11.077 -28.798 1.00 50.84 77 ARG B C 1
ATOM 3019 O O . ARG B 1 78 ? 34.114 -10.728 -28.694 1.00 48.72 77 ARG B O 1
ATOM 3027 N N . ASP B 1 79 ? 32.395 -11.734 -29.812 1.00 51.51 78 ASP B N 1
ATOM 3028 C CA . ASP B 1 79 ? 33.149 -12.124 -31.010 1.00 54.09 78 ASP B CA 1
ATOM 3029 C C . ASP B 1 79 ? 33.058 -10.978 -32.030 1.00 55.35 78 ASP B C 1
ATOM 3030 O O . ASP B 1 79 ? 31.950 -10.591 -32.450 1.00 54.60 78 ASP B O 1
ATOM 3035 N N . GLU B 1 80 ? 34.218 -10.472 -32.393 1.00 57.20 79 GLU B N 1
ATOM 3036 C CA . GLU B 1 80 ? 34.369 -9.377 -33.354 1.00 59.79 79 GLU B CA 1
ATOM 3037 C C . GLU B 1 80 ? 33.637 -9.655 -34.661 1.00 58.89 79 GLU B C 1
ATOM 3038 O O . GLU B 1 80 ? 33.122 -8.703 -35.285 1.00 58.57 79 GLU B O 1
ATOM 3044 N N . ASN B 1 81 ? 33.578 -10.908 -35.076 1.00 57.44 80 ASN B N 1
ATOM 3045 C CA . ASN B 1 81 ? 32.884 -11.261 -36.316 1.00 58.44 80 ASN B CA 1
ATOM 3046 C C . ASN B 1 81 ? 31.379 -11.011 -36.214 1.00 57.64 80 ASN B C 1
ATOM 3047 O O . ASN B 1 81 ? 30.775 -10.737 -37.262 1.00 58.32 80 ASN B O 1
ATOM 3052 N N . ILE B 1 82 ? 30.853 -11.163 -35.014 1.00 55.62 81 ILE B N 1
ATOM 3053 C CA . ILE B 1 82 ? 29.415 -10.979 -34.755 1.00 53.05 81 ILE B CA 1
ATOM 3054 C C . ILE B 1 82 ? 29.083 -9.489 -34.778 1.00 52.53 81 ILE B C 1
ATOM 3055 O O . ILE B 1 82 ? 28.004 -9.101 -35.236 1.00 52.21 81 ILE B O 1
ATOM 3060 N N . ARG B 1 83 ? 30.044 -8.725 -34.289 1.00 50.54 82 ARG B N 1
ATOM 3061 C CA . ARG B 1 83 ? 29.973 -7.273 -34.211 1.00 48.61 82 ARG B CA 1
ATOM 3062 C C . ARG B 1 83 ? 30.084 -6.636 -35.598 1.00 49.65 82 ARG B C 1
ATOM 3063 O O . ARG B 1 83 ? 29.712 -5.462 -35.788 1.00 50.73 82 ARG B O 1
ATOM 3071 N N . ALA B 1 84 ? 30.630 -7.413 -36.519 1.00 49.24 83 ALA B N 1
ATOM 3072 C CA . ALA B 1 84 ? 30.818 -6.953 -37.905 1.00 47.91 83 ALA B CA 1
ATOM 3073 C C . ALA B 1 84 ? 29.459 -6.947 -38.608 1.00 48.34 83 ALA B C 1
ATOM 3074 O O . ALA B 1 84 ? 29.227 -6.061 -39.448 1.00 48.60 83 ALA B O 1
ATOM 3076 N N . VAL B 1 85 ? 28.616 -7.902 -38.256 1.00 47.57 84 VAL B N 1
ATOM 3077 C CA . VAL B 1 85 ? 27.269 -7.989 -38.849 1.00 48.34 84 VAL B CA 1
ATOM 3078 C C . VAL B 1 85 ? 26.387 -6.918 -38.192 1.00 51.42 84 VAL B C 1
ATOM 3079 O O . VAL B 1 85 ? 25.404 -6.411 -38.759 1.00 50.74 84 VAL B O 1
ATOM 3083 N N . ALA B 1 86 ? 26.788 -6.600 -36.963 1.00 53.37 85 ALA B N 1
ATOM 3084 C CA . ALA B 1 86 ? 26.108 -5.599 -36.138 1.00 54.00 85 ALA B CA 1
ATOM 3085 C C . ALA B 1 86 ? 26.285 -4.214 -36.763 1.00 54.08 85 ALA B C 1
ATOM 3086 O O . ALA B 1 86 ? 25.295 -3.501 -36.991 1.00 55.24 85 ALA B O 1
ATOM 3088 N N . ILE B 1 87 ? 27.526 -3.883 -37.042 1.00 52.62 86 ILE B N 1
ATOM 3089 C CA . ILE B 1 87 ? 27.932 -2.600 -37.632 1.00 52.61 86 ILE B CA 1
ATOM 3090 C C . ILE B 1 87 ? 27.346 -2.332 -39.005 1.00 53.45 86 ILE B C 1
ATOM 3091 O O . ILE B 1 87 ? 27.003 -1.177 -39.349 1.00 51.46 86 ILE B O 1
ATOM 3096 N N . GLU B 1 88 ? 27.186 -3.401 -39.771 1.00 55.14 87 GLU B N 1
ATOM 3097 C CA . GLU B 1 88 ? 26.618 -3.306 -41.122 1.00 56.40 87 GLU B CA 1
ATOM 3098 C C . GLU B 1 88 ? 25.158 -2.885 -41.025 1.00 55.17 87 GLU B C 1
ATOM 3099 O O . GLU B 1 88 ? 24.717 -2.051 -41.838 1.00 57.66 87 GLU B O 1
ATOM 3105 N N . ASN B 1 89 ? 24.453 -3.431 -40.051 1.00 50.88 88 ASN B N 1
ATOM 3106 C CA . ASN B 1 89 ? 23.035 -3.051 -39.883 1.00 47.99 88 ASN B CA 1
ATOM 3107 C C . ASN B 1 89 ? 22.982 -1.564 -39.501 1.00 44.96 88 ASN B C 1
ATOM 3108 O O . ASN B 1 89 ? 22.050 -0.897 -39.960 1.00 41.61 88 ASN B O 1
ATOM 3113 N N . LEU B 1 90 ? 23.957 -1.129 -38.722 1.00 44.15 89 LEU B N 1
ATOM 3114 C CA . LEU B 1 90 ? 23.999 0.275 -38.279 1.00 47.38 89 LEU B CA 1
ATOM 3115 C C . LEU B 1 90 ? 24.139 1.251 -39.454 1.00 51.28 89 LEU B C 1
ATOM 3116 O O . LEU B 1 90 ? 23.396 2.247 -39.581 1.00 49.79 89 LEU B O 1
ATOM 3121 N N . LYS B 1 91 ? 25.123 0.950 -40.294 1.00 54.75 90 LYS B N 1
ATOM 3122 C CA . LYS B 1 91 ? 25.420 1.744 -41.492 1.00 56.97 90 LYS B CA 1
ATOM 3123 C C . LYS B 1 91 ? 24.171 1.785 -42.387 1.00 56.17 90 LYS B C 1
ATOM 3124 O O . LYS B 1 91 ? 23.657 2.820 -42.830 1.00 55.07 90 LYS B O 1
ATOM 3130 N N . LYS B 1 92 ? 23.690 0.587 -42.645 1.00 56.41 91 LYS B N 1
ATOM 3131 C CA . LYS B 1 92 ? 22.517 0.338 -43.487 1.00 58.11 91 LYS B CA 1
ATOM 3132 C C . LYS B 1 92 ? 21.270 1.033 -42.972 1.00 58.60 91 LYS B C 1
ATOM 3133 O O . LYS B 1 92 ? 20.353 1.275 -43.790 1.00 59.10 91 LYS B O 1
ATOM 3139 N N . ARG B 1 93 ? 21.212 1.328 -41.678 1.00 58.37 92 ARG B N 1
ATOM 3140 C CA . ARG B 1 93 ? 20.035 1.997 -41.086 1.00 56.34 92 ARG B CA 1
ATOM 3141 C C . ARG B 1 93 ? 20.328 3.489 -40.879 1.00 53.44 92 ARG B C 1
ATOM 3142 O O . ARG B 1 93 ? 19.419 4.290 -40.596 1.00 53.82 92 ARG B O 1
ATOM 3150 N N . GLY B 1 94 ? 21.585 3.828 -41.046 1.00 50.19 93 GLY B N 1
ATOM 3151 C CA . GLY B 1 94 ? 22.043 5.201 -40.909 1.00 50.08 93 GLY B CA 1
ATOM 3152 C C . GLY B 1 94 ? 22.077 5.681 -39.466 1.00 49.29 93 GLY B C 1
ATOM 3153 O O . GLY B 1 94 ? 21.861 6.881 -39.217 1.00 50.41 93 GLY B O 1
ATOM 3154 N N . ILE B 1 95 ? 22.365 4.754 -38.568 1.00 47.89 94 ILE B N 1
ATOM 3155 C CA . ILE B 1 95 ? 22.459 5.118 -37.133 1.00 43.77 94 ILE B CA 1
ATOM 3156 C C . ILE B 1 95 ? 23.868 5.655 -36.907 1.00 44.63 94 ILE B C 1
ATOM 3157 O O . ILE B 1 95 ? 24.827 5.028 -37.382 1.00 43.47 94 ILE B O 1
ATOM 3162 N N . ASP B 1 96 ? 23.933 6.792 -36.237 1.00 46.41 95 ASP B N 1
ATOM 3163 C CA . ASP B 1 96 ? 25.204 7.461 -35.939 1.00 48.09 95 ASP B CA 1
ATOM 3164 C C . ASP B 1 96 ? 25.747 7.195 -34.532 1.00 47.43 95 ASP B C 1
ATOM 3165 O O . ASP B 1 96 ? 26.945 7.466 -34.294 1.00 47.30 95 ASP B O 1
ATOM 3170 N N . ALA B 1 97 ? 24.888 6.736 -33.636 1.00 44.86 96 ALA B N 1
ATOM 3171 C CA . ALA B 1 97 ? 25.268 6.489 -32.239 1.00 42.43 96 ALA B CA 1
ATOM 3172 C C . ALA B 1 97 ? 24.151 5.811 -31.452 1.00 41.50 96 ALA B C 1
ATOM 3173 O O . ALA B 1 97 ? 22.996 5.748 -31.906 1.00 40.12 96 ALA B O 1
ATOM 3175 N N . LEU B 1 98 ? 24.533 5.321 -30.269 1.00 41.42 97 LEU B N 1
ATOM 3176 C CA . LEU B 1 98 ? 23.528 4.664 -29.423 1.00 40.15 97 LEU B CA 1
ATOM 3177 C C . LEU B 1 98 ? 23.707 4.965 -27.921 1.00 35.46 97 LEU B C 1
ATOM 3178 O O . LEU B 1 98 ? 24.769 5.290 -27.407 1.00 32.37 97 LEU B O 1
ATOM 3183 N N . VAL B 1 99 ? 22.573 4.804 -27.265 1.00 31.59 98 VAL B N 1
ATOM 3184 C CA . VAL B 1 99 ? 22.386 4.939 -25.831 1.00 29.85 98 VAL B CA 1
ATOM 3185 C C . VAL B 1 99 ? 22.051 3.491 -25.385 1.00 28.93 98 VAL B C 1
ATOM 3186 O O . VAL B 1 99 ? 21.050 2.899 -25.842 1.00 28.41 98 VAL B O 1
ATOM 3190 N N . VAL B 1 100 ? 22.904 2.985 -24.526 1.00 26.99 99 VAL B N 1
ATOM 3191 C CA . VAL B 1 100 ? 22.739 1.622 -23.997 1.00 27.56 99 VAL B CA 1
ATOM 3192 C C . VAL B 1 100 ? 22.373 1.661 -22.514 1.00 25.19 99 VAL B C 1
ATOM 3193 O O . VAL B 1 100 ? 23.086 2.279 -21.710 1.00 24.71 99 VAL B O 1
ATOM 3197 N N . ILE B 1 101 ? 21.310 0.979 -22.187 1.00 24.99 100 ILE B N 1
ATOM 3198 C CA . ILE B 1 101 ? 20.813 0.860 -20.810 1.00 27.78 100 ILE B CA 1
ATOM 3199 C C . ILE B 1 101 ? 20.956 -0.599 -20.350 1.00 29.81 100 ILE B C 1
ATOM 3200 O O . ILE B 1 101 ? 20.242 -1.471 -20.894 1.00 30.49 100 ILE B O 1
ATOM 3205 N N . GLY B 1 102 ? 21.835 -0.815 -19.387 1.00 29.95 101 GLY B N 1
ATOM 3206 C CA . GLY B 1 102 ? 22.085 -2.151 -18.838 1.00 31.90 101 GLY B CA 1
ATOM 3207 C C . GLY B 1 102 ? 23.074 -2.078 -17.679 1.00 34.88 101 GLY B C 1
ATOM 3208 O O . GLY B 1 102 ? 23.130 -1.067 -16.953 1.00 34.39 101 GLY B O 1
ATOM 3209 N N . GLY B 1 103 ? 23.820 -3.168 -17.550 1.00 36.75 102 GLY B N 1
ATOM 3210 C CA . GLY B 1 103 ? 24.842 -3.361 -16.513 1.00 37.93 102 GLY B CA 1
ATOM 3211 C C . GLY B 1 103 ? 26.229 -3.248 -17.138 1.00 40.94 102 GLY B C 1
ATOM 3212 O O . GLY B 1 103 ? 26.358 -2.649 -18.220 1.00 40.79 102 GLY B O 1
ATOM 3213 N N . ASP B 1 104 ? 27.222 -3.804 -16.464 1.00 44.48 103 ASP B N 1
ATOM 3214 C CA . ASP B 1 104 ? 28.614 -3.758 -16.955 1.00 48.25 103 ASP B CA 1
ATOM 3215 C C . ASP B 1 104 ? 28.822 -4.632 -18.197 1.00 46.40 103 ASP B C 1
ATOM 3216 O O . ASP B 1 104 ? 29.679 -4.275 -19.028 1.00 45.96 103 ASP B O 1
ATOM 3221 N N . GLY B 1 105 ? 28.076 -5.714 -18.316 1.00 44.11 104 GLY B N 1
ATOM 3222 C CA . GLY B 1 105 ? 28.202 -6.572 -19.519 1.00 42.89 104 GLY B CA 1
ATOM 3223 C C . GLY B 1 105 ? 27.938 -5.650 -20.729 1.00 41.65 104 GLY B C 1
ATOM 3224 O O . GLY B 1 105 ? 28.736 -5.545 -21.676 1.00 42.26 104 GLY B O 1
ATOM 3225 N N . SER B 1 106 ? 26.818 -4.947 -20.650 1.00 37.79 105 SER B N 1
ATOM 3226 C CA . SER B 1 106 ? 26.328 -4.006 -21.653 1.00 34.73 105 SER B CA 1
ATOM 3227 C C . SER B 1 106 ? 27.275 -2.875 -21.991 1.00 35.26 105 SER B C 1
ATOM 3228 O O . SER B 1 106 ? 27.368 -2.473 -23.164 1.00 35.04 105 SER B O 1
ATOM 3231 N N . TYR B 1 107 ? 27.979 -2.377 -21.007 1.00 35.61 106 TYR B N 1
ATOM 3232 C CA . TYR B 1 107 ? 28.952 -1.291 -21.176 1.00 37.50 106 TYR B CA 1
ATOM 3233 C C . TYR B 1 107 ? 30.159 -1.718 -22.002 1.00 40.34 106 TYR B C 1
ATOM 3234 O O . TYR B 1 107 ? 30.728 -0.863 -22.713 1.00 40.83 106 TYR B O 1
ATOM 3243 N N . MET B 1 108 ? 30.543 -2.978 -21.901 1.00 42.38 107 MET B N 1
ATOM 3244 C CA . MET B 1 108 ? 31.686 -3.551 -22.624 1.00 43.94 107 MET B CA 1
ATOM 3245 C C . MET B 1 108 ? 31.351 -3.603 -24.125 1.00 42.40 107 MET B C 1
ATOM 3246 O O . MET B 1 108 ? 32.201 -3.261 -24.959 1.00 40.73 107 MET B O 1
ATOM 3251 N N . GLY B 1 109 ? 30.127 -4.026 -24.396 1.00 40.85 108 GLY B N 1
ATOM 3252 C CA . GLY B 1 109 ? 29.643 -4.113 -25.787 1.00 43.02 108 GLY B CA 1
ATOM 3253 C C . GLY B 1 109 ? 29.751 -2.724 -26.436 1.00 44.72 108 GLY B C 1
ATOM 3254 O O . GLY B 1 109 ? 30.263 -2.496 -27.546 1.00 45.60 108 GLY B O 1
ATOM 3255 N N . ALA B 1 110 ? 29.253 -1.766 -25.685 1.00 44.66 109 ALA B N 1
ATOM 3256 C CA . ALA B 1 110 ? 29.199 -0.346 -25.997 1.00 44.06 109 ALA B CA 1
ATOM 3257 C C . ALA B 1 110 ? 30.586 0.265 -26.193 1.00 43.64 109 ALA B C 1
ATOM 3258 O O . ALA B 1 110 ? 30.686 1.260 -26.934 1.00 43.52 109 ALA B O 1
ATOM 3260 N N . MET B 1 111 ? 31.592 -0.296 -25.551 1.00 43.03 110 MET B N 1
ATOM 3261 C CA . MET B 1 111 ? 32.967 0.210 -25.669 1.00 43.41 110 MET B CA 1
ATOM 3262 C C . MET B 1 111 ? 33.524 -0.243 -27.031 1.00 41.60 110 MET B C 1
ATOM 3263 O O . MET B 1 111 ? 34.215 0.486 -27.749 1.00 41.41 110 MET B O 1
ATOM 3268 N N . ARG B 1 112 ? 33.174 -1.470 -27.337 1.00 39.25 111 ARG B N 1
ATOM 3269 C CA . ARG B 1 112 ? 33.547 -2.144 -28.569 1.00 39.94 111 ARG B CA 1
ATOM 3270 C C . ARG B 1 112 ? 32.978 -1.343 -29.737 1.00 39.83 111 ARG B C 1
ATOM 3271 O O . ARG B 1 112 ? 33.732 -1.134 -30.710 1.00 40.55 111 ARG B O 1
ATOM 3279 N N . LEU B 1 113 ? 31.730 -0.921 -29.603 1.00 37.71 112 LEU B N 1
ATOM 3280 C CA . LEU B 1 113 ? 31.095 -0.148 -30.675 1.00 38.61 112 LEU B CA 1
ATOM 3281 C C . LEU B 1 113 ? 31.732 1.216 -30.909 1.00 41.15 112 LEU B C 1
ATOM 3282 O O . LEU B 1 113 ? 31.792 1.695 -32.059 1.00 43.69 112 LEU B O 1
ATOM 3287 N N . THR B 1 114 ? 32.200 1.832 -29.850 1.00 42.38 113 THR B N 1
ATOM 3288 C CA . THR B 1 114 ? 32.820 3.155 -29.862 1.00 43.81 113 THR B CA 1
ATOM 3289 C C . THR B 1 114 ? 34.120 3.166 -30.646 1.00 48.84 113 THR B C 1
ATOM 3290 O O . THR B 1 114 ? 34.334 4.055 -31.493 1.00 50.47 113 THR B O 1
ATOM 3294 N N . GLU B 1 115 ? 34.980 2.206 -30.356 1.00 53.76 114 GLU B N 1
ATOM 3295 C CA . GLU B 1 115 ? 36.278 2.103 -31.051 1.00 57.65 114 GLU B CA 1
ATOM 3296 C C . GLU B 1 115 ? 36.077 1.792 -32.529 1.00 59.25 114 GLU B C 1
ATOM 3297 O O . GLU B 1 115 ? 37.012 1.989 -33.320 1.00 59.52 114 GLU B O 1
ATOM 3303 N N . MET B 1 116 ? 34.879 1.340 -32.862 1.00 60.63 115 MET B N 1
ATOM 3304 C CA . MET B 1 116 ? 34.529 1.009 -34.248 1.00 63.42 115 MET B CA 1
ATOM 3305 C C . MET B 1 116 ? 33.772 2.183 -34.875 1.00 62.90 115 MET B C 1
ATOM 3306 O O . MET B 1 116 ? 33.018 1.993 -35.844 1.00 63.25 115 MET B O 1
ATOM 3311 N N . GLY B 1 117 ? 33.966 3.378 -34.340 1.00 60.27 116 GLY B N 1
ATOM 3312 C CA . GLY B 1 117 ? 33.375 4.619 -34.778 1.00 56.05 116 GLY B CA 1
ATOM 3313 C C . GLY B 1 117 ? 31.920 4.936 -34.542 1.00 54.79 116 GLY B C 1
ATOM 3314 O O . GLY B 1 117 ? 31.421 5.849 -35.237 1.00 53.31 116 GLY B O 1
ATOM 3315 N N . PHE B 1 118 ? 31.243 4.256 -33.632 1.00 53.86 117 PHE B N 1
ATOM 3316 C CA . PHE B 1 118 ? 29.830 4.488 -33.278 1.00 52.10 117 PHE B CA 1
ATOM 3317 C C . PHE B 1 118 ? 29.742 4.768 -31.754 1.00 48.19 117 PHE B C 1
ATOM 3318 O O . PHE B 1 118 ? 29.559 3.835 -30.959 1.00 45.62 117 PHE B O 1
ATOM 3326 N N . PRO B 1 119 ? 29.857 6.041 -31.417 1.00 43.94 118 PRO B N 1
ATOM 3327 C CA . PRO B 1 119 ? 29.816 6.504 -30.042 1.00 41.58 118 PRO B CA 1
ATOM 3328 C C . PRO B 1 119 ? 28.553 6.060 -29.310 1.00 39.54 118 PRO B C 1
ATOM 3329 O O . PRO B 1 119 ? 27.400 6.258 -29.732 1.00 37.39 118 PRO B O 1
ATOM 3333 N N . CYS B 1 120 ? 28.869 5.456 -28.161 1.00 35.54 119 CYS B N 1
ATOM 3334 C CA . CYS B 1 120 ? 27.849 4.925 -27.269 1.00 32.37 119 CYS B CA 1
ATOM 3335 C C . CYS B 1 120 ? 27.913 5.481 -25.854 1.00 31.06 119 CYS B C 1
ATOM 3336 O O . CYS B 1 120 ? 29.006 5.649 -25.282 1.00 29.93 119 CYS B O 1
ATOM 3339 N N . ILE B 1 121 ? 26.724 5.725 -25.319 1.00 29.52 120 ILE B N 1
ATOM 3340 C CA . ILE B 1 121 ? 26.574 6.204 -23.936 1.00 28.50 120 ILE B CA 1
ATOM 3341 C C . ILE B 1 121 ? 25.847 5.077 -23.170 1.00 28.76 120 ILE B C 1
ATOM 3342 O O . ILE B 1 121 ? 24.858 4.504 -23.678 1.00 26.42 120 ILE B O 1
ATOM 3347 N N . GLY B 1 122 ? 26.380 4.789 -21.981 1.00 28.02 121 GLY B N 1
ATOM 3348 C CA . GLY B 1 122 ? 25.801 3.763 -21.099 1.00 24.67 121 GLY B CA 1
ATOM 3349 C C . GLY B 1 122 ? 25.095 4.367 -19.884 1.00 22.78 121 GLY B C 1
ATOM 3350 O O . GLY B 1 122 ? 25.621 5.299 -19.256 1.00 22.06 121 GLY B O 1
ATOM 3351 N N . LEU B 1 123 ? 23.921 3.863 -19.572 1.00 23.32 122 LEU B N 1
ATOM 3352 C CA . LEU B 1 123 ? 23.064 4.225 -18.441 1.00 26.08 122 LEU B CA 1
ATOM 3353 C C . LEU B 1 123 ? 22.867 2.954 -17.580 1.00 29.56 122 LEU B C 1
ATOM 3354 O O . LEU B 1 123 ? 22.659 1.880 -18.181 1.00 33.03 122 LEU B O 1
ATOM 3359 N N . PRO B 1 124 ? 22.915 3.108 -16.264 1.00 28.48 123 PRO B N 1
ATOM 3360 C CA . PRO B 1 124 ? 22.747 2.011 -15.305 1.00 24.83 123 PRO B CA 1
ATOM 3361 C C . PRO B 1 124 ? 21.317 1.530 -15.088 1.00 24.25 123 PRO B C 1
ATOM 3362 O O . PRO B 1 124 ? 20.509 2.282 -14.523 1.00 23.15 123 PRO B O 1
ATOM 3366 N N . GLY B 1 125 ? 21.023 0.317 -15.516 1.00 23.31 124 GLY B N 1
ATOM 3367 C CA . GLY B 1 125 ? 19.698 -0.290 -15.357 1.00 23.36 124 GLY B CA 1
ATOM 3368 C C . GLY B 1 125 ? 19.902 -1.631 -14.629 1.00 25.58 124 GLY B C 1
ATOM 3369 O O . GLY B 1 125 ? 20.441 -2.595 -15.198 1.00 27.30 124 GLY B O 1
ATOM 3370 N N . THR B 1 126 ? 19.496 -1.675 -13.375 1.00 25.48 125 THR B N 1
ATOM 3371 C CA . THR B 1 126 ? 19.596 -2.869 -12.541 1.00 25.08 125 THR B CA 1
ATOM 3372 C C . THR B 1 126 ? 19.165 -2.623 -11.095 1.00 23.39 125 THR B C 1
ATOM 3373 O O . THR B 1 126 ? 19.556 -1.581 -10.545 1.00 22.35 125 THR B O 1
ATOM 3377 N N . ILE B 1 127 ? 18.428 -3.594 -10.571 1.00 21.72 126 ILE B N 1
ATOM 3378 C CA . ILE B 1 127 ? 17.984 -3.505 -9.172 1.00 23.37 126 ILE B CA 1
ATOM 3379 C C . ILE B 1 127 ? 19.117 -3.809 -8.184 1.00 22.89 126 ILE B C 1
ATOM 3380 O O . ILE B 1 127 ? 18.904 -3.533 -6.998 1.00 24.56 126 ILE B O 1
ATOM 3385 N N . ASP B 1 128 ? 20.230 -4.348 -8.609 1.00 23.03 127 ASP B N 1
ATOM 3386 C CA . ASP B 1 128 ? 21.348 -4.731 -7.753 1.00 25.89 127 ASP B CA 1
ATOM 3387 C C . ASP B 1 128 ? 22.186 -3.597 -7.156 1.00 28.85 127 ASP B C 1
ATOM 3388 O O . ASP B 1 12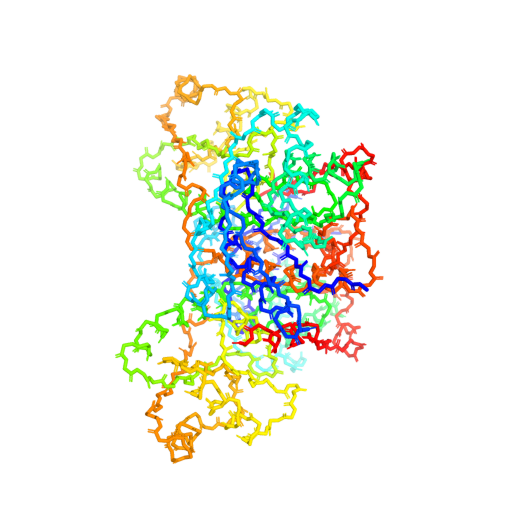8 ? 22.889 -3.904 -6.157 1.00 29.99 127 ASP B O 1
ATOM 3393 N N . ASN B 1 129 ? 22.150 -2.419 -7.734 1.00 27.74 128 ASN B N 1
ATOM 3394 C CA . ASN B 1 129 ? 22.925 -1.263 -7.273 1.00 29.07 128 ASN B CA 1
ATOM 3395 C C . ASN B 1 129 ? 24.428 -1.591 -7.229 1.00 31.30 128 ASN B C 1
ATOM 3396 O O . ASN B 1 129 ? 25.115 -1.096 -6.307 1.00 31.13 128 ASN B O 1
ATOM 3401 N N . ASP B 1 130 ? 24.890 -2.397 -8.169 1.00 32.80 129 ASP B N 1
ATOM 3402 C CA . ASP B 1 130 ? 26.289 -2.808 -8.228 1.00 36.75 129 ASP B CA 1
ATOM 3403 C C . ASP B 1 130 ? 27.123 -2.333 -9.412 1.00 37.90 129 ASP B C 1
ATOM 3404 O O . ASP B 1 130 ? 28.107 -3.056 -9.741 1.00 40.88 129 ASP B O 1
ATOM 3409 N N . ILE B 1 131 ? 26.796 -1.213 -9.999 1.00 37.80 130 ILE B N 1
ATOM 3410 C CA . ILE B 1 131 ? 27.590 -0.677 -11.124 1.00 37.80 130 ILE B CA 1
ATOM 3411 C C . ILE B 1 131 ? 28.524 0.381 -10.541 1.00 39.28 130 ILE B C 1
ATOM 3412 O O . ILE B 1 131 ? 28.032 1.252 -9.809 1.00 40.83 130 ILE B O 1
ATOM 3417 N N . LYS B 1 132 ? 29.794 0.319 -10.856 1.00 41.44 131 LYS B N 1
ATOM 3418 C CA . LYS B 1 132 ? 30.782 1.284 -10.358 1.00 43.31 131 LYS B CA 1
ATOM 3419 C C . LYS B 1 132 ? 30.653 2.671 -10.991 1.00 42.33 131 LYS B C 1
ATOM 3420 O O . LYS B 1 132 ? 30.427 2.847 -12.197 1.00 41.29 131 LYS B O 1
ATOM 3426 N N . GLY B 1 133 ? 30.792 3.657 -10.113 1.00 40.57 132 GLY B N 1
ATOM 3427 C CA . GLY B 1 133 ? 30.720 5.061 -10.512 1.00 38.83 132 GLY B CA 1
ATOM 3428 C C . GLY B 1 133 ? 29.324 5.647 -10.469 1.00 36.99 132 GLY B C 1
ATOM 3429 O O . GLY B 1 133 ? 29.052 6.650 -11.145 1.00 38.03 132 GLY B O 1
ATOM 3430 N N . THR B 1 134 ? 28.480 5.016 -9.672 1.00 34.06 133 THR B N 1
ATOM 3431 C CA . THR B 1 134 ? 27.091 5.500 -9.495 1.00 29.08 133 THR B CA 1
ATOM 3432 C C . THR B 1 134 ? 26.699 5.105 -8.078 1.00 28.63 133 THR B C 1
ATOM 3433 O O . THR B 1 134 ? 27.042 3.998 -7.630 1.00 27.10 133 THR B O 1
ATOM 3437 N N . ASP B 1 135 ? 26.073 6.034 -7.392 1.00 29.54 134 ASP B N 1
ATOM 3438 C CA . ASP B 1 135 ? 25.628 5.852 -5.997 1.00 30.00 134 ASP B CA 1
ATOM 3439 C C . ASP B 1 135 ? 24.411 4.920 -6.051 1.00 28.20 134 ASP B C 1
ATOM 3440 O O . ASP B 1 135 ? 24.257 4.105 -5.137 1.00 27.22 134 ASP B O 1
ATOM 3445 N N . TYR B 1 136 ? 23.661 5.110 -7.123 1.00 27.40 135 TYR B N 1
ATOM 3446 C CA . TYR B 1 136 ? 22.449 4.355 -7.424 1.00 28.43 135 TYR B CA 1
ATOM 3447 C C . TYR B 1 136 ? 22.337 4.076 -8.924 1.00 26.31 135 TYR B C 1
ATOM 3448 O O . TYR B 1 136 ? 22.882 4.768 -9.778 1.00 25.99 135 TYR B O 1
ATOM 3457 N N . THR B 1 137 ? 21.599 3.037 -9.211 1.00 24.64 136 THR B N 1
ATOM 3458 C CA . THR B 1 137 ? 21.258 2.504 -10.526 1.00 22.84 136 THR B CA 1
ATOM 3459 C C . THR B 1 137 ? 19.730 2.507 -10.615 1.00 24.36 136 THR B C 1
ATOM 3460 O O . THR B 1 137 ? 19.058 2.428 -9.561 1.00 24.70 136 THR B O 1
ATOM 3464 N N . ILE B 1 138 ? 19.192 2.611 -11.819 1.00 24.36 137 ILE B N 1
ATOM 3465 C CA . ILE B 1 138 ? 17.746 2.626 -12.047 1.00 23.98 137 ILE B CA 1
ATOM 3466 C C . ILE B 1 138 ? 17.157 1.239 -11.748 1.00 25.26 137 ILE B C 1
ATOM 3467 O O . ILE B 1 138 ? 17.616 0.229 -12.307 1.00 24.24 137 ILE B O 1
ATOM 3472 N N . GLY B 1 139 ? 16.145 1.245 -10.899 1.00 25.12 138 GLY B N 1
ATOM 3473 C CA . GLY B 1 139 ? 15.458 0.019 -10.485 1.00 24.15 138 GLY B CA 1
ATOM 3474 C C . GLY B 1 139 ? 15.741 -0.276 -9.005 1.00 24.10 138 GLY B C 1
ATOM 3475 O O . GLY B 1 139 ? 14.902 -0.937 -8.375 1.00 24.09 138 GLY B O 1
ATOM 3476 N N . PHE B 1 140 ? 16.853 0.213 -8.484 1.00 22.78 139 PHE B N 1
ATOM 3477 C CA . PHE B 1 140 ? 17.189 -0.042 -7.071 1.00 25.04 139 PHE B CA 1
ATOM 3478 C C . PHE B 1 140 ? 16.035 0.301 -6.120 1.00 25.81 139 PHE B C 1
ATOM 3479 O O . PHE B 1 140 ? 15.430 -0.561 -5.456 1.00 25.10 139 PHE B O 1
ATOM 3487 N N . PHE B 1 141 ? 15.726 1.581 -6.037 1.00 26.98 140 PHE B N 1
ATOM 3488 C CA . PHE B 1 141 ? 14.655 2.107 -5.184 1.00 24.11 140 PHE B CA 1
ATOM 3489 C C . PHE B 1 141 ? 13.338 1.373 -5.416 1.00 21.20 140 PHE B C 1
ATOM 3490 O O . PHE B 1 141 ? 12.647 1.211 -4.392 1.00 22.37 140 PHE B O 1
ATOM 3498 N N . THR B 1 142 ? 13.025 0.961 -6.630 1.00 16.54 141 THR B N 1
ATOM 3499 C CA . THR B 1 142 ? 11.736 0.271 -6.837 1.00 14.71 141 THR B CA 1
ATOM 3500 C C . THR B 1 142 ? 11.754 -1.083 -6.143 1.00 16.62 141 THR B C 1
ATOM 3501 O O . THR B 1 142 ? 10.733 -1.406 -5.506 1.00 18.39 141 THR B O 1
ATOM 3505 N N . ALA B 1 143 ? 12.858 -1.793 -6.262 1.00 16.82 142 ALA B N 1
ATOM 3506 C CA . ALA B 1 143 ? 13.031 -3.101 -5.621 1.00 18.84 142 ALA B CA 1
ATOM 3507 C C . ALA B 1 143 ? 12.991 -2.972 -4.089 1.00 20.32 142 ALA B C 1
ATOM 3508 O O . ALA B 1 143 ? 12.356 -3.807 -3.420 1.00 19.62 142 ALA B O 1
ATOM 3510 N N . LEU B 1 144 ? 13.650 -1.955 -3.553 1.00 20.26 143 LEU B N 1
ATOM 3511 C CA . LEU B 1 144 ? 13.742 -1.642 -2.132 1.00 19.05 143 LEU B CA 1
ATOM 3512 C C . LEU B 1 144 ? 12.337 -1.607 -1.507 1.00 18.03 143 LEU B C 1
ATOM 3513 O O . LEU B 1 144 ? 12.165 -2.216 -0.431 1.00 19.24 143 LEU B O 1
ATOM 3518 N N . SER B 1 145 ? 11.453 -0.937 -2.203 1.00 15.18 144 SER B N 1
ATOM 3519 C CA . SER B 1 145 ? 10.061 -0.827 -1.786 1.00 18.43 144 SER B CA 1
ATOM 3520 C C . SER B 1 145 ? 9.335 -2.158 -1.891 1.00 20.33 144 SER B C 1
ATOM 3521 O O . SER B 1 145 ? 8.429 -2.423 -1.070 1.00 24.47 144 SER B O 1
ATOM 3524 N N . THR B 1 146 ? 9.652 -2.975 -2.886 1.00 20.62 145 THR B N 1
ATOM 3525 C CA . THR B 1 146 ? 8.961 -4.281 -3.011 1.00 20.83 145 THR B CA 1
ATOM 3526 C C . THR B 1 146 ? 9.352 -5.193 -1.827 1.00 20.25 145 THR B C 1
ATOM 3527 O O . THR B 1 146 ? 8.523 -5.886 -1.205 1.00 16.29 145 THR B O 1
ATOM 3531 N N . VAL B 1 147 ? 10.637 -5.151 -1.506 1.00 19.63 146 VAL B N 1
ATOM 3532 C CA . VAL B 1 147 ? 11.200 -5.945 -0.411 1.00 21.28 146 VAL B CA 1
ATOM 3533 C C . VAL B 1 147 ? 10.654 -5.513 0.959 1.00 22.04 146 VAL B C 1
ATOM 3534 O O . VAL B 1 147 ? 10.261 -6.402 1.762 1.00 21.64 146 VAL B O 1
ATOM 3538 N N . VAL B 1 148 ? 10.644 -4.199 1.171 1.00 18.18 147 VAL B N 1
ATOM 3539 C CA . VAL B 1 148 ? 10.166 -3.675 2.464 1.00 15.68 147 VAL B CA 1
ATOM 3540 C C . VAL B 1 148 ? 8.680 -3.971 2.640 1.00 16.31 147 VAL B C 1
ATOM 3541 O O . VAL B 1 148 ? 8.209 -4.242 3.770 1.00 15.23 147 VAL B O 1
ATOM 3545 N N . GLU B 1 149 ? 7.972 -3.905 1.523 1.00 16.22 148 GLU B N 1
ATOM 3546 C CA . GLU B 1 149 ? 6.516 -4.159 1.538 1.00 16.94 148 GLU B CA 1
ATOM 3547 C C . GLU B 1 149 ? 6.290 -5.603 1.982 1.00 14.14 148 GLU B C 1
ATOM 3548 O O . GLU B 1 149 ? 5.327 -5.878 2.705 1.00 10.69 148 GLU B O 1
ATOM 3554 N N . ALA B 1 150 ? 7.180 -6.483 1.535 1.00 12.27 149 ALA B N 1
ATOM 3555 C CA . ALA B 1 150 ? 7.153 -7.906 1.866 1.00 14.03 149 ALA B CA 1
ATOM 3556 C C . ALA B 1 150 ? 7.480 -8.128 3.355 1.00 15.97 149 ALA B C 1
ATOM 3557 O O . ALA B 1 150 ? 6.771 -8.903 4.015 1.00 18.11 149 ALA B O 1
ATOM 3559 N N . ILE B 1 151 ? 8.541 -7.477 3.805 1.00 13.85 150 ILE B N 1
ATOM 3560 C CA . ILE B 1 151 ? 8.958 -7.548 5.210 1.00 12.49 150 ILE B CA 1
ATOM 3561 C C . ILE B 1 151 ? 7.826 -7.063 6.120 1.00 15.27 150 ILE B C 1
ATOM 3562 O O . ILE B 1 151 ? 7.601 -7.704 7.168 1.00 17.61 150 ILE B O 1
ATOM 3567 N N . ASP B 1 152 ? 7.105 -6.020 5.775 1.00 14.86 151 ASP B N 1
ATOM 3568 C CA . ASP B 1 152 ? 5.976 -5.499 6.558 1.00 16.51 151 ASP B CA 1
ATOM 3569 C C . ASP B 1 152 ? 4.915 -6.611 6.725 1.00 16.90 151 ASP B C 1
ATOM 3570 O O . ASP B 1 152 ? 4.424 -6.820 7.861 1.00 17.78 151 ASP B O 1
ATOM 3575 N N . ARG B 1 153 ? 4.572 -7.274 5.628 1.00 13.64 152 ARG B N 1
ATOM 3576 C CA . ARG B 1 153 ? 3.573 -8.354 5.720 1.00 14.23 152 ARG B CA 1
ATOM 3577 C C . ARG B 1 153 ? 4.071 -9.509 6.605 1.00 15.93 152 ARG B C 1
ATOM 3578 O O . ARG B 1 153 ? 3.248 -10.111 7.339 1.00 14.33 152 ARG B O 1
ATOM 3586 N N . LEU B 1 154 ? 5.362 -9.808 6.517 1.00 14.97 153 LEU B N 1
ATOM 3587 C CA . LEU B 1 154 ? 5.983 -10.889 7.286 1.00 17.47 153 LEU B CA 1
ATOM 3588 C C . LEU B 1 154 ? 6.001 -10.572 8.781 1.00 19.49 153 LEU B C 1
ATOM 3589 O O . LEU B 1 154 ? 5.872 -11.505 9.596 1.00 20.54 153 LEU B O 1
ATOM 3594 N N . ARG B 1 155 ? 6.122 -9.305 9.123 1.00 20.84 154 ARG B N 1
ATOM 3595 C CA . ARG B 1 155 ? 6.111 -8.900 10.540 1.00 20.63 154 ARG B CA 1
ATOM 3596 C C . ARG B 1 155 ? 4.761 -9.229 11.181 1.00 22.63 154 ARG B C 1
ATOM 3597 O O . ARG B 1 155 ? 4.677 -9.731 12.322 1.00 23.87 154 ARG B O 1
ATOM 3605 N N . ASP B 1 156 ? 3.689 -8.952 10.455 1.00 22.35 155 ASP B N 1
ATOM 3606 C CA . ASP B 1 156 ? 2.320 -9.193 10.920 1.00 22.58 155 ASP B CA 1
ATOM 3607 C C . ASP B 1 156 ? 2.078 -10.663 11.294 1.00 23.86 155 ASP B C 1
ATOM 3608 O O . ASP B 1 156 ? 1.552 -10.952 12.387 1.00 22.94 155 ASP B O 1
ATOM 3613 N N . THR B 1 157 ? 2.478 -11.503 10.342 1.00 21.45 156 THR B N 1
ATOM 3614 C CA . THR B 1 157 ? 2.302 -12.945 10.496 1.00 21.08 156 THR B CA 1
ATOM 3615 C C . THR B 1 157 ? 3.295 -13.495 11.516 1.00 22.76 156 THR B C 1
ATOM 3616 O O . THR B 1 157 ? 2.869 -14.345 12.319 1.00 25.05 156 THR B O 1
ATOM 3620 N N . SER B 1 158 ? 4.522 -13.022 11.499 1.00 21.94 157 SER B N 1
ATOM 3621 C CA . SER B 1 158 ? 5.556 -13.481 12.429 1.00 23.13 157 SER B CA 1
ATOM 3622 C C . SER B 1 158 ? 5.164 -13.185 13.878 1.00 23.80 157 SER B C 1
ATOM 3623 O O . SER B 1 158 ? 5.381 -14.038 14.775 1.00 23.55 157 SER B O 1
ATOM 3626 N N . SER B 1 159 ? 4.611 -12.007 14.087 1.00 22.95 158 SER B N 1
ATOM 3627 C CA . SER B 1 159 ? 4.163 -11.584 15.418 1.00 24.31 158 SER B CA 1
ATOM 3628 C C . SER B 1 159 ? 3.078 -12.541 15.932 1.00 25.24 158 SER B C 1
ATOM 3629 O O . SER B 1 159 ? 3.213 -13.115 17.020 1.00 27.96 158 SER B O 1
ATOM 3632 N N . SER B 1 160 ? 2.040 -12.706 15.137 1.00 24.17 159 SER B N 1
ATOM 3633 C CA . SER B 1 160 ? 0.905 -13.550 15.475 1.00 24.94 159 SER B CA 1
ATOM 3634 C C . SER B 1 160 ? 1.285 -14.915 16.036 1.00 27.66 159 SER B C 1
ATOM 3635 O O . SER B 1 160 ? 0.594 -15.434 16.940 1.00 28.87 159 SER B O 1
ATOM 3638 N N . HIS B 1 161 ? 2.358 -15.471 15.518 1.00 28.51 160 HIS B N 1
ATOM 3639 C CA . HIS B 1 161 ? 2.799 -16.811 15.910 1.00 30.15 160 HIS B CA 1
ATOM 3640 C C . HIS B 1 161 ? 4.126 -16.874 16.617 1.00 31.27 160 HIS B C 1
ATOM 3641 O O . HIS B 1 161 ? 4.642 -18.002 16.760 1.00 33.46 160 HIS B O 1
ATOM 3648 N N . GLN B 1 162 ? 4.658 -15.749 17.037 1.00 33.63 161 GLN B N 1
ATOM 3649 C CA . GLN B 1 162 ? 5.957 -15.738 17.747 1.00 36.75 161 GLN B CA 1
ATOM 3650 C C . GLN B 1 162 ? 7.036 -16.524 17.009 1.00 33.89 161 GLN B C 1
ATOM 3651 O O . GLN B 1 162 ? 7.792 -17.322 17.573 1.00 32.47 161 GLN B O 1
ATOM 3657 N N . ARG B 1 163 ? 7.114 -16.256 15.718 1.00 32.32 162 ARG B N 1
ATOM 3658 C CA . ARG B 1 163 ? 8.047 -16.890 14.797 1.00 29.57 162 ARG B CA 1
ATOM 3659 C C . ARG B 1 163 ? 9.234 -16.023 14.376 1.00 27.69 162 ARG B C 1
ATOM 3660 O O . ARG B 1 163 ? 9.279 -14.816 14.602 1.00 29.22 162 ARG B O 1
ATOM 3668 N N . ILE B 1 164 ? 10.181 -16.701 13.773 1.00 24.33 163 ILE B N 1
ATOM 3669 C CA . ILE B 1 164 ? 11.407 -16.187 13.203 1.00 23.77 163 ILE B CA 1
ATOM 3670 C C . ILE B 1 164 ? 11.223 -16.382 11.676 1.00 25.58 163 ILE B C 1
ATOM 3671 O O . ILE B 1 164 ? 10.836 -17.472 11.211 1.00 26.43 163 ILE B O 1
ATOM 3676 N N . SER B 1 165 ? 11.510 -15.321 10.963 1.00 25.64 164 SER B N 1
ATOM 3677 C CA . SER B 1 165 ? 11.366 -15.378 9.488 1.00 25.22 164 SER B CA 1
ATOM 3678 C C . SER B 1 165 ? 12.694 -15.022 8.843 1.00 23.13 164 SER B C 1
ATOM 3679 O O . SER B 1 165 ? 13.347 -14.024 9.197 1.00 23.72 164 SER B O 1
ATOM 3682 N N . VAL B 1 166 ? 13.106 -15.873 7.923 1.00 20.13 165 VAL B N 1
ATOM 3683 C CA . VAL B 1 166 ? 14.380 -15.632 7.187 1.00 20.98 165 VAL B CA 1
ATOM 3684 C C . VAL B 1 166 ? 13.884 -15.155 5.813 1.00 22.64 165 VAL B C 1
ATOM 3685 O O . VAL B 1 166 ? 12.961 -15.832 5.311 1.00 24.81 165 VAL B O 1
ATOM 3689 N N . VAL B 1 167 ? 14.431 -14.076 5.297 1.00 20.53 166 VAL B N 1
ATOM 3690 C CA . VAL B 1 167 ? 13.990 -13.558 3.985 1.00 18.91 166 VAL B CA 1
ATOM 3691 C C . VAL B 1 167 ? 15.211 -13.441 3.070 1.00 20.83 166 VAL B C 1
ATOM 3692 O O . VAL B 1 167 ? 16.205 -12.754 3.420 1.00 19.40 166 VAL B O 1
ATOM 3696 N N . GLU B 1 168 ? 15.081 -14.155 1.951 1.00 21.06 167 GLU B N 1
ATOM 3697 C CA . GLU B 1 168 ? 16.182 -14.161 0.959 1.00 20.78 167 GLU B CA 1
ATOM 3698 C C . GLU B 1 168 ? 15.855 -13.072 -0.071 1.00 20.95 167 GLU B C 1
ATOM 3699 O O . GLU B 1 168 ? 14.824 -13.029 -0.752 1.00 19.29 167 GLU B O 1
ATOM 3705 N N . VAL B 1 169 ? 16.791 -12.155 -0.121 1.00 21.23 168 VAL B N 1
ATOM 3706 C CA . VAL B 1 169 ? 16.774 -10.957 -0.963 1.00 21.84 168 VAL B CA 1
ATOM 3707 C C . VAL B 1 169 ? 17.732 -11.068 -2.147 1.00 23.69 168 VAL B C 1
ATOM 3708 O O . VAL B 1 169 ? 18.791 -11.723 -2.044 1.00 24.87 168 VAL B O 1
ATOM 3712 N N . MET B 1 170 ? 17.345 -10.409 -3.237 1.00 23.20 169 MET B N 1
ATOM 3713 C CA . MET B 1 170 ? 18.202 -10.415 -4.439 1.00 22.41 169 MET B CA 1
ATOM 3714 C C . MET B 1 170 ? 19.369 -9.452 -4.228 1.00 22.42 169 MET B C 1
ATOM 3715 O O . MET B 1 170 ? 19.434 -8.703 -3.242 1.00 20.93 169 MET B O 1
ATOM 3720 N N . GLY B 1 171 ? 20.281 -9.497 -5.183 1.00 25.14 170 GLY B N 1
ATOM 3721 C CA . GLY B 1 171 ? 21.462 -8.629 -5.156 1.00 29.90 170 GLY B CA 1
ATOM 3722 C C . GLY B 1 171 ? 22.692 -9.328 -5.719 1.00 33.32 170 GLY B C 1
ATOM 3723 O O . GLY B 1 171 ? 23.690 -8.631 -5.982 1.00 33.35 170 GLY B O 1
ATOM 3724 N N . ARG B 1 172 ? 22.569 -10.634 -5.859 1.00 36.31 171 ARG B N 1
ATOM 3725 C CA . ARG B 1 172 ? 23.706 -11.426 -6.409 1.00 42.04 171 ARG B CA 1
ATOM 3726 C C . ARG B 1 172 ? 24.934 -11.274 -5.536 1.00 41.03 171 ARG B C 1
ATOM 3727 O O . ARG B 1 172 ? 25.033 -12.061 -4.557 1.00 42.77 171 ARG B O 1
ATOM 3735 N N . TYR B 1 173 ? 25.867 -10.376 -5.736 1.00 39.62 172 TYR B N 1
ATOM 3736 C CA . TYR B 1 173 ? 27.061 -10.240 -4.898 1.00 38.21 172 TYR B CA 1
ATOM 3737 C C . TYR B 1 173 ? 27.167 -8.920 -4.169 1.00 34.49 172 TYR B C 1
ATOM 3738 O O . TYR B 1 173 ? 28.224 -8.548 -3.630 1.00 33.20 172 TYR B O 1
ATOM 3747 N N . CYS B 1 174 ? 26.058 -8.218 -4.155 1.00 32.38 173 CYS B N 1
ATOM 3748 C CA . CYS B 1 174 ? 25.953 -6.890 -3.522 1.00 31.04 173 CYS B CA 1
ATOM 3749 C C . CYS B 1 174 ? 24.842 -6.887 -2.476 1.00 30.66 173 CYS B C 1
ATOM 3750 O O . CYS B 1 174 ? 23.677 -7.207 -2.798 1.00 31.47 173 CYS B O 1
ATOM 3753 N N . GLY B 1 175 ? 25.232 -6.517 -1.264 1.00 27.70 174 GLY B N 1
ATOM 3754 C CA . GLY B 1 175 ? 24.324 -6.459 -0.126 1.00 26.06 174 GLY B CA 1
ATOM 3755 C C . GLY B 1 175 ? 23.571 -5.155 0.055 1.00 26.91 174 GLY B C 1
ATOM 3756 O O . GLY B 1 175 ? 22.886 -5.009 1.099 1.00 29.19 174 GLY B O 1
ATOM 3757 N N . ASP B 1 176 ? 23.640 -4.245 -0.903 1.00 24.11 175 ASP B N 1
ATOM 3758 C CA . ASP B 1 176 ? 22.931 -2.969 -0.777 1.00 24.88 175 ASP B CA 1
ATOM 3759 C C . ASP B 1 176 ? 21.428 -3.157 -0.554 1.00 24.22 175 ASP B C 1
ATOM 3760 O O . ASP B 1 176 ? 20.864 -2.534 0.375 1.00 24.04 175 ASP B O 1
ATOM 3765 N N . LEU B 1 177 ? 20.811 -3.957 -1.403 1.00 22.32 176 LEU B N 1
ATOM 3766 C CA . LEU B 1 177 ? 19.351 -4.159 -1.260 1.00 22.97 176 LEU B CA 1
ATOM 3767 C C . LEU B 1 177 ? 18.951 -4.765 0.080 1.00 22.97 176 LEU B C 1
ATOM 3768 O O . LEU B 1 177 ? 17.976 -4.316 0.714 1.00 23.22 176 LEU B O 1
ATOM 3773 N N . THR B 1 178 ? 19.685 -5.778 0.505 1.00 22.41 177 THR B N 1
ATOM 3774 C CA . THR B 1 178 ? 19.477 -6.472 1.764 1.00 20.48 177 THR B CA 1
ATOM 3775 C C . THR B 1 178 ? 19.611 -5.488 2.944 1.00 23.00 177 THR B C 1
ATOM 3776 O O . THR B 1 178 ? 18.675 -5.357 3.756 1.00 24.07 177 THR B O 1
ATOM 3780 N N . LEU B 1 179 ? 20.769 -4.841 2.998 1.00 22.71 178 LEU B N 1
ATOM 3781 C CA . LEU B 1 179 ? 21.072 -3.915 4.076 1.00 25.40 178 LEU B CA 1
ATOM 3782 C C . LEU B 1 179 ? 20.088 -2.763 4.241 1.00 24.97 178 LEU B C 1
ATOM 3783 O O . LEU B 1 179 ? 19.725 -2.372 5.373 1.00 24.37 178 LEU B O 1
ATOM 3788 N N . ALA B 1 180 ? 19.686 -2.210 3.112 1.00 24.04 179 ALA B N 1
ATOM 3789 C CA . ALA B 1 180 ? 18.740 -1.067 3.184 1.00 22.42 179 ALA B CA 1
ATOM 3790 C C . ALA B 1 180 ? 17.402 -1.595 3.696 1.00 20.23 179 ALA B C 1
ATOM 3791 O O . ALA B 1 180 ? 16.726 -0.986 4.560 1.00 20.44 179 ALA B O 1
ATOM 3793 N N . ALA B 1 181 ? 17.030 -2.754 3.181 1.00 17.21 180 ALA B N 1
ATOM 3794 C CA . ALA B 1 181 ? 15.766 -3.404 3.549 1.00 15.50 180 ALA B CA 1
ATOM 3795 C C . ALA B 1 181 ? 15.706 -3.677 5.057 1.00 14.00 180 ALA B C 1
ATOM 3796 O O . ALA B 1 181 ? 14.628 -3.491 5.632 1.00 11.42 180 ALA B O 1
ATOM 3798 N N . ALA B 1 182 ? 16.843 -4.102 5.577 1.00 14.58 181 ALA B N 1
ATOM 3799 C CA . ALA B 1 182 ? 16.984 -4.481 6.987 1.00 17.75 181 ALA B CA 1
ATOM 3800 C C . ALA B 1 182 ? 16.793 -3.304 7.940 1.00 20.55 181 ALA B C 1
ATOM 3801 O O . ALA B 1 182 ? 16.222 -3.497 9.047 1.00 21.64 181 ALA B O 1
ATOM 3803 N N . ILE B 1 183 ? 17.301 -2.158 7.486 1.00 19.81 182 ILE B N 1
ATOM 3804 C CA . ILE B 1 183 ? 17.128 -0.973 8.380 1.00 20.37 182 ILE B CA 1
ATOM 3805 C C . ILE B 1 183 ? 15.650 -0.584 8.329 1.00 21.24 182 ILE B C 1
ATOM 3806 O O . ILE B 1 183 ? 15.005 -0.511 9.374 1.00 22.83 182 ILE B O 1
ATOM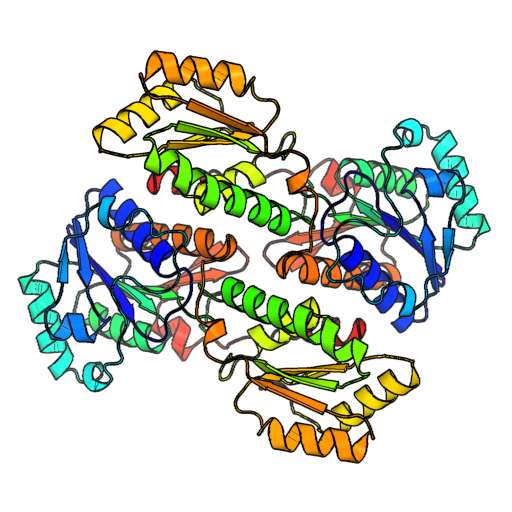 3811 N N . ALA B 1 184 ? 15.142 -0.407 7.114 1.00 20.25 183 ALA B N 1
ATOM 3812 C CA . ALA B 1 184 ? 13.762 -0.015 6.843 1.00 16.55 183 ALA B CA 1
ATOM 3813 C C . ALA B 1 184 ? 12.706 -0.950 7.402 1.00 16.70 183 ALA B C 1
ATOM 3814 O O . ALA B 1 184 ? 11.538 -0.508 7.562 1.00 16.76 183 ALA B O 1
ATOM 3816 N N . GLY B 1 185 ? 13.054 -2.197 7.670 1.00 17.56 184 GLY B N 1
ATOM 3817 C CA . GLY B 1 185 ? 12.060 -3.152 8.209 1.00 18.85 184 GLY B CA 1
ATOM 3818 C C . GLY B 1 185 ? 12.264 -3.453 9.694 1.00 19.26 184 GLY B C 1
ATOM 3819 O O . GLY B 1 185 ? 11.457 -4.152 10.319 1.00 18.81 184 GLY B O 1
ATOM 3820 N N . GLY B 1 186 ? 13.350 -2.956 10.245 1.00 19.18 185 GLY B N 1
ATOM 3821 C CA . GLY B 1 186 ? 13.739 -3.136 11.638 1.00 19.48 185 GLY B CA 1
ATOM 3822 C C . GLY B 1 186 ? 14.054 -4.605 11.926 1.00 18.81 185 GLY B C 1
ATOM 3823 O O . GLY B 1 186 ? 13.604 -5.123 12.963 1.00 19.18 185 GLY B O 1
ATOM 3824 N N . CYS B 1 187 ? 14.803 -5.188 11.012 1.00 17.03 186 CYS B N 1
ATOM 3825 C CA . CYS B 1 187 ? 15.193 -6.597 11.123 1.00 18.69 186 CYS B CA 1
ATOM 3826 C C . CYS B 1 187 ? 16.134 -6.789 12.308 1.00 18.92 186 CYS B C 1
ATOM 3827 O O . CYS B 1 187 ? 16.782 -5.808 12.704 1.00 18.06 186 CYS B O 1
ATOM 3830 N N . GLU B 1 188 ? 16.141 -8.035 12.777 1.00 18.26 187 GLU B N 1
ATOM 3831 C CA . GLU B 1 188 ? 16.976 -8.385 13.932 1.00 20.71 187 GLU B CA 1
ATOM 3832 C C . GLU B 1 188 ? 18.403 -8.786 13.591 1.00 24.62 187 GLU B C 1
ATOM 3833 O O . GLU B 1 188 ? 19.298 -8.735 14.475 1.00 26.11 187 GLU B O 1
ATOM 3839 N N . PHE B 1 189 ? 18.604 -9.176 12.343 1.00 25.46 188 PHE B N 1
ATOM 3840 C CA . PHE B 1 189 ? 19.933 -9.594 11.871 1.00 26.99 188 PHE B CA 1
ATOM 3841 C C . PHE B 1 189 ? 20.007 -9.475 10.343 1.00 30.01 188 PHE B C 1
ATOM 3842 O O . PHE B 1 189 ? 19.018 -9.696 9.621 1.00 30.18 188 PHE B O 1
ATOM 3850 N N . VAL B 1 190 ? 21.226 -9.134 9.918 1.00 29.87 189 VAL B N 1
ATOM 3851 C CA . VAL B 1 190 ? 21.493 -8.961 8.477 1.00 29.10 189 VAL B CA 1
ATOM 3852 C C . VAL B 1 190 ? 22.734 -9.715 8.033 1.00 29.65 189 VAL B C 1
ATOM 3853 O O . VAL B 1 190 ? 23.800 -9.640 8.662 1.00 30.14 189 VAL B O 1
ATOM 3857 N N . VAL B 1 191 ? 22.605 -10.461 6.938 1.00 29.87 190 VAL B N 1
ATOM 3858 C CA . VAL B 1 191 ? 23.710 -11.243 6.357 1.00 29.98 190 VAL B CA 1
ATOM 3859 C C . VAL B 1 191 ? 23.950 -10.863 4.887 1.00 29.29 190 VAL B C 1
ATOM 3860 O O . VAL B 1 191 ? 23.146 -11.219 4.012 1.00 29.83 190 VAL B O 1
ATOM 3864 N N . VAL B 1 192 ? 25.049 -10.187 4.661 1.00 28.35 191 VAL B N 1
ATOM 3865 C CA . VAL B 1 192 ? 25.490 -9.693 3.351 1.00 28.58 191 VAL B CA 1
ATOM 3866 C C . VAL B 1 192 ? 26.840 -10.319 2.993 1.00 31.60 191 VAL B C 1
ATOM 3867 O O . VAL B 1 192 ? 27.632 -10.633 3.890 1.00 30.97 191 VAL B O 1
ATOM 3871 N N . PRO B 1 193 ? 27.060 -10.491 1.696 1.00 35.20 192 PRO B N 1
ATOM 3872 C CA . PRO B 1 193 ? 28.284 -11.093 1.167 1.00 36.35 192 PRO B CA 1
ATOM 3873 C C . PRO B 1 193 ? 29.583 -10.410 1.555 1.00 37.75 192 PRO B C 1
ATOM 3874 O O . PRO B 1 193 ? 30.643 -11.076 1.606 1.00 37.80 192 PRO B O 1
ATOM 3878 N N . GLU B 1 194 ? 29.509 -9.121 1.817 1.00 39.08 193 GLU B N 1
ATOM 3879 C CA . GLU B 1 194 ? 30.685 -8.315 2.166 1.00 42.91 193 GLU B CA 1
ATOM 3880 C C . GLU B 1 194 ? 31.207 -8.489 3.585 1.00 45.10 193 GLU B C 1
ATOM 3881 O O . GLU B 1 194 ? 32.306 -7.969 3.899 1.00 46.35 193 GLU B O 1
ATOM 3887 N N . VAL B 1 195 ? 30.459 -9.191 4.409 1.00 46.86 194 VAL B N 1
ATOM 3888 C CA . VAL B 1 195 ? 30.868 -9.408 5.810 1.00 49.88 194 VAL B CA 1
ATOM 3889 C C . VAL B 1 195 ? 30.872 -10.899 6.106 1.00 53.60 194 VAL B C 1
ATOM 3890 O O . VAL B 1 195 ? 29.984 -11.628 5.613 1.00 54.78 194 VAL B O 1
ATOM 3894 N N . GLU B 1 196 ? 31.874 -11.299 6.884 1.00 57.25 195 GLU B N 1
ATOM 3895 C CA . GLU B 1 196 ? 31.986 -12.715 7.269 1.00 61.09 195 GLU B CA 1
ATOM 3896 C C . GLU B 1 196 ? 30.742 -13.082 8.084 1.00 59.20 195 GLU B C 1
ATOM 3897 O O . GLU B 1 196 ? 30.371 -12.352 9.019 1.00 57.79 195 GLU B O 1
ATOM 3903 N N . PHE B 1 197 ? 30.124 -14.180 7.702 1.00 57.61 196 PHE B N 1
ATOM 3904 C CA . PHE B 1 197 ? 28.906 -14.679 8.365 1.00 57.92 196 PHE B CA 1
ATOM 3905 C C . PHE B 1 197 ? 29.250 -15.742 9.415 1.00 58.46 196 PHE B C 1
ATOM 3906 O O . PHE B 1 197 ? 29.942 -16.737 9.168 1.00 58.58 196 PHE B O 1
ATOM 3914 N N . SER B 1 198 ? 28.718 -15.476 10.594 1.00 58.73 197 SER B N 1
ATOM 3915 C CA . SER B 1 198 ? 28.867 -16.316 11.792 1.00 58.03 197 SER B CA 1
ATOM 3916 C C . SER B 1 198 ? 27.492 -16.792 12.257 1.00 56.78 197 SER B C 1
ATOM 3917 O O . SER B 1 198 ? 26.765 -15.994 12.866 1.00 55.26 197 SER B O 1
ATOM 3920 N N . ARG B 1 199 ? 27.181 -18.035 11.938 1.00 57.41 198 ARG B N 1
ATOM 3921 C CA . ARG B 1 199 ? 25.893 -18.647 12.314 1.00 58.35 198 ARG B CA 1
ATOM 3922 C C . ARG B 1 199 ? 25.673 -18.443 13.819 1.00 58.09 198 ARG B C 1
ATOM 3923 O O . ARG B 1 199 ? 24.552 -18.323 14.330 1.00 55.94 198 ARG B O 1
ATOM 3931 N N . GLU B 1 200 ? 26.784 -18.379 14.519 1.00 59.87 199 GLU B N 1
ATOM 3932 C CA . GLU B 1 200 ? 26.871 -18.192 15.971 1.00 63.04 199 GLU B CA 1
ATOM 3933 C C . GLU B 1 200 ? 26.469 -16.801 16.427 1.00 62.51 199 GLU B C 1
ATOM 3934 O O . GLU B 1 200 ? 25.661 -16.658 17.369 1.00 61.82 199 GLU B O 1
ATOM 3940 N N . ASP B 1 201 ? 26.974 -15.760 15.789 1.00 62.49 200 ASP B N 1
ATOM 3941 C CA . ASP B 1 201 ? 26.633 -14.363 16.129 1.00 61.69 200 ASP B CA 1
ATOM 3942 C C . ASP B 1 201 ? 25.113 -14.178 15.950 1.00 57.72 200 ASP B C 1
ATOM 3943 O O . ASP B 1 201 ? 24.446 -13.416 16.661 1.00 55.95 200 ASP B O 1
ATOM 3948 N N . LEU B 1 202 ? 24.610 -14.891 14.960 1.00 53.71 201 LEU B N 1
ATOM 3949 C CA . LEU B 1 202 ? 23.200 -14.893 14.582 1.00 49.75 201 LEU B CA 1
ATOM 3950 C C . LEU B 1 202 ? 22.334 -15.502 15.686 1.00 47.77 201 LEU B C 1
ATOM 3951 O O . LEU B 1 202 ? 21.308 -14.919 16.098 1.00 47.39 201 LEU B O 1
ATOM 3956 N N . VAL B 1 203 ? 22.772 -16.670 16.127 1.00 45.52 202 VAL B N 1
ATOM 3957 C CA . VAL B 1 203 ? 22.028 -17.399 17.179 1.00 44.17 202 VAL B CA 1
ATOM 3958 C C . VAL B 1 203 ? 21.966 -16.580 18.459 1.00 43.74 202 VAL B C 1
ATOM 3959 O O . VAL B 1 203 ? 20.879 -16.437 19.049 1.00 43.26 202 VAL B O 1
ATOM 3963 N N . ASN B 1 204 ? 23.100 -16.039 18.838 1.00 43.65 203 ASN B N 1
ATOM 3964 C CA . ASN B 1 204 ? 23.220 -15.207 20.052 1.00 44.62 203 ASN B CA 1
ATOM 3965 C C . ASN B 1 204 ? 22.294 -13.997 20.035 1.00 42.32 203 ASN B C 1
ATOM 3966 O O . ASN B 1 204 ? 21.576 -13.707 21.013 1.00 40.26 203 ASN B O 1
ATOM 3971 N N . GLU B 1 205 ? 22.318 -13.312 18.901 1.00 39.77 204 GLU B N 1
ATOM 3972 C CA . GLU B 1 205 ? 21.492 -12.132 18.682 1.00 37.75 204 GLU B CA 1
ATOM 3973 C C . GLU B 1 205 ? 20.011 -12.506 18.756 1.00 35.78 204 GLU B C 1
ATOM 3974 O O . GLU B 1 205 ? 19.207 -11.733 19.330 1.00 35.15 204 GLU B O 1
ATOM 3980 N N . ILE B 1 206 ? 19.652 -13.671 18.232 1.00 32.51 205 ILE B N 1
ATOM 3981 C CA . ILE B 1 206 ? 18.244 -14.087 18.280 1.00 33.10 205 ILE B CA 1
ATOM 3982 C C . ILE B 1 206 ? 17.769 -14.402 19.693 1.00 34.09 205 ILE B C 1
ATOM 3983 O O . ILE B 1 206 ? 16.638 -14.018 20.055 1.00 33.73 205 ILE B O 1
ATOM 3988 N N . LYS B 1 207 ? 18.591 -15.107 20.449 1.00 36.08 206 LYS B N 1
ATOM 3989 C CA . LYS B 1 207 ? 18.243 -15.482 21.835 1.00 37.15 206 LYS B CA 1
ATOM 3990 C C . LYS B 1 207 ? 18.183 -14.237 22.729 1.00 34.66 206 LYS B C 1
ATOM 3991 O O . LYS B 1 207 ? 17.270 -14.130 23.577 1.00 32.42 206 LYS B O 1
ATOM 3997 N N . ALA B 1 208 ? 19.137 -13.343 22.513 1.00 32.49 207 ALA B N 1
ATOM 3998 C CA . ALA B 1 208 ? 19.164 -12.092 23.295 1.00 34.44 207 ALA B CA 1
ATOM 3999 C C . ALA B 1 208 ? 17.818 -11.381 23.105 1.00 36.72 207 ALA B C 1
ATOM 4000 O O . ALA B 1 208 ? 17.208 -10.899 24.073 1.00 37.45 207 ALA B O 1
ATOM 4002 N N . GLY B 1 209 ? 17.369 -11.334 21.858 1.00 38.28 208 GLY B N 1
ATOM 4003 C CA . GLY B 1 209 ? 16.113 -10.690 21.450 1.00 36.68 208 GLY B CA 1
ATOM 4004 C C . GLY B 1 209 ? 14.917 -11.346 22.119 1.00 36.06 208 GLY B C 1
ATOM 4005 O O . GLY B 1 209 ? 13.984 -10.687 22.588 1.00 34.62 208 GLY B O 1
ATOM 4006 N N . ILE B 1 210 ? 14.971 -12.655 22.144 1.00 38.94 209 ILE B N 1
ATOM 4007 C CA . ILE B 1 210 ? 13.959 -13.536 22.737 1.00 41.93 209 ILE B CA 1
ATOM 4008 C C . ILE B 1 210 ? 13.912 -13.381 24.254 1.00 42.65 209 ILE B C 1
ATOM 4009 O O . ILE B 1 210 ? 12.834 -13.453 24.872 1.00 44.01 209 ILE B O 1
ATOM 4014 N N . ALA B 1 211 ? 15.071 -13.147 24.835 1.00 42.00 210 ALA B N 1
ATOM 4015 C CA . ALA B 1 211 ? 15.218 -12.957 26.280 1.00 41.71 210 ALA B CA 1
ATOM 4016 C C . ALA B 1 211 ? 14.619 -11.604 26.662 1.00 42.14 210 ALA B C 1
ATOM 4017 O O . ALA B 1 211 ? 14.139 -11.402 27.793 1.00 42.70 210 ALA B O 1
ATOM 4019 N N . LYS B 1 212 ? 14.644 -10.699 25.709 1.00 42.30 211 LYS B N 1
ATOM 4020 C CA . LYS B 1 212 ? 14.123 -9.336 25.834 1.00 42.39 211 LYS B CA 1
ATOM 4021 C C . LYS B 1 212 ? 12.622 -9.197 25.598 1.00 41.16 211 LYS B C 1
ATOM 4022 O O . LYS B 1 212 ? 12.105 -8.069 25.677 1.00 40.81 211 LYS B O 1
ATOM 4028 N N . GLY B 1 213 ? 11.924 -10.270 25.283 1.00 40.43 212 GLY B N 1
ATOM 4029 C CA . GLY B 1 213 ? 10.487 -10.231 25.026 1.00 39.70 212 GLY B CA 1
ATOM 4030 C C . GLY B 1 213 ? 10.073 -10.064 23.571 1.00 40.11 212 GLY B C 1
ATOM 4031 O O . GLY B 1 213 ? 8.846 -9.951 23.318 1.00 41.73 212 GLY B O 1
ATOM 4032 N N . LYS B 1 214 ? 11.021 -10.060 22.641 1.00 36.78 213 LYS B N 1
ATOM 4033 C CA . LYS B 1 214 ? 10.688 -9.912 21.216 1.00 33.78 213 LYS B CA 1
ATOM 4034 C C . LYS B 1 214 ? 9.795 -11.079 20.781 1.00 35.06 213 LYS B C 1
ATOM 4035 O O . LYS B 1 214 ? 10.097 -12.271 20.924 1.00 35.03 213 LYS B O 1
ATOM 4041 N N . LYS B 1 215 ? 8.666 -10.708 20.232 1.00 37.20 214 LYS B N 1
ATOM 4042 C CA . LYS B 1 215 ? 7.591 -11.528 19.715 1.00 39.78 214 LYS B CA 1
ATOM 4043 C C . LYS B 1 215 ? 7.910 -12.102 18.337 1.00 37.58 214 LYS B C 1
ATOM 4044 O O . LYS B 1 215 ? 7.217 -13.041 17.921 1.00 37.48 214 LYS B O 1
ATOM 4050 N N . HIS B 1 216 ? 8.899 -11.539 17.668 1.00 34.09 215 HIS B N 1
ATOM 4051 C CA . HIS B 1 216 ? 9.285 -12.035 16.335 1.00 31.18 215 HIS B CA 1
ATOM 4052 C C . HIS B 1 216 ? 10.726 -11.627 16.056 1.00 30.19 215 HIS B C 1
ATOM 4053 O O . HIS B 1 216 ? 11.248 -10.721 16.731 1.00 34.54 215 HIS B O 1
ATOM 4060 N N . ALA B 1 217 ? 11.319 -12.305 15.102 1.00 27.33 216 ALA B N 1
ATOM 4061 C CA . ALA B 1 217 ? 12.703 -11.993 14.687 1.00 26.26 216 ALA B CA 1
ATOM 4062 C C . ALA B 1 217 ? 12.663 -12.020 13.153 1.00 24.03 216 ALA B C 1
ATOM 4063 O O . ALA B 1 217 ? 12.093 -13.022 12.694 1.00 26.61 216 ALA B O 1
ATOM 4065 N N . ILE B 1 218 ? 13.177 -11.019 12.482 1.00 21.37 217 ILE B N 1
ATOM 4066 C CA . ILE B 1 218 ? 13.190 -11.045 11.009 1.00 19.63 217 ILE B CA 1
ATOM 4067 C C . ILE B 1 218 ? 14.659 -11.029 10.568 1.00 20.58 217 ILE B C 1
ATOM 4068 O O . ILE B 1 218 ? 15.364 -10.064 10.939 1.00 20.32 217 ILE B O 1
ATOM 4073 N N . VAL B 1 219 ? 15.052 -12.058 9.829 1.00 22.11 218 VAL B N 1
ATOM 4074 C CA . VAL B 1 219 ? 16.452 -12.116 9.352 1.00 22.67 218 VAL B CA 1
ATOM 4075 C C . VAL B 1 219 ? 16.515 -11.806 7.854 1.00 22.61 218 VAL B C 1
ATOM 4076 O O . VAL B 1 219 ? 15.874 -12.491 7.039 1.00 23.35 218 VAL B O 1
ATOM 4080 N N . ALA B 1 220 ? 17.275 -10.788 7.528 1.00 22.95 219 ALA B N 1
ATOM 4081 C CA . ALA B 1 220 ? 17.470 -10.365 6.127 1.00 25.77 219 ALA B CA 1
ATOM 4082 C C . ALA B 1 220 ? 18.778 -11.017 5.635 1.00 26.11 219 ALA B C 1
ATOM 4083 O O . ALA B 1 220 ? 19.822 -10.843 6.303 1.00 26.06 219 ALA B O 1
ATOM 4085 N N . ILE B 1 221 ? 18.684 -11.734 4.519 1.00 23.77 220 ILE B N 1
ATOM 4086 C CA . ILE B 1 221 ? 19.871 -12.393 3.976 1.00 22.46 220 ILE B CA 1
ATOM 4087 C C . ILE B 1 221 ? 19.940 -12.387 2.446 1.00 21.49 220 ILE B C 1
ATOM 4088 O O . ILE B 1 221 ? 18.976 -12.806 1.756 1.00 21.42 220 ILE B O 1
ATOM 4093 N N . THR B 1 222 ? 21.113 -11.943 1.999 1.00 17.29 221 THR B N 1
ATOM 4094 C CA . THR B 1 222 ? 21.385 -11.921 0.561 1.00 20.86 221 THR B CA 1
ATOM 4095 C C . THR B 1 222 ? 21.490 -13.335 -0.020 1.00 24.53 221 THR B C 1
ATOM 4096 O O . THR B 1 222 ? 22.065 -14.240 0.605 1.00 26.21 221 THR B O 1
ATOM 4100 N N . GLU B 1 223 ? 20.942 -13.505 -1.207 1.00 27.72 222 GLU B N 1
ATOM 4101 C CA . GLU B 1 223 ? 20.925 -14.771 -1.955 1.00 27.76 222 GLU B CA 1
ATOM 4102 C C . GLU B 1 223 ? 22.350 -15.270 -2.198 1.00 31.32 222 GLU B C 1
ATOM 4103 O O . GLU B 1 223 ? 23.327 -14.488 -2.120 1.00 31.03 222 GLU B O 1
ATOM 4109 N N . HIS B 1 224 ? 22.470 -16.556 -2.466 1.00 34.69 223 HIS B N 1
ATOM 4110 C CA . HIS B 1 224 ? 23.689 -17.293 -2.740 1.00 39.00 223 HIS B CA 1
ATOM 4111 C C . HIS B 1 224 ? 24.623 -17.343 -1.533 1.00 40.92 223 HIS B C 1
ATOM 4112 O O . HIS B 1 224 ? 25.860 -17.373 -1.740 1.00 42.30 223 HIS B O 1
ATOM 4119 N N . MET B 1 225 ? 24.087 -17.316 -0.326 1.00 42.28 224 MET B N 1
ATOM 4120 C CA . MET B 1 225 ? 24.991 -17.364 0.845 1.00 45.01 224 MET B CA 1
ATOM 4121 C C . MET B 1 225 ? 24.866 -18.702 1.565 1.00 45.82 224 MET B C 1
ATOM 4122 O O . MET B 1 225 ? 25.822 -19.193 2.186 1.00 47.57 224 MET B O 1
ATOM 4127 N N . CYS B 1 226 ? 23.684 -19.262 1.430 1.00 44.53 225 CYS B N 1
ATOM 4128 C CA . CYS B 1 226 ? 23.391 -20.564 2.060 1.00 44.61 225 CYS B CA 1
ATOM 4129 C C . CYS B 1 226 ? 22.020 -20.966 1.534 1.00 43.60 225 CYS B C 1
ATOM 4130 O O . CYS B 1 226 ? 21.477 -20.191 0.739 1.00 45.04 225 CYS B O 1
ATOM 4133 N N . ASP B 1 227 ? 21.550 -22.102 1.962 1.00 42.10 226 ASP B N 1
ATOM 4134 C CA . ASP B 1 227 ? 20.232 -22.626 1.568 1.00 41.19 226 ASP B CA 1
ATOM 4135 C C . ASP B 1 227 ? 19.350 -22.197 2.751 1.00 39.43 226 ASP B C 1
ATOM 4136 O O . ASP B 1 227 ? 19.597 -22.673 3.861 1.00 36.99 226 ASP B O 1
ATOM 4141 N N . VAL B 1 228 ? 18.412 -21.311 2.460 1.00 39.77 227 VAL B N 1
ATOM 4142 C CA . VAL B 1 228 ? 17.541 -20.799 3.525 1.00 41.03 227 VAL B CA 1
ATOM 4143 C C . VAL B 1 228 ? 16.748 -21.888 4.226 1.00 40.88 227 VAL B C 1
ATOM 4144 O O . VAL B 1 228 ? 16.403 -21.640 5.403 1.00 40.98 227 VAL B O 1
ATOM 4148 N N . ASP B 1 229 ? 16.481 -23.002 3.565 1.00 41.15 228 ASP B N 1
ATOM 4149 C CA . ASP B 1 229 ? 15.732 -24.081 4.245 1.00 41.56 228 ASP B CA 1
ATOM 4150 C C . ASP B 1 229 ? 16.656 -24.687 5.313 1.00 40.02 228 ASP B C 1
ATOM 4151 O O . ASP B 1 229 ? 16.185 -24.906 6.437 1.00 35.03 228 ASP B O 1
ATOM 4156 N N . GLU B 1 230 ? 17.891 -24.927 4.921 1.00 43.07 229 GLU B N 1
ATOM 4157 C CA . GLU B 1 230 ? 18.857 -25.491 5.883 1.00 49.56 229 GLU B CA 1
ATOM 4158 C C . GLU B 1 230 ? 18.969 -24.532 7.073 1.00 47.27 229 GLU B C 1
ATOM 4159 O O . GLU B 1 230 ? 18.833 -24.952 8.240 1.00 47.49 229 GLU B O 1
ATOM 4165 N N . LEU B 1 231 ? 19.204 -23.262 6.783 1.00 43.49 230 LEU B N 1
ATOM 4166 C CA . LEU B 1 231 ? 19.342 -22.222 7.795 1.00 41.30 230 LEU B CA 1
ATOM 4167 C C . LEU B 1 231 ? 18.100 -22.109 8.683 1.00 40.76 230 LEU B C 1
ATOM 4168 O O . LEU B 1 231 ? 18.281 -21.821 9.887 1.00 41.75 230 LEU B O 1
ATOM 4173 N N . ALA B 1 232 ? 16.916 -22.300 8.128 1.00 38.09 231 ALA B N 1
ATOM 4174 C CA . ALA B 1 232 ? 15.708 -22.210 8.966 1.00 37.97 231 ALA B CA 1
ATOM 4175 C C . ALA B 1 232 ? 15.694 -23.375 9.962 1.00 38.73 231 ALA B C 1
ATOM 4176 O O . ALA B 1 232 ? 15.346 -23.194 11.138 1.00 37.49 231 ALA B O 1
ATOM 4178 N N . HIS B 1 233 ? 16.082 -24.539 9.486 1.00 41.86 232 HIS B N 1
ATOM 4179 C CA . HIS B 1 233 ? 16.117 -25.756 10.316 1.00 46.14 232 HIS B CA 1
ATOM 4180 C C . HIS B 1 233 ? 17.068 -25.569 11.500 1.00 43.75 232 HIS B C 1
ATOM 4181 O O . HIS B 1 233 ? 16.721 -25.807 12.669 1.00 38.80 232 HIS B O 1
ATOM 4188 N N . PHE B 1 234 ? 18.257 -25.100 11.197 1.00 43.92 233 PHE B N 1
ATOM 4189 C CA . PHE B 1 234 ? 19.323 -24.800 12.148 1.00 45.42 233 PHE B CA 1
ATOM 4190 C C . PHE B 1 234 ? 18.843 -23.872 13.270 1.00 47.11 233 PHE B C 1
ATOM 4191 O O . PHE B 1 234 ? 19.140 -24.122 14.450 1.00 50.34 233 PHE B O 1
ATOM 4199 N N . ILE B 1 235 ? 18.153 -22.812 12.896 1.00 45.77 234 ILE B N 1
ATOM 4200 C CA . ILE B 1 235 ? 17.654 -21.817 13.848 1.00 44.40 234 ILE B CA 1
ATOM 4201 C C . ILE B 1 235 ? 16.598 -22.404 14.781 1.00 44.12 234 ILE B C 1
ATOM 4202 O O . ILE B 1 235 ? 16.587 -22.102 15.985 1.00 43.87 234 ILE B O 1
ATOM 4207 N N . GLU B 1 236 ? 15.722 -23.222 14.231 1.00 43.14 235 GLU B N 1
ATOM 4208 C CA . GLU B 1 236 ? 14.643 -23.858 14.981 1.00 42.16 235 GLU B CA 1
ATOM 4209 C C . GLU B 1 236 ? 15.195 -24.808 16.038 1.00 42.59 235 GLU B C 1
ATOM 4210 O O . GLU B 1 236 ? 14.674 -24.855 17.164 1.00 42.84 235 GLU B O 1
ATOM 4216 N N . LYS B 1 237 ? 16.232 -25.535 15.663 1.00 41.42 236 LYS B N 1
ATOM 4217 C CA . LYS B 1 237 ? 16.908 -26.504 16.531 1.00 40.33 236 LYS B CA 1
ATOM 4218 C C . LYS B 1 237 ? 17.502 -25.818 17.759 1.00 44.56 236 LYS B C 1
ATOM 4219 O O . LYS B 1 237 ? 17.181 -26.100 18.921 1.00 46.57 236 LYS B O 1
ATOM 4222 N N . GLU B 1 238 ? 18.386 -24.895 17.451 1.00 48.29 237 GLU B N 1
ATOM 4223 C CA . GLU B 1 238 ? 19.126 -24.081 18.389 1.00 51.60 237 GLU B CA 1
ATOM 4224 C C . GLU B 1 238 ? 18.329 -23.040 19.153 1.00 52.77 237 GLU B C 1
ATOM 4225 O O . GLU B 1 238 ? 18.954 -22.525 20.114 1.00 55.77 237 GLU B O 1
ATOM 4231 N N . THR B 1 239 ? 17.098 -22.735 18.777 1.00 50.80 238 THR B N 1
ATOM 4232 C CA . THR B 1 239 ? 16.377 -21.689 19.512 1.00 48.57 238 THR B CA 1
ATOM 4233 C C . THR B 1 239 ? 15.014 -22.095 20.026 1.00 47.42 238 THR B C 1
ATOM 4234 O O . THR B 1 239 ? 14.488 -21.296 20.836 1.00 49.02 238 THR B O 1
ATOM 4238 N N . GLY B 1 240 ? 14.516 -23.220 19.568 1.00 45.79 239 GLY B N 1
ATOM 4239 C CA . GLY B 1 240 ? 13.194 -23.670 20.039 1.00 45.89 239 GLY B CA 1
ATOM 4240 C C . GLY B 1 240 ? 12.065 -22.868 19.409 1.00 47.62 239 GLY B C 1
ATOM 4241 O O . GLY B 1 240 ? 10.891 -23.173 19.706 1.00 49.40 239 GLY B O 1
ATOM 4242 N N . ARG B 1 241 ? 12.378 -21.888 18.576 1.00 47.94 240 ARG B N 1
ATOM 4243 C CA . ARG B 1 241 ? 11.315 -21.092 17.922 1.00 48.05 240 ARG B CA 1
ATOM 4244 C C . ARG B 1 241 ? 11.159 -21.467 16.453 1.00 45.83 240 ARG B C 1
ATOM 4245 O O . ARG B 1 241 ? 12.155 -21.500 15.700 1.00 45.29 240 ARG B O 1
ATOM 4253 N N . GLU B 1 242 ? 9.909 -21.723 16.087 1.00 43.26 241 GLU B N 1
ATOM 4254 C CA . GLU B 1 242 ? 9.613 -22.115 14.695 1.00 42.90 241 GLU B CA 1
ATOM 4255 C C . GLU B 1 242 ? 9.983 -20.982 13.735 1.00 40.08 241 GLU B C 1
ATOM 4256 O O . GLU B 1 242 ? 9.671 -19.795 13.858 1.00 40.35 241 GLU B O 1
ATOM 4262 N N . THR B 1 243 ? 10.727 -21.428 12.752 1.00 35.19 242 THR B N 1
ATOM 4263 C CA . THR B 1 243 ? 11.290 -20.642 11.667 1.00 33.30 242 THR B CA 1
ATOM 4264 C C . THR B 1 243 ? 10.618 -20.945 10.337 1.00 34.48 242 THR B C 1
ATOM 4265 O O . THR B 1 243 ? 10.163 -22.073 10.107 1.00 36.50 242 THR B O 1
ATOM 4269 N N . ARG B 1 244 ? 10.545 -19.932 9.489 1.00 33.03 243 ARG B N 1
ATOM 4270 C CA . ARG B 1 244 ? 9.955 -19.971 8.150 1.00 29.30 243 ARG B CA 1
ATOM 4271 C C . ARG B 1 244 ? 10.817 -19.138 7.193 1.00 29.04 243 ARG B C 1
ATOM 4272 O O . ARG B 1 244 ? 11.100 -17.955 7.457 1.00 30.31 243 ARG B O 1
ATOM 4280 N N . ALA B 1 245 ? 11.230 -19.784 6.112 1.00 26.78 244 ALA B N 1
ATOM 4281 C CA . ALA B 1 245 ? 12.066 -19.149 5.084 1.00 24.12 244 ALA B CA 1
ATOM 4282 C C . ALA B 1 245 ? 11.184 -18.660 3.934 1.00 24.53 244 ALA B C 1
ATOM 4283 O O . ALA B 1 245 ? 10.221 -19.342 3.538 1.00 21.29 244 ALA B O 1
ATOM 4285 N N . THR B 1 246 ? 11.518 -17.466 3.466 1.00 23.85 245 THR B N 1
ATOM 4286 C CA . THR B 1 246 ? 10.808 -16.816 2.354 1.00 24.50 245 THR B CA 1
ATOM 4287 C C . THR B 1 246 ? 11.813 -16.304 1.318 1.00 24.61 245 THR B C 1
ATOM 4288 O O . THR B 1 246 ? 12.762 -15.544 1.615 1.00 24.19 245 THR B O 1
ATOM 4292 N N . VAL B 1 247 ? 11.603 -16.761 0.092 1.00 24.53 246 VAL B N 1
ATOM 4293 C CA . VAL B 1 247 ? 12.464 -16.348 -1.045 1.00 25.25 246 VAL B CA 1
ATOM 4294 C C . VAL B 1 247 ? 11.600 -15.451 -1.941 1.00 24.87 246 VAL B C 1
ATOM 4295 O O . VAL B 1 247 ? 10.708 -15.989 -2.615 1.00 23.71 246 VAL B O 1
ATOM 4299 N N . LEU B 1 248 ? 11.846 -14.154 -1.869 1.00 24.38 247 LEU B N 1
ATOM 4300 C CA . LEU B 1 248 ? 11.058 -13.181 -2.648 1.00 21.67 247 LEU B CA 1
ATOM 4301 C C . LEU B 1 248 ? 11.116 -13.521 -4.132 1.00 20.84 247 LEU B C 1
ATOM 4302 O O . LEU B 1 248 ? 10.059 -13.606 -4.783 1.00 21.09 247 LEU B O 1
ATOM 4307 N N . GLY B 1 249 ? 12.301 -13.760 -4.669 1.00 19.54 248 GLY B N 1
ATOM 4308 C CA . GLY B 1 249 ? 12.348 -14.082 -6.108 1.00 21.79 248 GLY B CA 1
ATOM 4309 C C . GLY B 1 249 ? 12.103 -12.840 -6.972 1.00 21.21 248 GLY B C 1
ATOM 4310 O O . GLY B 1 249 ? 12.281 -11.681 -6.609 1.00 18.62 248 GLY B O 1
ATOM 4311 N N . HIS B 1 250 ? 11.697 -13.114 -8.190 1.00 23.65 249 HIS B N 1
ATOM 4312 C CA . HIS B 1 250 ? 11.433 -12.208 -9.302 1.00 24.33 249 HIS B CA 1
ATOM 4313 C C . HIS B 1 250 ? 10.353 -11.168 -9.118 1.00 24.47 249 HIS B C 1
ATOM 4314 O O . HIS B 1 250 ? 10.183 -10.334 -10.042 1.00 26.99 249 HIS B O 1
ATOM 4321 N N . ILE B 1 251 ? 9.649 -11.196 -7.997 1.00 22.82 250 ILE B N 1
ATOM 4322 C CA . ILE B 1 251 ? 8.625 -10.147 -7.773 1.00 22.23 250 ILE B CA 1
ATOM 4323 C C . ILE B 1 251 ? 9.426 -8.836 -7.649 1.00 23.71 250 ILE B C 1
ATOM 4324 O O . ILE B 1 251 ? 9.021 -7.726 -8.016 1.00 23.23 250 ILE B O 1
ATOM 4329 N N . GLN B 1 252 ? 10.653 -8.973 -7.152 1.00 24.26 251 GLN B N 1
ATOM 4330 C CA . GLN B 1 252 ? 11.597 -7.876 -6.925 1.00 24.39 251 GLN B CA 1
ATOM 4331 C C . GLN B 1 252 ? 11.979 -7.115 -8.203 1.00 25.34 251 GLN B C 1
ATOM 4332 O O . GLN B 1 252 ? 12.394 -5.923 -8.141 1.00 23.69 251 GLN B O 1
ATOM 4338 N N . ARG B 1 253 ? 11.854 -7.834 -9.320 1.00 23.53 252 ARG B N 1
ATOM 4339 C CA . ARG B 1 253 ? 12.220 -7.247 -10.615 1.00 21.02 252 ARG B CA 1
ATOM 4340 C C . ARG B 1 253 ? 11.115 -6.425 -11.276 1.00 19.78 252 ARG B C 1
ATOM 4341 O O . ARG B 1 253 ? 11.454 -5.554 -12.101 1.00 20.94 252 ARG B O 1
ATOM 4349 N N . GLY B 1 254 ? 9.873 -6.663 -10.959 1.00 19.11 253 GLY B N 1
ATOM 4350 C CA . GLY B 1 254 ? 8.718 -6.006 -11.528 1.00 22.87 253 GLY B CA 1
ATOM 4351 C C . GLY B 1 254 ? 8.003 -4.931 -10.739 1.00 26.75 253 GLY B C 1
ATOM 4352 O O . GLY B 1 254 ? 8.324 -4.562 -9.592 1.00 28.13 253 GLY B O 1
ATOM 4353 N N . GLY B 1 255 ? 6.969 -4.426 -11.412 1.00 26.93 254 GLY B N 1
ATOM 4354 C CA . GLY B 1 255 ? 6.059 -3.402 -10.914 1.00 25.02 254 GLY B CA 1
ATOM 4355 C C . GLY B 1 255 ? 6.354 -1.996 -11.387 1.00 24.45 254 GLY B C 1
ATOM 4356 O O . GLY B 1 255 ? 7.422 -1.682 -11.931 1.00 24.97 254 GLY B O 1
ATOM 4357 N N . SER B 1 256 ? 5.369 -1.146 -11.122 1.00 25.01 255 SER B N 1
ATOM 4358 C CA . SER B 1 256 ? 5.500 0.279 -11.498 1.00 25.25 255 SER B CA 1
ATOM 4359 C C . SER B 1 256 ? 6.618 0.969 -10.704 1.00 23.97 255 SER B C 1
ATOM 4360 O O . SER B 1 256 ? 6.770 0.888 -9.473 1.00 24.18 255 SER B O 1
ATOM 4363 N N . PRO B 1 257 ? 7.457 1.697 -11.431 1.00 22.28 256 PRO B N 1
ATOM 4364 C CA . PRO B 1 257 ? 8.591 2.393 -10.824 1.00 22.27 256 PRO B CA 1
ATOM 4365 C C . PRO B 1 257 ? 8.204 3.449 -9.804 1.00 24.28 256 PRO B C 1
ATOM 4366 O O . PRO B 1 257 ? 7.201 4.168 -9.948 1.00 25.37 256 PRO B O 1
ATOM 4370 N N . VAL B 1 258 ? 9.044 3.552 -8.775 1.00 25.27 257 VAL B N 1
ATOM 4371 C CA . VAL B 1 258 ? 8.833 4.571 -7.724 1.00 25.37 257 VAL B CA 1
ATOM 4372 C C . VAL B 1 258 ? 9.382 5.906 -8.279 1.00 25.00 257 VAL B C 1
ATOM 4373 O O . VAL B 1 258 ? 10.228 5.978 -9.190 1.00 22.83 257 VAL B O 1
ATOM 4377 N N . PRO B 1 259 ? 8.854 6.976 -7.691 1.00 23.70 258 PRO B N 1
ATOM 4378 C CA . PRO B 1 259 ? 9.217 8.334 -8.103 1.00 23.02 258 PRO B CA 1
ATOM 4379 C C . PRO B 1 259 ? 10.706 8.505 -8.267 1.00 23.54 258 PRO B C 1
ATOM 4380 O O . PRO B 1 259 ? 11.142 9.115 -9.275 1.00 26.59 258 PRO B O 1
ATOM 4384 N N . TYR B 1 260 ? 11.503 8.001 -7.343 1.00 21.61 259 TYR B N 1
ATOM 4385 C CA . TYR B 1 260 ? 12.962 8.156 -7.475 1.00 21.35 259 TYR B CA 1
ATOM 4386 C C . TYR B 1 260 ? 13.423 7.614 -8.827 1.00 21.11 259 TYR B C 1
ATOM 4387 O O . TYR B 1 260 ? 14.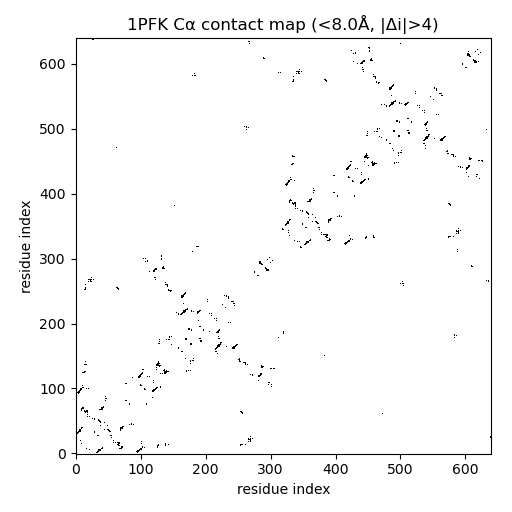219 8.268 -9.505 1.00 22.60 259 TYR B O 1
ATOM 4396 N N . ASP B 1 261 ? 12.936 6.438 -9.162 1.00 20.19 260 ASP B N 1
ATOM 4397 C CA . ASP B 1 261 ? 13.274 5.767 -10.430 1.00 19.55 260 ASP B CA 1
ATOM 4398 C C . ASP B 1 261 ? 12.756 6.568 -11.632 1.00 20.11 260 ASP B C 1
ATOM 4399 O O . ASP B 1 261 ? 13.534 6.841 -12.590 1.00 19.33 260 ASP B O 1
ATOM 4404 N N . ARG B 1 262 ? 11.479 6.941 -11.567 1.00 15.67 261 ARG B N 1
ATOM 4405 C CA . ARG B 1 262 ? 10.934 7.740 -12.676 1.00 14.31 261 ARG B CA 1
ATOM 4406 C C . ARG B 1 262 ? 11.829 8.942 -12.967 1.00 17.21 261 ARG B C 1
ATOM 4407 O O . ARG B 1 262 ? 12.248 9.198 -14.120 1.00 18.04 261 ARG B O 1
ATOM 4415 N N . ILE B 1 263 ? 12.199 9.690 -11.946 1.00 19.31 262 ILE B N 1
ATOM 4416 C CA . ILE B 1 263 ? 13.023 10.901 -12.062 1.00 18.89 262 ILE B CA 1
ATOM 4417 C C . ILE B 1 263 ? 14.487 10.675 -12.387 1.00 23.33 262 ILE B C 1
ATOM 4418 O O . ILE B 1 263 ? 15.043 11.468 -13.189 1.00 27.45 262 ILE B O 1
ATOM 4423 N N . LEU B 1 264 ? 15.141 9.685 -11.812 1.00 24.48 263 LEU B N 1
ATOM 4424 C CA . LEU B 1 264 ? 16.569 9.438 -12.111 1.00 24.02 263 LEU B CA 1
ATOM 4425 C C . LEU B 1 264 ? 16.687 9.034 -13.587 1.00 24.84 263 LEU B C 1
ATOM 4426 O O . LEU B 1 264 ? 17.554 9.532 -14.324 1.00 24.95 263 LEU B O 1
ATOM 4431 N N . ALA B 1 265 ? 15.796 8.125 -13.985 1.00 23.71 264 ALA B N 1
ATOM 4432 C CA . ALA B 1 265 ? 15.802 7.632 -15.372 1.00 22.68 264 ALA B CA 1
ATOM 4433 C C . ALA B 1 265 ? 15.679 8.791 -16.367 1.00 21.96 264 ALA B C 1
ATOM 4434 O O . ALA B 1 265 ? 16.432 8.874 -17.348 1.00 18.05 264 ALA B O 1
ATOM 4436 N N . SER B 1 266 ? 14.708 9.649 -16.090 1.00 21.77 265 SER B N 1
ATOM 4437 C CA . SER B 1 266 ? 14.371 10.823 -16.888 1.00 22.08 265 SER B CA 1
ATOM 4438 C C . SER B 1 266 ? 15.572 11.757 -17.084 1.00 27.01 265 SER B C 1
ATOM 4439 O O . SER B 1 266 ? 15.891 12.114 -18.234 1.00 26.89 265 SER B O 1
ATOM 4442 N N . ARG B 1 267 ? 16.193 12.111 -15.971 1.00 29.46 266 ARG B N 1
ATOM 4443 C CA . ARG B 1 267 ? 17.338 13.004 -15.938 1.00 31.98 266 ARG B CA 1
ATOM 4444 C C . ARG B 1 267 ? 18.538 12.421 -16.663 1.00 33.99 266 ARG B C 1
ATOM 4445 O O . ARG B 1 267 ? 19.242 13.167 -17.370 1.00 37.95 266 ARG B O 1
ATOM 4453 N N . MET B 1 268 ? 18.739 11.139 -16.443 1.00 33.68 267 MET B N 1
ATOM 4454 C CA . MET B 1 268 ? 19.866 10.391 -17.022 1.00 31.14 267 MET B CA 1
ATOM 4455 C C . MET B 1 268 ? 19.732 10.295 -18.540 1.00 31.24 267 MET B C 1
ATOM 4456 O O . MET B 1 268 ? 20.727 10.457 -19.256 1.00 30.74 267 MET B O 1
ATOM 4461 N N . GLY B 1 269 ? 18.505 10.024 -18.948 1.00 31.97 268 GLY B N 1
ATOM 4462 C CA . GLY B 1 269 ? 18.208 9.883 -20.378 1.00 33.22 268 GLY B CA 1
ATOM 4463 C C . GLY B 1 269 ? 18.524 11.185 -21.122 1.00 33.75 268 GLY B C 1
ATOM 4464 O O . GLY B 1 269 ? 19.122 11.149 -22.207 1.00 32.85 268 GLY B O 1
ATOM 4465 N N . ALA B 1 270 ? 18.120 12.289 -20.516 1.00 33.70 269 ALA B N 1
ATOM 4466 C CA . ALA B 1 270 ? 18.299 13.617 -21.101 1.00 34.01 269 ALA B CA 1
ATOM 4467 C C . ALA B 1 270 ? 19.766 14.007 -21.159 1.00 35.41 269 ALA B C 1
ATOM 4468 O O . ALA B 1 270 ? 20.184 14.677 -22.119 1.00 38.67 269 ALA B O 1
ATOM 4470 N N . TYR B 1 271 ? 20.488 13.576 -20.151 1.00 33.42 270 TYR B N 1
ATOM 4471 C CA . TYR B 1 271 ? 21.926 13.892 -20.063 1.00 33.13 270 TYR B CA 1
ATOM 4472 C C . TYR B 1 271 ? 22.700 13.077 -21.085 1.00 32.72 270 TYR B C 1
ATOM 4473 O O . TYR B 1 271 ? 23.812 13.486 -21.457 1.00 32.36 270 TYR B O 1
ATOM 4482 N N . ALA B 1 272 ? 22.123 11.954 -21.477 1.00 32.40 271 ALA B N 1
ATOM 4483 C CA . ALA B 1 272 ? 22.735 11.060 -22.472 1.00 32.44 271 ALA B CA 1
ATOM 4484 C C . ALA B 1 272 ? 22.871 11.854 -23.783 1.00 32.90 271 ALA B C 1
ATOM 4485 O O . ALA B 1 272 ? 23.982 11.949 -24.326 1.00 32.35 271 ALA B O 1
ATOM 4487 N N . ILE B 1 273 ? 21.747 12.408 -24.199 1.00 32.58 272 ILE B N 1
ATOM 4488 C CA . ILE B 1 273 ? 21.647 13.219 -25.430 1.00 33.77 272 ILE B CA 1
ATOM 4489 C C . ILE B 1 273 ? 22.643 14.367 -25.425 1.00 36.20 272 ILE B C 1
ATOM 4490 O O . ILE B 1 273 ? 23.410 14.518 -26.397 1.00 35.27 272 ILE B O 1
ATOM 4495 N N . ASP B 1 274 ? 22.688 15.113 -24.338 1.00 39.82 273 ASP B N 1
ATOM 4496 C CA . ASP B 1 274 ? 23.622 16.242 -24.185 1.00 42.45 273 ASP B CA 1
ATOM 4497 C C . ASP B 1 274 ? 25.076 15.781 -24.354 1.00 43.81 273 ASP B C 1
ATOM 4498 O O . ASP B 1 274 ? 25.899 16.568 -24.859 1.00 45.59 273 ASP B O 1
ATOM 4503 N N . LEU B 1 275 ? 25.363 14.561 -23.922 1.00 42.82 274 LEU B N 1
ATOM 4504 C CA . LEU B 1 275 ? 26.730 14.025 -24.017 1.00 40.68 274 LEU B CA 1
ATOM 4505 C C . LEU B 1 275 ? 27.133 13.721 -25.463 1.00 38.57 274 LEU B C 1
ATOM 4506 O O . LEU B 1 275 ? 28.252 14.062 -25.893 1.00 35.99 274 LEU B O 1
ATOM 4511 N N . LEU B 1 276 ? 26.231 13.096 -26.186 1.00 37.00 275 LEU B N 1
ATOM 4512 C CA . LEU B 1 276 ? 26.449 12.731 -27.592 1.00 36.51 275 LEU B CA 1
ATOM 4513 C C . LEU B 1 276 ? 26.699 14.006 -28.407 1.00 39.08 275 LEU B C 1
ATOM 4514 O O . LEU B 1 276 ? 27.663 14.086 -29.191 1.00 38.09 275 LEU B O 1
ATOM 4519 N N . LEU B 1 277 ? 25.813 14.966 -28.163 1.00 41.68 276 LEU B N 1
ATOM 4520 C CA . LEU B 1 277 ? 25.867 16.248 -28.863 1.00 44.18 276 LEU B CA 1
ATOM 4521 C C . LEU B 1 277 ? 27.139 17.030 -28.573 1.00 44.62 276 LEU B C 1
ATOM 4522 O O . LEU B 1 277 ? 27.454 17.856 -29.452 1.00 47.86 276 LEU B O 1
ATOM 4527 N N . ALA B 1 278 ? 27.785 16.789 -27.448 1.00 42.66 277 ALA B N 1
ATOM 4528 C CA . ALA B 1 278 ? 29.018 17.553 -27.166 1.00 41.83 277 ALA B CA 1
ATOM 4529 C C . ALA B 1 278 ? 30.249 16.789 -27.642 1.00 43.91 277 ALA B C 1
ATOM 4530 O O . ALA B 1 278 ? 31.396 17.183 -27.362 1.00 44.04 277 ALA B O 1
ATOM 4532 N N . GLY B 1 279 ? 30.007 15.694 -28.354 1.00 45.39 278 GLY B N 1
ATOM 4533 C CA . GLY B 1 279 ? 31.057 14.849 -28.896 1.00 46.81 278 GLY B CA 1
ATOM 4534 C C . GLY B 1 279 ? 31.587 13.679 -28.090 1.00 47.46 278 GLY B C 1
ATOM 4535 O O . GLY B 1 279 ? 32.473 12.967 -28.631 1.00 47.44 278 GLY B O 1
ATOM 4536 N N . TYR B 1 280 ? 31.105 13.447 -26.875 1.00 45.77 279 TYR B N 1
ATOM 4537 C CA . TYR B 1 280 ? 31.592 12.319 -26.068 1.00 42.99 279 TYR B CA 1
ATOM 4538 C C . TYR B 1 280 ? 31.099 11.003 -26.673 1.00 39.21 279 TYR B C 1
ATOM 4539 O O . TYR B 1 280 ? 30.073 11.001 -27.368 1.00 38.71 279 TYR B O 1
ATOM 4548 N N . GLY B 1 281 ? 31.868 9.983 -26.350 1.00 35.38 280 GLY B N 1
ATOM 4549 C CA . GLY B 1 281 ? 31.589 8.609 -26.801 1.00 35.27 280 GLY B CA 1
ATOM 4550 C C . GLY B 1 281 ? 32.257 7.682 -25.776 1.00 36.59 280 GLY B C 1
ATOM 4551 O O . GLY B 1 281 ? 33.238 8.110 -25.137 1.00 37.69 280 GLY B O 1
ATOM 4552 N N . GLY B 1 282 ? 31.724 6.483 -25.646 1.00 36.63 281 GLY B N 1
ATOM 4553 C CA . GLY B 1 282 ? 32.241 5.488 -24.704 1.00 38.27 281 GLY B CA 1
ATOM 4554 C C . GLY B 1 282 ? 32.293 5.933 -23.239 1.00 37.54 281 GLY B C 1
ATOM 4555 O O . GLY B 1 282 ? 33.301 5.732 -22.524 1.00 35.59 281 GLY B O 1
ATOM 4556 N N . ARG B 1 283 ? 31.196 6.504 -22.775 1.00 34.72 282 ARG B N 1
ATOM 4557 C CA . ARG B 1 283 ? 31.033 6.996 -21.408 1.00 32.54 282 ARG B CA 1
ATOM 4558 C C . ARG B 1 283 ? 29.866 6.270 -20.725 1.00 32.10 282 ARG B C 1
ATOM 4559 O O . ARG B 1 283 ? 28.964 5.758 -21.428 1.00 32.38 282 ARG B O 1
ATOM 4567 N N . CYS B 1 284 ? 29.918 6.229 -19.404 1.00 29.82 283 CYS B N 1
ATOM 4568 C CA . CYS B 1 284 ? 28.820 5.582 -18.644 1.00 31.18 283 CYS B CA 1
ATOM 4569 C C . CYS B 1 284 ? 28.336 6.722 -17.736 1.00 30.71 283 CYS B C 1
ATOM 4570 O O . CYS B 1 284 ? 29.225 7.352 -17.153 1.00 28.76 283 CYS B O 1
ATOM 4573 N N . VAL B 1 285 ? 27.036 6.937 -17.737 1.00 31.77 284 VAL B N 1
ATOM 4574 C CA . VAL B 1 285 ? 26.414 7.976 -16.907 1.00 32.42 284 VAL B CA 1
ATOM 4575 C C . VAL B 1 285 ? 26.235 7.425 -15.480 1.00 33.23 284 VAL B C 1
ATOM 4576 O O . VAL B 1 285 ? 26.027 6.208 -15.311 1.00 31.62 284 VAL B O 1
ATOM 4580 N N . GLY B 1 286 ? 26.300 8.326 -14.516 1.00 33.31 285 GLY B N 1
ATOM 4581 C CA . GLY B 1 286 ? 26.133 7.947 -13.108 1.00 35.61 285 GLY B CA 1
ATOM 4582 C C . GLY B 1 286 ? 25.651 9.138 -12.287 1.00 37.38 285 GLY B C 1
ATOM 4583 O O . GLY B 1 286 ? 25.593 10.265 -12.794 1.00 36.89 285 GLY B O 1
ATOM 4584 N N . ILE B 1 287 ? 25.289 8.826 -11.051 1.00 39.07 286 ILE B N 1
ATOM 4585 C CA . ILE B 1 287 ? 24.843 9.832 -10.081 1.00 39.53 286 ILE B CA 1
ATOM 4586 C C . ILE B 1 287 ? 25.734 9.616 -8.844 1.00 40.91 286 ILE B C 1
ATOM 4587 O O . ILE B 1 287 ? 25.663 8.557 -8.217 1.00 41.99 286 ILE B O 1
ATOM 4592 N N . GLN B 1 288 ? 26.552 10.616 -8.603 1.00 42.16 287 GLN B N 1
ATOM 4593 C CA . GLN B 1 288 ? 27.504 10.601 -7.487 1.00 44.19 287 GLN B CA 1
ATOM 4594 C C . GLN B 1 288 ? 27.349 11.902 -6.697 1.00 43.85 287 GLN B C 1
ATOM 4595 O O . GLN B 1 288 ? 27.394 12.984 -7.276 1.00 41.42 287 GLN B O 1
ATOM 4601 N N . ASN B 1 289 ? 27.171 11.690 -5.414 1.00 47.02 288 ASN B N 1
ATOM 4602 C CA . ASN B 1 289 ? 26.991 12.749 -4.404 1.00 49.41 288 ASN B CA 1
ATOM 4603 C C . ASN B 1 289 ? 26.058 13.836 -4.948 1.00 48.69 288 ASN B C 1
ATOM 4604 O O . ASN B 1 289 ? 26.321 15.038 -4.986 1.00 47.16 288 ASN B O 1
ATOM 4609 N N . GLU B 1 290 ? 24.925 13.327 -5.376 1.00 48.71 289 GLU B N 1
ATOM 4610 C CA . GLU B 1 290 ? 23.763 13.971 -5.942 1.00 50.35 289 GLU B CA 1
ATOM 4611 C C . GLU B 1 290 ? 23.975 14.734 -7.237 1.00 51.35 289 GLU B C 1
ATOM 4612 O O . GLU B 1 290 ? 23.059 15.476 -7.658 1.00 51.58 289 GLU B O 1
ATOM 4618 N N . GLN B 1 291 ? 25.124 14.519 -7.837 1.00 52.02 290 GLN B N 1
ATOM 4619 C CA . GLN B 1 291 ? 25.552 15.121 -9.098 1.00 52.76 290 GLN B CA 1
ATOM 4620 C C . GLN B 1 291 ? 25.611 14.104 -10.248 1.00 48.88 290 GLN B C 1
ATOM 4621 O O . GLN B 1 291 ? 26.073 12.965 -10.058 1.00 48.57 290 GLN B O 1
ATOM 4627 N N . LEU B 1 292 ? 25.185 14.532 -11.419 1.00 44.82 291 LEU B N 1
ATOM 4628 C CA . LEU B 1 292 ? 25.237 13.688 -12.623 1.00 42.56 291 LEU B CA 1
ATOM 4629 C C . LEU B 1 292 ? 26.674 13.786 -13.157 1.00 40.46 291 LEU B C 1
ATOM 4630 O O . LEU B 1 292 ? 27.191 14.889 -13.376 1.00 39.81 291 LEU B O 1
ATOM 4635 N N . VAL B 1 293 ? 27.280 12.641 -13.334 1.00 39.97 292 VAL B N 1
ATOM 4636 C CA . VAL B 1 293 ? 28.647 12.469 -13.819 1.00 41.47 292 VAL B CA 1
ATOM 4637 C C . VAL B 1 293 ? 28.725 11.461 -14.975 1.00 41.61 292 VAL B C 1
ATOM 4638 O O . VAL B 1 293 ? 27.793 10.681 -15.241 1.00 40.60 292 VAL B O 1
ATOM 4642 N N . HIS B 1 294 ? 29.857 11.497 -15.659 1.00 41.67 293 HIS B N 1
ATOM 4643 C CA . HIS B 1 294 ? 30.119 10.597 -16.789 1.00 44.22 293 HIS B CA 1
ATOM 4644 C C . HIS B 1 294 ? 31.583 10.160 -16.710 1.00 43.08 293 HIS B C 1
ATOM 4645 O O . HIS B 1 294 ? 32.473 10.984 -16.435 1.00 41.79 293 HIS B O 1
ATOM 4652 N N . HIS B 1 295 ? 31.768 8.867 -16.945 1.00 43.41 294 HIS B N 1
ATOM 4653 C CA . HIS B 1 295 ? 33.121 8.302 -16.911 1.00 44.42 294 HIS B CA 1
ATOM 4654 C C . HIS B 1 295 ? 33.331 7.407 -18.142 1.00 44.12 294 HIS B C 1
ATOM 4655 O O . HIS B 1 295 ? 32.420 6.872 -18.773 1.00 42.34 294 HIS B O 1
ATOM 4662 N N . ASP B 1 296 ? 34.618 7.300 -18.393 1.00 45.47 295 ASP B N 1
ATOM 4663 C CA . ASP B 1 296 ? 35.151 6.452 -19.475 1.00 46.90 295 ASP B CA 1
ATOM 4664 C C . ASP B 1 296 ? 34.750 5.056 -18.953 1.00 45.07 295 ASP B C 1
ATOM 4665 O O . ASP B 1 296 ? 34.980 4.764 -17.762 1.00 43.30 295 ASP B O 1
ATOM 4670 N N . ILE B 1 297 ? 34.145 4.283 -19.828 1.00 43.14 296 ILE B N 1
ATOM 4671 C CA . ILE B 1 297 ? 33.694 2.938 -19.481 1.00 42.06 296 ILE B CA 1
ATOM 4672 C C . ILE B 1 297 ? 34.794 2.042 -18.925 1.00 46.48 296 ILE B C 1
ATOM 4673 O O . ILE B 1 297 ? 34.589 1.380 -17.888 1.00 48.34 296 ILE B O 1
ATOM 4678 N N . ILE B 1 298 ? 35.911 2.004 -19.624 1.00 49.81 297 ILE B N 1
ATOM 4679 C CA . ILE B 1 298 ? 37.036 1.171 -19.181 1.00 53.12 297 ILE B CA 1
ATOM 4680 C C . ILE B 1 298 ? 37.464 1.631 -17.786 1.00 56.10 297 ILE B C 1
ATOM 4681 O O . ILE B 1 298 ? 37.612 0.777 -16.882 1.00 56.66 297 ILE B O 1
ATOM 4686 N N . ASP B 1 299 ? 37.631 2.941 -17.679 1.00 57.89 298 ASP B N 1
ATOM 4687 C CA . ASP B 1 299 ? 38.044 3.544 -16.393 1.00 59.64 298 ASP B CA 1
ATOM 4688 C C . ASP B 1 299 ? 37.139 3.033 -15.264 1.00 57.83 298 ASP B C 1
ATOM 4689 O O . ASP B 1 299 ? 37.650 2.466 -14.282 1.00 57.63 298 ASP B O 1
ATOM 4694 N N . ALA B 1 300 ? 35.840 3.218 -15.421 1.00 54.74 299 ALA B N 1
ATOM 4695 C CA . ALA B 1 300 ? 34.882 2.775 -14.405 1.00 52.72 299 ALA B CA 1
ATOM 4696 C C . ALA B 1 300 ? 35.021 1.284 -14.135 1.00 53.35 299 ALA B C 1
ATOM 4697 O O . ALA B 1 300 ? 35.234 0.894 -12.968 1.00 54.17 299 ALA B O 1
ATOM 4699 N N . ILE B 1 301 ? 34.929 0.445 -15.140 1.00 53.89 300 ILE B N 1
ATOM 4700 C CA . ILE B 1 301 ? 35.025 -1.009 -14.940 1.00 56.06 300 ILE B CA 1
ATOM 4701 C C . ILE B 1 301 ? 36.291 -1.546 -14.291 1.00 57.98 300 ILE B C 1
ATOM 4702 O O . ILE B 1 301 ? 36.206 -2.186 -13.219 1.00 56.96 300 ILE B O 1
ATOM 4707 N N . GLU B 1 302 ? 37.442 -1.338 -14.889 1.00 61.32 301 GLU B N 1
ATOM 4708 C CA . GLU B 1 302 ? 38.719 -1.826 -14.387 1.00 65.57 301 GLU B CA 1
ATOM 4709 C C . GLU B 1 302 ? 39.384 -1.070 -13.249 1.00 67.00 301 GLU B C 1
ATOM 4710 O O . GLU B 1 302 ? 40.209 -1.693 -12.537 1.00 66.92 301 GLU B O 1
ATOM 4716 N N . ASN B 1 303 ? 39.077 0.205 -13.079 1.00 68.22 302 ASN B N 1
ATOM 4717 C CA . ASN B 1 303 ? 39.707 1.031 -12.051 1.00 69.42 302 ASN B CA 1
ATOM 4718 C C . ASN B 1 303 ? 38.931 1.465 -10.827 1.00 69.18 302 ASN B C 1
ATOM 4719 O O . ASN B 1 303 ? 39.567 2.105 -9.952 1.00 70.54 302 ASN B O 1
ATOM 4724 N N . MET B 1 304 ? 37.655 1.188 -10.733 1.00 68.22 303 MET B N 1
ATOM 4725 C CA . MET B 1 304 ? 36.888 1.618 -9.547 1.00 65.57 303 MET B CA 1
ATOM 4726 C C . MET B 1 304 ? 36.441 0.389 -8.752 1.00 62.19 303 MET B C 1
ATOM 4727 O O . MET B 1 304 ? 36.097 -0.645 -9.340 1.00 62.82 303 MET B O 1
ATOM 4732 N N . LYS B 1 305 ? 36.463 0.602 -7.451 1.00 56.20 304 LYS B N 1
ATOM 4733 C CA . LYS B 1 305 ? 36.039 -0.453 -6.512 1.00 49.01 304 LYS B CA 1
ATOM 4734 C C . LYS B 1 305 ? 34.672 -0.058 -5.947 1.00 56.88 304 LYS B C 1
ATOM 4735 O O . LYS B 1 305 ? 34.401 1.142 -5.742 1.00 58.12 304 LYS B O 1
ATOM 4737 N N . ARG B 1 306 ? 33.872 -1.084 -5.735 1.00 64.33 305 ARG B N 1
ATOM 4738 C CA . ARG B 1 306 ? 32.517 -0.886 -5.168 1.00 71.05 305 ARG B CA 1
ATOM 4739 C C . ARG B 1 306 ? 32.732 -0.742 -3.660 1.00 72.17 305 ARG B C 1
ATOM 4740 O O . ARG B 1 306 ? 33.205 -1.663 -2.971 1.00 72.93 305 ARG B O 1
ATOM 4748 N N . PRO B 1 307 ? 32.418 0.450 -3.183 1.00 72.65 306 PRO B N 1
ATOM 4749 C CA . PRO B 1 307 ? 32.574 0.759 -1.750 1.00 72.35 306 PRO B CA 1
ATOM 4750 C C . PRO B 1 307 ? 31.516 0.007 -0.952 1.00 71.59 306 PRO B C 1
ATOM 4751 O O . PRO B 1 307 ? 30.428 -0.293 -1.476 1.00 70.22 306 PRO B O 1
ATOM 4755 N N . PHE B 1 308 ? 31.890 -0.289 0.280 1.00 71.62 307 PHE B N 1
ATOM 4756 C CA . PHE B 1 308 ? 31.017 -1.006 1.224 1.00 71.74 307 PHE B CA 1
ATOM 4757 C C . PHE B 1 308 ? 30.310 0.029 2.109 1.00 70.38 307 PHE B C 1
ATOM 4758 O O . PHE B 1 308 ? 30.964 0.914 2.681 1.00 70.36 307 PHE B O 1
ATOM 4766 N N . LYS B 1 309 ? 28.998 -0.111 2.182 1.00 69.14 308 LYS B N 1
ATOM 4767 C CA . LYS B 1 309 ? 28.137 0.788 2.967 1.00 67.60 308 LYS B CA 1
ATOM 4768 C C . LYS B 1 309 ? 28.218 0.435 4.456 1.00 67.64 308 LYS B C 1
ATOM 4769 O O . LYS B 1 309 ? 27.236 0.055 5.121 1.00 67.06 308 LYS B O 1
ATOM 4775 N N . GLY B 1 310 ? 29.433 0.575 4.966 1.00 67.00 309 GLY B N 1
ATOM 4776 C CA . GLY B 1 310 ? 29.785 0.305 6.356 1.00 66.39 309 GLY B CA 1
ATOM 4777 C C . GLY B 1 310 ? 29.002 1.164 7.345 1.00 66.06 309 GLY B C 1
ATOM 4778 O O . GLY B 1 310 ? 28.584 0.653 8.402 1.00 65.91 309 GLY B O 1
ATOM 4779 N N . ASP B 1 311 ? 28.816 2.427 6.998 1.00 65.29 310 ASP B N 1
ATOM 4780 C CA . ASP B 1 311 ? 28.081 3.362 7.870 1.00 65.28 310 ASP B CA 1
ATOM 4781 C C . ASP B 1 311 ? 26.623 2.936 8.058 1.00 62.37 310 ASP B C 1
ATOM 4782 O O . ASP B 1 311 ? 26.036 3.267 9.114 1.00 61.37 310 ASP B O 1
ATOM 4787 N N . TRP B 1 312 ? 26.050 2.221 7.097 1.00 58.27 311 TRP B N 1
ATOM 4788 C CA . TRP B 1 312 ? 24.663 1.764 7.203 1.00 54.16 311 TRP B CA 1
ATOM 4789 C C . TRP B 1 312 ? 24.619 0.496 8.089 1.00 52.36 311 TRP B C 1
ATOM 4790 O O . TRP B 1 312 ? 23.574 0.279 8.736 1.00 50.54 311 TRP B O 1
ATOM 4801 N N . LEU B 1 313 ? 25.691 -0.276 8.083 1.00 50.90 312 LEU B N 1
ATOM 4802 C CA . LEU B 1 313 ? 25.738 -1.500 8.886 1.00 51.58 312 LEU B CA 1
ATOM 4803 C C . LEU B 1 313 ? 25.855 -1.154 10.375 1.00 54.58 312 LEU B C 1
ATOM 4804 O O . LEU B 1 313 ? 25.269 -1.851 11.218 1.00 54.46 312 LEU B O 1
ATOM 4809 N N . ASP B 1 314 ? 26.615 -0.109 10.637 1.00 58.03 313 ASP B N 1
ATOM 4810 C CA . ASP B 1 314 ? 26.851 0.383 12.004 1.00 60.92 313 ASP B CA 1
ATOM 4811 C C . ASP B 1 314 ? 25.539 0.852 12.642 1.00 59.40 313 ASP B C 1
ATOM 4812 O O . ASP B 1 314 ? 25.269 0.578 13.813 1.00 57.52 313 ASP B O 1
ATOM 4817 N N . CYS B 1 315 ? 24.809 1.539 11.790 1.00 58.48 314 CYS B N 1
ATOM 4818 C CA . CYS B 1 315 ? 23.495 2.093 12.144 1.00 58.15 314 CYS B CA 1
ATOM 4819 C C . CYS B 1 315 ? 22.507 0.948 12.401 1.00 58.23 314 CYS B C 1
ATOM 4820 O O . CYS B 1 315 ? 21.767 0.980 13.402 1.00 58.64 314 CYS B O 1
ATOM 4823 N N . ALA B 1 316 ? 22.511 -0.038 11.554 1.00 56.80 315 ALA B N 1
ATOM 4824 C CA . ALA B 1 316 ? 21.631 -1.210 11.648 1.00 56.21 315 ALA B CA 1
ATOM 4825 C C . ALA B 1 316 ? 21.705 -1.876 13.020 1.00 56.25 315 ALA B C 1
ATOM 4826 O O . ALA B 1 316 ? 20.682 -2.130 13.667 1.00 53.61 315 ALA B O 1
ATOM 4828 N N . LYS B 1 317 ? 22.918 -2.148 13.460 1.00 58.76 316 LYS B N 1
ATOM 4829 C CA . LYS B 1 317 ? 23.254 -2.788 14.730 1.00 59.44 316 LYS B CA 1
ATOM 4830 C C . LYS B 1 317 ? 22.828 -1.998 15.965 1.00 57.18 316 LYS B C 1
ATOM 4831 O O . LYS B 1 317 ? 22.546 -2.650 16.989 1.00 56.35 316 LYS B O 1
ATOM 4837 N N . LYS B 1 318 ? 22.803 -0.682 15.884 1.00 54.86 317 LYS B N 1
ATOM 4838 C CA . LYS B 1 318 ? 22.416 0.171 17.010 1.00 54.03 317 LYS B CA 1
ATOM 4839 C C . LYS B 1 318 ? 20.909 0.216 17.266 1.00 51.08 317 LYS B C 1
ATOM 4840 O O . LYS B 1 318 ? 20.495 0.429 18.413 1.00 49.91 317 LYS B O 1
ATOM 4846 N N . LEU B 1 319 ? 20.107 0.015 16.240 1.00 49.44 318 LEU B N 1
ATOM 4847 C CA . LEU B 1 319 ? 18.648 0.081 16.324 1.00 47.03 318 LEU B CA 1
ATOM 4848 C C . LEU B 1 319 ? 17.940 -1.244 16.505 1.00 43.58 318 LEU B C 1
ATOM 4849 O O . LEU B 1 319 ? 16.698 -1.284 16.414 1.00 42.03 318 LEU B O 1
ATOM 4854 N N . TYR B 1 320 ? 18.694 -2.291 16.758 1.00 41.57 319 TYR B N 1
ATOM 4855 C CA . TYR B 1 320 ? 18.164 -3.637 16.993 1.00 39.79 319 TYR B CA 1
ATOM 4856 C C . TYR B 1 320 ? 17.264 -3.611 18.248 1.00 38.31 319 TYR B C 1
ATOM 4857 O O . TYR B 1 320 ? 16.179 -4.233 18.134 1.00 38.69 319 TYR B O 1
#

Secondary structure (DSSP, 8-state):
---EEEEEE-SS--TTHHHHHHHHHHHHHHTT-EEEEESTHHHHHHTT-EEEE-SGGGTT-TT--S-TT-----GGGGSHHHHHHHHHHHHHTT--EEEEEE-HHHHHHHHHHHHTT--EEEEEB-TT---TT-S--BTHHHHHHHHHHHHHHHHHHHHHHT-EEEEEE--TT--HHHHHHHHHTT-SEEE-TTS---HHHHHHHHHHHHHTT-S-EEEEEESSSS-HHHHHHHHHHHHSS-EEEEE-GGGGG-SPPPHHHHHHHHHHHHHHHHHHHHT--SEEEEEETTEEEEEEHHHHHHH--PPP-HHHHHHHHHH-/---EEEEEE-SS--TTHHHHHHHHHHHHHHTT-EEEEETTHHHHHHHT-EEEE-SGGGTT-TT--S-TT-----GGGGSHHHHHHHHHHHHHHT---EEEEE-HHHHHHHHHHHHTT--EEEEEEETT---TT-S--EEHHHHHHHHHHHHHHHHHHHHHTT-EEEEEE--TT--HHHHHHHHHHT-SEEE-TTS---HHHHHHHHHHHHHTT-S-EEEEEESSSS-HHHHHHHHHHHHSS-EEEEE-GGGGG-SPPPHHHHHHHHHHHHHHHHHHHTT--SEEEEEETTEEEEEEHHHHHHH------HHHHHHHHHT-

Radius of gyration: 26.13 Å; Cα contacts (8 Å, |Δi|>4): 1436; chains: 2; bounding box: 53×61×81 Å

GO terms:
  GO:0003872 6-phosphofructokinase activity (F, EXP)
  GO:0005515 protein binding (F, IPI)
  GO:0005829 cytosol (C, IDA)
  GO:0003872 6-phosphofructokinase activity (F, IDA)
  GO:0042802 identical protein binding (F, IDA)
  GO:0051289 protein homotetramerization (P, IDA)
  GO:0019003 GDP binding (F, IDA)
  GO:0006096 glycolytic process (P, IMP)
  GO:0005737 cytoplasm (C, IDA)
  GO:0000287 magnesium ion binding (F, IDA)
  GO:0032553 ribonucleotide binding (F, IDA)
  GO:0005945 6-phosphofructokinase complex (C, IDA)
  GO:0006096 glycolytic process (P, IDA)
  GO:0005524 ATP binding (F, IMP)
  GO:0003872 6-phosphofructokinase activity (F, IMP)
  GO:0006007 glucose catabolic process (P, IMP)

Organism: Escherichia coli (strain K12) (NCBI:txid83333)

Solvent-accessible surface area: 25136 Å² total; per-residue (Å²): 225,37,163,41,0,0,0,0,0,4,16,17,42,0,0,0,0,4,0,0,0,14,0,0,0,12,1,0,58,84,79,66,12,78,1,11,0,0,74,40,0,15,54,0,0,78,90,51,84,20,51,106,8,84,53,171,33,0,34,91,38,3,34,146,24,19,23,67,1,21,32,24,150,28,97,90,12,220,73,121,99,37,15,37,65,0,17,97,17,0,129,166,80,42,6,41,0,0,0,0,0,0,10,80,51,7,3,69,8,0,14,99,0,42,114,74,60,7,44,0,0,0,0,0,0,15,5,19,10,30,12,74,10,15,40,20,1,0,0,2,19,5,0,2,33,32,0,3,95,14,0,32,162,32,21,106,66,4,41,88,99,91,55,0,5,0,0,29,1,27,0,115,172,3,3,6,0,0,12,4,0,5,9,0,0,8,5,12,32,13,5,10,52,80,70,168,59,34,74,118,72,0,10,83,55,2,91,36,5,54,93,126,57,37,66,19,6,0,0,0,1,0,27,128,55,43,85,10,104,83,0,9,139,52,0,70,78,82,27,71,50,69,6,112,33,47,87,18,17,129,107,1,49,32,46,63,2,32,11,28,0,5,23,8,0,0,39,0,0,8,55,0,1,62,8,2,84,67,67,104,31,4,52,2,2,1,7,63,70,37,102,43,36,49,29,46,1,91,63,2,48,127,83,50,172,87,88,173,41,7,106,40,27,90,14,7,100,53,6,34,230,30,165,38,0,0,0,0,0,9,18,27,41,0,0,0,0,4,0,0,0,14,0,0,0,11,0,0,57,89,77,68,14,87,0,16,0,0,76,37,0,14,44,0,0,67,85,32,84,18,55,109,8,75,50,172,35,0,36,91,37,2,32,138,30,18,23,66,1,20,34,32,174,32,78,93,11,204,69,120,96,36,20,55,68,0,21,96,17,0,134,137,66,38,6,50,0,0,0,0,0,1,19,74,58,7,2,69,9,0,23,70,0,32,106,71,61,22,33,0,0,0,0,0,2,19,4,18,9,28,12,62,9,18,36,21,1,0,0,2,18,5,0,1,32,29,0,4,93,15,0,33,156,28,22,107,68,4,40,90,102,78,53,1,4,0,0,30,1,25,0,133,149,0,3,8,0,0,3,2,0,6,7,0,0,8,4,11,31,15,5,3,46,71,60,174,62,41,98,116,79,0,10,76,50,2,95,44,4,52,93,116,55,36,119,20,5,0,0,0,1,1,30,128,56,40,68,8,98,112,0,11,127,53,0,66,83,84,27,70,47,67,6,111,35,44,86,20,20,133,104,0,63,32,47,62,4,34,12,26,0,6,25,6,0,0,36,0,0,9,52,0,0,64,10,2,76,74,65,93,25,1,50,3,3,0,6,60,63,32,111,40,41,48,25,50,0,77,64,2,38,141,116,56,89,92,94,87,44,24,88,25,16,96,10,7,123,54,7,33